Protein AF-A0A0S4KH47-F1 (afdb_monomer_lite)

Foldseek 3Di:
DPDQPWPWDWDFDDDPDAARATEIATEPAQVQDAEDALQVVLVVQVVVLVVVVVVVVVVDPDDDDPDPSRRRHAHQHYHPEQYAYQDYHDQVSRQNHAYYHHDNYAHQELASHRLNYQEYEHDHYAHQEDPHQCSNQNHAYYHHEHYAHQYHAAHHLNYAEYEHAHYAHQAPPNVLSNQNHAYYEHHQYADQALVSDLSVLSNANHAHYEHHNYNHLLPLVNLVSCVVSHVNHQDYNNHGSLLSSLVSVLVNLVVVLVVLVVVLVVLVVVLVVLVVVCVVVVVVVVVVVVVVVVVVVVVVVVCVVPDDPPPVVVVVVVVVVVVVVVVVVVVVVVSVVVSVVSVVVSVVSVVVSVVSVVVSVVSVVVSVVSVVVVVVVVVVD

Radius of gyration: 39.4 Å; chains: 1; bounding box: 76×60×140 Å

pLDDT: mean 77.21, std 18.29, range [26.77, 98.75]

Secondary structure (DSSP, 8-state):
--------EEE----SSS----EEEEE-TTS--S-EEHHHHHHHHHHHHHHHHHHHHTTS-S-----------EEEEEE--SS----EE-GGG-TT--EEE--SS---B-----TT-SEEE--SS---B-TTGGG-TT--EEE--SS--SB--PPPTT-SEEE--SS--S--TT-TT-TT--EEE--SS---SGGGGGGGGG-TT--EEE-TTSGGGG-HHHHHHHHHH-TT--EETTEEHHHHHHHHHHHHHHHHHHHHHHHHHHHHHHHHHHHHHHHHHHHHHHHHHHHHHHHHHHHHHHHHTS-SSHHHHHHHHHHHHHHHHHHHHHHHHHHHHHHHHHHHHHHHHHHHHHHHHHHHHHHHHHHHHHHHHHHHHHH--

InterPro domains:
  IPR001611 Leucine-rich repeat [PF00560] (158-173)
  IPR001611 Leucine-rich repeat [PS51450] (116-137)
  IPR001611 Leucine-rich repeat [PS51450] (158-179)
  IPR032675 Leucine-rich repeat domain superfamily [G3DSA:3.80.10.10] (3-155)
  IPR032675 Leucine-rich repeat domain superfamily [G3DSA:3.80.10.10] (156-246)

Structure (mmCIF, N/CA/C/O backbone):
data_AF-A0A0S4KH47-F1
#
_entry.id   AF-A0A0S4KH47-F1
#
loop_
_atom_site.group_PDB
_atom_site.id
_atom_site.type_symbol
_atom_site.label_atom_id
_atom_site.label_alt_id
_atom_site.label_comp_id
_atom_site.label_asym_id
_atom_site.label_entity_id
_atom_site.label_seq_id
_atom_site.pdbx_PDB_ins_code
_atom_site.Cartn_x
_atom_site.Cartn_y
_atom_site.Cartn_z
_atom_site.occupancy
_atom_site.B_iso_or_equiv
_atom_site.auth_seq_id
_atom_site.auth_comp_id
_atom_site.auth_asym_id
_atom_site.auth_atom_id
_atom_site.pdbx_PDB_model_num
ATOM 1 N N . MET A 1 1 ? 9.349 -31.227 -24.490 1.00 28.84 1 MET A N 1
ATOM 2 C CA . MET A 1 1 ? 9.025 -29.890 -25.026 1.00 28.84 1 MET A CA 1
ATOM 3 C C . MET A 1 1 ? 7.521 -29.841 -25.240 1.00 28.84 1 MET A C 1
ATOM 5 O O . MET A 1 1 ? 7.051 -30.624 -26.057 1.00 28.84 1 MET A O 1
ATOM 9 N N . PRO A 1 2 ? 6.738 -29.045 -24.493 1.00 26.77 2 PRO A N 1
ATOM 10 C CA . PRO A 1 2 ? 5.360 -28.799 -24.893 1.00 26.77 2 PRO A CA 1
ATOM 11 C C . PRO A 1 2 ? 5.402 -28.005 -26.202 1.00 26.77 2 PRO A C 1
ATOM 13 O O . PRO A 1 2 ? 6.155 -27.040 -26.318 1.00 26.77 2 PRO A O 1
ATOM 16 N N . SER A 1 3 ? 4.649 -28.464 -27.197 1.00 28.11 3 SER A N 1
ATOM 17 C CA . SER A 1 3 ? 4.551 -27.866 -28.529 1.00 28.11 3 SER A CA 1
ATOM 18 C C . SER A 1 3 ? 4.310 -26.358 -28.450 1.00 28.11 3 SER A C 1
ATOM 20 O O . SER A 1 3 ? 3.402 -25.917 -27.739 1.00 28.11 3 SER A O 1
ATOM 22 N N . CYS A 1 4 ? 5.103 -25.589 -29.198 1.00 30.45 4 CYS A N 1
ATOM 23 C CA . CYS A 1 4 ? 4.997 -24.142 -29.359 1.00 30.45 4 CYS A CA 1
ATOM 24 C C . CYS A 1 4 ? 3.683 -23.778 -30.081 1.00 30.45 4 CYS A C 1
ATOM 26 O O . CYS A 1 4 ? 3.665 -23.425 -31.251 1.00 30.45 4 CYS A O 1
ATOM 28 N N . SER A 1 5 ? 2.547 -23.907 -29.395 1.00 28.52 5 SER A N 1
ATOM 29 C CA . SER A 1 5 ? 1.275 -23.313 -29.805 1.00 28.52 5 SER A CA 1
ATOM 30 C C . SER A 1 5 ? 1.236 -21.885 -29.237 1.00 28.52 5 SER A C 1
ATOM 32 O O . SER A 1 5 ? 0.482 -21.599 -28.300 1.00 28.52 5 SER A O 1
ATOM 34 N N . SER A 1 6 ? 2.170 -21.039 -29.673 1.00 38.53 6 SER A N 1
ATOM 35 C CA . SER A 1 6 ? 2.230 -19.638 -29.261 1.00 38.53 6 SER A CA 1
ATOM 36 C C . SER A 1 6 ? 1.316 -18.819 -30.170 1.00 38.53 6 SER A C 1
ATOM 38 O O . SER A 1 6 ? 1.405 -18.893 -31.393 1.00 38.53 6 SER A O 1
ATOM 40 N N . GLU A 1 7 ? 0.416 -18.031 -29.584 1.00 33.44 7 GLU A N 1
ATOM 41 C CA . GLU A 1 7 ? -0.203 -16.910 -30.291 1.00 33.44 7 GLU A CA 1
ATOM 42 C C . GLU A 1 7 ? 0.887 -15.845 -30.488 1.00 33.44 7 GLU A C 1
ATOM 44 O O . GLU A 1 7 ? 1.059 -14.929 -29.685 1.00 33.44 7 GLU A O 1
ATOM 49 N N . SER A 1 8 ? 1.715 -16.016 -31.519 1.00 40.41 8 SER A N 1
ATOM 50 C CA . SER A 1 8 ? 2.733 -15.044 -31.904 1.00 40.41 8 SER A CA 1
ATOM 51 C C . SER A 1 8 ? 2.047 -13.833 -32.538 1.00 40.41 8 SER A C 1
ATOM 53 O O . SER A 1 8 ? 1.589 -13.893 -33.682 1.00 40.41 8 SER A O 1
ATOM 55 N N . VAL A 1 9 ? 1.964 -12.721 -31.810 1.00 37.69 9 VAL A N 1
ATOM 56 C CA . VAL A 1 9 ? 1.445 -11.463 -32.361 1.00 37.69 9 VAL A CA 1
ATOM 57 C C . VAL A 1 9 ? 2.595 -10.710 -33.035 1.00 37.69 9 VAL A C 1
ATOM 59 O O . VAL A 1 9 ? 3.515 -10.225 -32.372 1.00 37.69 9 VAL A O 1
ATOM 62 N N . PHE A 1 10 ? 2.545 -10.613 -34.367 1.00 37.91 10 PHE A N 1
ATOM 63 C CA . PHE A 1 10 ? 3.495 -9.845 -35.173 1.00 37.91 10 PHE A CA 1
ATOM 64 C C . PHE A 1 10 ? 3.059 -8.377 -35.258 1.00 37.91 10 PHE A C 1
ATOM 66 O O . PHE A 1 10 ? 2.079 -8.047 -35.922 1.00 37.91 10 PHE A O 1
ATOM 73 N N . GLU A 1 11 ? 3.810 -7.471 -34.630 1.00 33.50 11 GLU A N 1
ATOM 74 C CA . GLU A 1 11 ? 3.612 -6.023 -34.776 1.00 33.50 11 GLU A CA 1
ATOM 75 C C . GLU A 1 11 ? 4.641 -5.463 -35.778 1.00 33.50 11 GLU A C 1
ATOM 77 O O . GLU A 1 11 ? 5.816 -5.266 -35.459 1.00 33.50 11 GLU A O 1
ATOM 82 N N . GLN A 1 12 ? 4.215 -5.203 -37.022 1.00 34.97 12 GLN A N 1
ATOM 83 C CA . GLN A 1 12 ? 5.034 -4.506 -38.022 1.00 34.97 12 GLN A CA 1
ATOM 84 C C . GLN A 1 12 ? 4.964 -2.988 -37.805 1.00 34.97 12 GLN A C 1
ATOM 86 O O . GLN A 1 12 ? 3.933 -2.366 -38.052 1.00 34.97 12 GLN A O 1
ATOM 91 N N . GLN A 1 13 ? 6.085 -2.352 -37.449 1.00 33.50 13 GLN A N 1
ATOM 92 C CA . GLN A 1 13 ? 6.238 -0.903 -37.619 1.00 33.50 13 GLN A CA 1
ATOM 93 C C . GLN A 1 13 ? 7.052 -0.592 -38.881 1.00 33.50 13 GLN A C 1
ATOM 95 O O . GLN A 1 13 ? 8.260 -0.823 -38.943 1.00 33.50 13 GLN A O 1
ATOM 100 N N . LYS A 1 14 ? 6.402 -0.006 -39.895 1.00 30.44 14 LYS A N 1
ATOM 101 C CA . LYS A 1 14 ? 7.083 0.637 -41.030 1.00 30.44 14 LYS A CA 1
ATOM 102 C C . LYS A 1 14 ? 7.696 1.964 -40.559 1.00 30.44 14 LYS A C 1
ATOM 104 O O . LYS A 1 14 ? 7.033 2.996 -40.594 1.00 30.44 14 LYS A O 1
ATOM 109 N N . LYS A 1 15 ? 8.974 1.970 -40.167 1.00 33.66 15 LYS A N 1
ATOM 110 C CA . LYS A 1 15 ? 9.775 3.207 -40.179 1.00 33.66 15 LYS A CA 1
ATOM 111 C C . LYS A 1 15 ? 10.403 3.382 -41.563 1.00 33.66 15 LYS A C 1
ATOM 113 O O . LYS A 1 15 ? 11.042 2.472 -42.084 1.00 33.66 15 LYS A O 1
ATOM 118 N N . LYS A 1 16 ? 10.161 4.543 -42.181 1.00 35.38 16 LYS A N 1
ATOM 119 C CA . LYS A 1 16 ? 10.793 4.960 -43.441 1.00 35.38 16 LYS A CA 1
ATOM 120 C C . LYS A 1 16 ? 12.310 5.048 -43.228 1.00 35.38 16 LYS A C 1
ATOM 122 O O . LYS A 1 16 ? 12.749 5.861 -42.426 1.00 35.38 16 LYS A O 1
ATOM 127 N N . GLY A 1 17 ? 13.065 4.252 -43.985 1.00 38.84 17 GLY A N 1
ATOM 128 C CA . GLY A 1 17 ? 14.521 4.361 -44.116 1.00 38.84 17 GLY A CA 1
ATOM 129 C C . GLY A 1 17 ? 15.324 3.614 -43.045 1.00 38.84 17 GLY A C 1
ATOM 130 O O . GLY A 1 17 ? 15.341 4.013 -41.891 1.00 38.84 17 GLY A O 1
ATOM 131 N N . LEU A 1 18 ? 16.043 2.577 -43.495 1.00 41.22 18 LEU A N 1
ATOM 132 C CA . LEU A 1 18 ? 17.077 1.786 -42.804 1.00 41.22 18 LEU A CA 1
ATOM 133 C C . LEU A 1 18 ? 16.623 0.851 -41.657 1.00 41.22 18 LEU A C 1
ATOM 135 O O . LEU A 1 18 ? 16.373 1.253 -40.529 1.00 41.22 18 LEU A O 1
ATOM 139 N N . THR A 1 19 ? 16.663 -0.454 -41.964 1.00 40.22 19 THR A N 1
ATOM 140 C CA . THR A 1 19 ? 16.451 -1.628 -41.088 1.00 40.22 19 THR A CA 1
ATOM 141 C C . THR A 1 19 ? 15.008 -1.837 -40.602 1.00 40.22 19 THR A C 1
ATOM 143 O O . THR A 1 19 ? 14.578 -1.287 -39.592 1.00 40.22 19 THR A O 1
ATOM 146 N N . GLN A 1 20 ? 14.249 -2.701 -41.289 1.00 46.78 20 GLN A N 1
ATOM 147 C CA . GLN A 1 20 ? 13.005 -3.259 -40.739 1.00 46.78 20 GLN A CA 1
ATOM 148 C C . GLN A 1 20 ? 13.349 -4.149 -39.536 1.00 46.78 20 GLN A C 1
ATOM 150 O O . GLN A 1 20 ? 13.811 -5.276 -39.697 1.00 46.78 20 GLN A O 1
ATOM 155 N N . LEU A 1 21 ? 13.154 -3.622 -38.327 1.00 55.09 21 LEU A N 1
ATOM 156 C CA . LEU A 1 21 ? 13.268 -4.376 -37.082 1.00 55.09 21 LEU A CA 1
ATOM 157 C C . LEU A 1 21 ? 11.922 -5.036 -36.784 1.00 55.09 21 LEU A C 1
ATOM 159 O O . LEU A 1 21 ? 10.955 -4.351 -36.450 1.00 55.09 21 LEU A O 1
ATOM 163 N N . PHE A 1 22 ? 11.861 -6.360 -36.903 1.00 67.94 22 PHE A N 1
ATOM 164 C CA . PHE A 1 22 ? 10.680 -7.128 -36.522 1.00 67.94 22 PHE A CA 1
ATOM 165 C C . PHE A 1 22 ? 10.680 -7.317 -35.008 1.00 67.94 22 PHE A C 1
ATOM 167 O O . PHE A 1 22 ? 11.557 -7.976 -34.449 1.00 67.94 22 PHE A O 1
ATOM 174 N N . ARG A 1 23 ? 9.714 -6.682 -34.344 1.00 81.75 23 ARG A N 1
ATOM 175 C CA . ARG A 1 23 ? 9.502 -6.784 -32.902 1.00 81.75 23 ARG A CA 1
ATOM 176 C C . ARG A 1 23 ? 8.485 -7.888 -32.650 1.00 81.75 23 ARG A C 1
ATOM 178 O O . ARG A 1 23 ? 7.384 -7.846 -33.188 1.00 81.75 23 ARG A O 1
ATOM 185 N N . MET A 1 24 ? 8.868 -8.866 -31.844 1.00 83.56 24 MET A N 1
ATOM 186 C CA . MET A 1 24 ? 8.059 -10.038 -31.540 1.00 83.56 24 MET A CA 1
ATOM 187 C C . MET A 1 24 ? 7.684 -10.048 -30.062 1.00 83.56 24 MET A C 1
ATOM 189 O O . MET A 1 24 ? 8.511 -9.739 -29.197 1.00 83.56 24 MET A O 1
ATOM 193 N N . LYS A 1 25 ? 6.432 -10.408 -29.783 1.00 85.88 25 LYS A N 1
ATOM 194 C CA . LYS A 1 25 ? 5.949 -10.712 -28.438 1.00 85.88 25 LYS A CA 1
ATOM 195 C C . LYS A 1 25 ? 5.610 -12.197 -28.380 1.00 85.88 25 LYS A C 1
ATOM 197 O O . LYS A 1 25 ? 4.932 -12.700 -29.272 1.00 85.88 25 LYS A O 1
ATOM 202 N N . LEU A 1 26 ? 6.110 -12.879 -27.359 1.00 88.38 26 LEU A N 1
ATOM 203 C CA . LEU A 1 26 ? 5.860 -14.298 -27.123 1.00 88.38 26 LEU A CA 1
ATOM 204 C C . LEU A 1 26 ? 5.048 -14.464 -25.841 1.00 88.38 26 LEU A C 1
ATOM 206 O O . LEU A 1 26 ? 5.317 -13.771 -24.862 1.00 88.38 26 LEU A O 1
ATOM 210 N N . SER A 1 27 ? 4.098 -15.398 -25.834 1.00 89.06 27 SER A N 1
ATOM 211 C CA . SER A 1 27 ? 3.387 -15.807 -24.621 1.00 89.06 27 SER A CA 1
ATOM 212 C C . SER A 1 27 ? 3.436 -17.324 -24.449 1.00 89.06 27 SER A C 1
ATOM 214 O O . SER A 1 27 ? 3.121 -18.095 -25.358 1.00 89.06 27 SER A O 1
ATOM 216 N N . PHE A 1 28 ? 3.832 -17.732 -23.249 1.00 89.62 28 PHE A N 1
ATOM 217 C CA . PHE A 1 28 ? 3.841 -19.088 -22.715 1.00 89.62 28 PHE A CA 1
ATOM 218 C C . PHE A 1 28 ? 2.942 -19.177 -21.477 1.00 89.62 28 PHE A C 1
ATOM 220 O O . PHE A 1 28 ? 3.177 -19.993 -20.580 1.00 89.62 28 PHE A O 1
ATOM 227 N N . ARG A 1 29 ? 1.914 -18.327 -21.411 1.00 90.50 29 ARG A N 1
ATOM 228 C CA . ARG A 1 29 ? 0.995 -18.268 -20.281 1.00 90.50 29 ARG A CA 1
ATOM 229 C C . ARG A 1 29 ? 0.290 -19.602 -20.049 1.00 90.50 29 ARG A C 1
ATOM 231 O O . ARG A 1 29 ? -0.197 -20.222 -20.997 1.00 90.50 29 ARG A O 1
ATOM 238 N N . GLY A 1 30 ? 0.209 -20.046 -18.795 1.00 90.31 30 GLY A N 1
ATOM 239 C CA . GLY A 1 30 ? -0.627 -21.200 -18.437 1.00 90.31 30 GLY A CA 1
ATOM 240 C C . GLY A 1 30 ? -0.127 -22.555 -18.947 1.00 90.31 30 GLY A C 1
ATOM 241 O O . GLY A 1 30 ? -0.891 -23.518 -18.955 1.00 90.31 30 GLY A O 1
ATOM 242 N N . LYS A 1 31 ? 1.125 -22.661 -19.409 1.00 88.31 31 LYS A N 1
ATOM 243 C CA . LYS A 1 31 ? 1.658 -23.887 -20.034 1.00 88.31 31 LYS A CA 1
ATOM 244 C C . LYS A 1 31 ? 2.176 -24.920 -19.026 1.00 88.31 31 LYS A C 1
ATOM 246 O O . LYS A 1 31 ? 2.597 -26.002 -19.429 1.00 88.31 31 LYS A O 1
ATOM 251 N N . GLY A 1 32 ? 2.140 -24.612 -17.729 1.00 85.88 32 GLY A N 1
ATOM 252 C CA . GLY A 1 32 ? 2.618 -25.494 -16.663 1.00 85.88 32 GLY A CA 1
ATOM 253 C C . GLY A 1 32 ? 4.143 -25.630 -16.611 1.00 85.88 32 GLY A C 1
ATOM 254 O O . GLY A 1 32 ? 4.646 -26.654 -16.152 1.00 85.88 32 GLY A O 1
ATOM 255 N N . LEU A 1 33 ? 4.879 -24.624 -17.091 1.00 85.06 33 LEU A N 1
ATOM 256 C CA . LEU A 1 33 ? 6.342 -24.626 -17.121 1.00 85.06 33 LEU A CA 1
ATOM 257 C C . LEU A 1 33 ? 6.929 -24.600 -15.703 1.00 85.06 33 LEU A C 1
ATOM 259 O O . LEU A 1 33 ? 6.471 -23.842 -14.852 1.00 85.06 33 LEU A O 1
ATOM 263 N N . LEU A 1 34 ? 7.970 -25.404 -15.470 1.00 85.0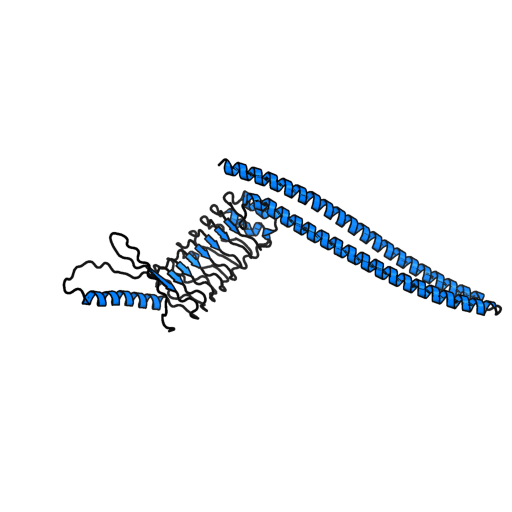6 34 LEU A N 1
ATOM 264 C CA . LEU A 1 34 ? 8.755 -25.411 -14.222 1.00 85.06 34 LEU A CA 1
ATOM 265 C C . LEU A 1 34 ? 10.029 -24.556 -14.326 1.00 85.06 34 LEU A C 1
ATOM 267 O O . LEU A 1 34 ? 10.568 -24.083 -13.325 1.00 85.06 34 LEU A O 1
ATOM 271 N N . SER A 1 35 ? 10.510 -24.345 -15.548 1.00 81.25 35 SER A N 1
ATOM 272 C CA . SER A 1 35 ? 11.638 -23.482 -15.873 1.00 81.25 35 SER A CA 1
ATOM 273 C C . SER A 1 35 ? 11.449 -22.888 -17.267 1.00 81.25 35 SER A C 1
ATOM 275 O O . SER A 1 35 ? 10.724 -23.437 -18.099 1.00 81.25 35 SER A O 1
ATOM 277 N N . PHE A 1 36 ? 12.114 -21.763 -17.514 1.00 81.50 36 PHE A N 1
ATOM 278 C CA . PHE A 1 36 ? 12.195 -21.134 -18.826 1.00 81.50 36 PHE A CA 1
ATOM 279 C C . PHE A 1 36 ? 13.661 -20.961 -19.182 1.00 81.50 36 PHE A C 1
ATOM 281 O O . PHE A 1 36 ? 14.412 -20.340 -18.426 1.00 81.50 36 PHE A O 1
ATOM 288 N N . ASP A 1 37 ? 14.049 -21.522 -20.323 1.00 81.75 37 ASP A N 1
ATOM 289 C CA . ASP A 1 37 ? 15.378 -21.355 -20.888 1.00 81.75 37 ASP A CA 1
ATOM 290 C C . ASP A 1 37 ? 15.310 -20.412 -22.086 1.00 81.75 37 ASP A C 1
ATOM 292 O O . ASP A 1 37 ? 14.947 -20.787 -23.204 1.00 81.75 37 ASP A O 1
ATOM 296 N N . ALA A 1 38 ? 15.682 -19.161 -21.841 1.00 82.62 38 ALA A N 1
ATOM 297 C CA . ALA A 1 38 ? 15.724 -18.138 -22.866 1.00 82.62 38 ALA A CA 1
ATOM 298 C C . ALA A 1 38 ? 16.767 -18.426 -23.963 1.00 82.62 38 ALA A C 1
ATOM 300 O O . ALA A 1 38 ? 16.652 -17.869 -25.054 1.00 82.62 38 ALA A O 1
ATOM 301 N N . ASN A 1 39 ? 17.762 -19.294 -23.721 1.00 81.50 39 ASN A N 1
ATOM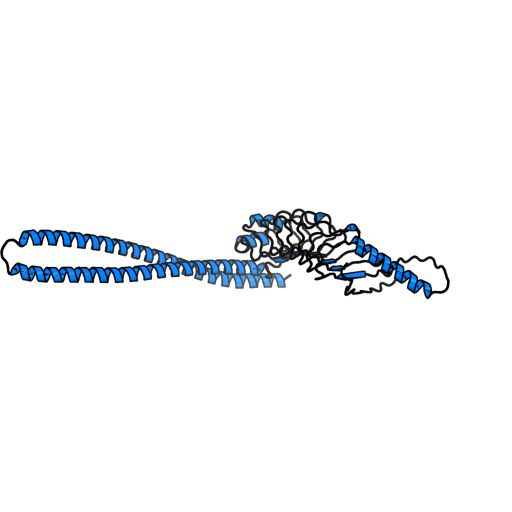 302 C CA . ASN A 1 39 ? 18.725 -19.689 -24.754 1.00 81.50 39 ASN A CA 1
ATOM 303 C C . ASN A 1 39 ? 18.045 -20.475 -25.876 1.00 81.50 39 ASN A C 1
ATOM 305 O O . ASN A 1 39 ? 18.283 -20.191 -27.047 1.00 81.50 39 ASN A O 1
ATOM 309 N N . ALA A 1 40 ? 17.169 -21.417 -25.517 1.00 76.94 40 ALA A N 1
ATOM 310 C CA . ALA A 1 40 ? 16.433 -22.228 -26.481 1.00 76.94 40 ALA A CA 1
ATOM 311 C C . ALA A 1 40 ? 15.533 -21.350 -27.365 1.00 76.94 40 ALA A C 1
ATOM 313 O O . ALA A 1 40 ? 15.555 -21.461 -28.588 1.00 76.94 40 ALA A O 1
ATOM 314 N N . VAL A 1 41 ? 14.824 -20.398 -26.750 1.00 77.88 41 VAL A N 1
ATOM 315 C CA . VAL A 1 41 ? 13.958 -19.450 -27.470 1.00 77.88 41 VAL A CA 1
ATOM 316 C C . VAL A 1 41 ? 14.770 -18.522 -28.380 1.00 77.88 41 VAL A C 1
ATOM 318 O O . VAL A 1 41 ? 14.364 -18.240 -29.506 1.00 77.88 41 VAL A O 1
ATOM 321 N N . ALA A 1 42 ? 15.937 -18.057 -27.926 1.00 74.69 42 ALA A N 1
ATOM 322 C CA . ALA A 1 42 ? 16.823 -17.227 -28.739 1.00 74.69 42 ALA A CA 1
ATOM 323 C C . ALA A 1 42 ? 17.412 -17.990 -29.942 1.00 74.69 42 ALA A C 1
ATOM 325 O O . ALA A 1 42 ? 17.556 -17.409 -31.023 1.00 74.69 42 ALA A O 1
ATOM 326 N N . MET A 1 43 ? 17.728 -19.280 -29.776 1.00 73.00 43 MET A N 1
ATOM 327 C CA . MET A 1 43 ? 18.179 -20.154 -30.864 1.00 73.00 43 MET A CA 1
ATOM 328 C C . MET A 1 43 ? 17.080 -20.358 -31.907 1.00 73.00 43 MET A C 1
ATOM 330 O O . MET A 1 43 ? 17.313 -20.092 -33.084 1.00 73.00 43 MET A O 1
ATOM 334 N N . GLU A 1 44 ? 15.868 -20.717 -31.483 1.00 68.94 44 GLU A N 1
ATOM 335 C CA . GLU A 1 44 ? 14.728 -20.935 -32.385 1.00 68.94 44 GLU A CA 1
ATOM 336 C C . GLU A 1 44 ? 14.355 -19.652 -33.154 1.00 68.94 44 GLU A C 1
ATOM 338 O O . GLU A 1 44 ? 14.162 -19.669 -34.371 1.00 68.94 44 GLU A O 1
ATOM 343 N N . ALA A 1 45 ? 14.367 -18.493 -32.485 1.00 68.38 45 ALA A N 1
ATOM 344 C CA . ALA A 1 45 ? 14.164 -17.200 -33.143 1.00 68.38 45 ALA A CA 1
ATOM 345 C C . ALA A 1 45 ? 15.270 -16.870 -34.166 1.00 68.38 45 ALA A C 1
ATOM 347 O O . ALA A 1 45 ? 15.005 -16.246 -35.200 1.00 68.38 45 ALA A O 1
ATOM 348 N N . SER A 1 46 ? 16.509 -17.294 -33.899 1.00 69.50 46 SER A N 1
ATOM 349 C CA . SER A 1 46 ? 17.628 -17.136 -34.832 1.00 69.50 46 SER A CA 1
ATOM 350 C C . SER A 1 46 ? 17.468 -18.045 -36.054 1.00 69.50 46 SER A C 1
ATOM 352 O O . SER A 1 46 ? 17.689 -17.587 -37.175 1.00 69.50 46 SER A O 1
ATOM 354 N N . GLU A 1 47 ? 17.015 -19.287 -35.880 1.00 63.44 47 GLU A N 1
ATOM 355 C CA . GLU A 1 47 ? 16.735 -20.220 -36.980 1.00 63.44 47 GLU A CA 1
ATOM 356 C C . GLU A 1 47 ? 15.584 -19.750 -37.876 1.00 63.44 47 GLU A C 1
ATOM 358 O O . GLU A 1 47 ? 15.725 -19.749 -39.100 1.00 63.44 47 GLU A O 1
ATOM 363 N N . LEU A 1 48 ? 14.488 -19.251 -37.297 1.00 61.09 48 LEU A N 1
ATOM 364 C CA . LEU A 1 48 ? 13.382 -18.653 -38.058 1.00 61.09 48 LEU A CA 1
ATOM 365 C C . LEU A 1 48 ? 13.860 -17.476 -38.919 1.00 61.09 48 LEU A C 1
ATOM 367 O O . LEU A 1 48 ? 13.506 -17.372 -40.094 1.00 61.09 48 LEU A O 1
ATOM 371 N N . SER A 1 49 ? 14.753 -16.640 -38.374 1.00 59.53 49 SER A N 1
ATOM 372 C CA . SER A 1 49 ? 15.359 -15.539 -39.131 1.00 59.53 49 SER A CA 1
ATOM 373 C C . SER A 1 49 ? 16.248 -16.012 -40.294 1.00 59.53 49 SER A C 1
ATOM 375 O O . SER A 1 49 ? 16.413 -15.289 -41.278 1.00 59.53 49 SER A O 1
ATOM 377 N N . LEU A 1 50 ? 16.823 -17.221 -40.209 1.00 58.16 50 LEU A N 1
ATOM 378 C CA . LEU A 1 50 ? 17.599 -17.852 -41.283 1.00 58.16 50 LEU A CA 1
ATOM 379 C C . LEU A 1 50 ? 16.693 -18.527 -42.324 1.00 58.16 50 LEU A C 1
ATOM 381 O O . LEU A 1 50 ? 16.996 -18.466 -43.514 1.00 58.16 50 LEU A O 1
ATOM 385 N N . HIS A 1 51 ? 15.578 -19.132 -41.914 1.00 54.75 51 HIS A N 1
ATOM 386 C CA . HIS A 1 51 ? 14.656 -19.814 -42.827 1.00 54.75 51 HIS A CA 1
ATOM 387 C C . HIS A 1 51 ? 13.873 -18.830 -43.713 1.00 54.75 51 HIS A C 1
ATOM 389 O O . HIS A 1 51 ? 13.683 -19.072 -44.907 1.00 54.75 51 HIS A O 1
ATOM 395 N N . GLU A 1 52 ? 13.515 -17.656 -43.180 1.00 49.69 52 GLU A N 1
ATOM 396 C CA . GLU A 1 52 ? 13.004 -16.546 -43.998 1.00 49.69 52 GLU A CA 1
ATOM 397 C C . GLU A 1 52 ? 14.034 -16.067 -45.038 1.00 49.69 52 GLU A C 1
ATOM 399 O O . GLU A 1 52 ? 13.655 -15.611 -46.118 1.00 49.69 52 GLU A O 1
ATOM 404 N N . ARG A 1 53 ? 15.346 -16.194 -44.771 1.00 51.19 53 ARG A N 1
ATOM 405 C CA . ARG A 1 53 ? 16.379 -15.884 -45.778 1.00 51.19 53 ARG A CA 1
ATOM 406 C C . ARG A 1 53 ? 16.406 -16.906 -46.913 1.00 51.19 53 ARG A C 1
ATOM 408 O O . ARG A 1 53 ? 16.612 -16.496 -48.053 1.00 51.19 53 ARG A O 1
ATOM 415 N N . SER A 1 54 ? 16.224 -18.203 -46.638 1.00 46.69 54 SER A N 1
ATOM 416 C CA . SER A 1 54 ? 16.313 -19.241 -47.682 1.00 46.69 54 SER A CA 1
ATOM 417 C C . SER A 1 54 ? 15.076 -19.267 -48.584 1.00 46.69 54 SER A C 1
ATOM 419 O O . SER A 1 54 ? 15.208 -19.319 -49.806 1.00 46.69 54 SER A O 1
ATOM 421 N N . THR A 1 55 ? 13.881 -19.140 -48.001 1.00 44.41 55 THR A N 1
ATOM 422 C CA . THR A 1 55 ? 12.601 -19.132 -48.731 1.00 44.41 55 THR A CA 1
ATOM 423 C C . THR A 1 55 ? 12.463 -17.924 -49.661 1.00 44.41 55 THR A C 1
ATOM 425 O O . THR A 1 55 ? 11.989 -18.069 -50.785 1.00 44.41 55 THR A O 1
ATOM 428 N N . PHE A 1 56 ? 12.956 -16.747 -49.259 1.00 38.28 56 PHE A N 1
ATOM 429 C CA . PHE A 1 56 ? 12.999 -15.567 -50.133 1.00 38.28 56 PHE A CA 1
ATOM 430 C C . PHE A 1 56 ? 14.205 -15.542 -51.084 1.00 38.28 56 PHE A C 1
ATOM 432 O O . PHE A 1 56 ? 14.108 -14.960 -52.164 1.00 38.28 56 PHE A O 1
ATOM 439 N N . GLY A 1 57 ? 15.318 -16.192 -50.729 1.00 39.25 57 GLY A N 1
ATOM 440 C CA . GLY A 1 57 ? 16.482 -16.345 -51.608 1.00 39.25 57 GLY A CA 1
ATOM 441 C C . GLY A 1 57 ? 16.212 -17.221 -52.837 1.00 39.25 57 GLY A C 1
ATOM 442 O O . GLY A 1 57 ? 16.817 -17.000 -53.880 1.00 39.25 57 GLY A O 1
ATOM 443 N N . ALA A 1 58 ? 15.268 -18.165 -52.751 1.00 40.56 58 ALA A N 1
ATOM 444 C CA . ALA A 1 58 ? 14.906 -19.049 -53.863 1.00 40.56 58 ALA A CA 1
ATOM 445 C C . ALA A 1 58 ? 13.986 -18.399 -54.921 1.00 40.56 58 ALA A C 1
ATOM 447 O O . ALA A 1 58 ? 13.914 -18.889 -56.045 1.00 40.56 58 ALA A O 1
ATOM 448 N N . LEU A 1 59 ? 13.304 -17.293 -54.595 1.00 41.12 59 LEU A N 1
ATOM 449 C CA . LEU A 1 59 ? 12.408 -16.576 -55.519 1.00 41.12 59 LEU A CA 1
ATOM 450 C C . LEU A 1 59 ? 13.078 -15.388 -56.232 1.00 41.12 59 LEU A C 1
ATOM 452 O O . LEU A 1 59 ? 12.511 -14.842 -57.176 1.00 41.12 59 LEU A O 1
ATOM 456 N N . ALA A 1 60 ? 14.283 -14.995 -55.815 1.00 37.19 60 ALA A N 1
ATOM 457 C CA . ALA A 1 60 ? 15.055 -13.925 -56.437 1.00 37.19 60 ALA A CA 1
ATOM 458 C C . ALA A 1 60 ? 16.237 -14.521 -57.215 1.00 37.19 60 ALA A C 1
ATOM 460 O O . ALA A 1 60 ? 17.357 -14.621 -56.715 1.00 37.19 60 ALA A O 1
ATOM 461 N N . GLY A 1 61 ? 15.978 -14.944 -58.453 1.00 37.38 61 GLY A N 1
ATOM 462 C CA . GLY A 1 61 ? 17.035 -15.312 -59.389 1.00 37.38 61 GLY A CA 1
ATOM 463 C C . GLY A 1 61 ? 17.957 -14.120 -59.649 1.00 37.38 61 GLY A C 1
ATOM 464 O O . GLY A 1 61 ? 17.507 -13.122 -60.194 1.00 37.38 61 GLY A O 1
ATOM 465 N N . GLY A 1 62 ? 19.230 -14.262 -59.264 1.00 42.16 62 GLY A N 1
ATOM 466 C CA . GLY A 1 62 ? 20.353 -13.406 -59.657 1.00 42.16 62 GLY A CA 1
ATOM 467 C C . GLY A 1 62 ? 20.264 -11.949 -59.199 1.00 42.16 62 GLY A C 1
ATOM 468 O O . GLY A 1 62 ? 19.491 -11.181 -59.738 1.00 42.16 62 GLY A O 1
ATOM 469 N N . VAL A 1 63 ? 21.067 -11.554 -58.211 1.00 36.81 63 VAL A N 1
ATOM 470 C CA . VAL A 1 63 ? 22.254 -10.676 -58.312 1.00 36.81 63 VAL A CA 1
ATOM 471 C C . VAL A 1 63 ? 22.750 -10.513 -56.872 1.00 36.81 63 VAL A C 1
ATOM 473 O O . VAL A 1 63 ? 21.994 -10.127 -55.980 1.00 36.81 63 VAL A O 1
ATOM 476 N N . ALA A 1 64 ? 24.022 -10.815 -56.624 1.00 45.19 64 ALA A N 1
ATOM 477 C CA . ALA A 1 64 ? 24.679 -10.477 -55.370 1.00 45.19 64 ALA A CA 1
ATOM 478 C C . ALA A 1 64 ? 24.686 -8.947 -55.196 1.00 45.19 64 ALA A C 1
ATOM 480 O O . ALA A 1 64 ? 25.500 -8.252 -55.797 1.00 45.19 64 ALA A O 1
ATOM 481 N N . ALA A 1 65 ? 23.768 -8.422 -54.384 1.00 35.69 65 ALA A N 1
ATOM 482 C CA . ALA A 1 65 ? 23.782 -7.039 -53.929 1.00 35.69 65 ALA A CA 1
ATOM 483 C C . ALA A 1 65 ? 24.108 -7.011 -52.433 1.00 35.69 65 ALA A C 1
ATOM 485 O O . ALA A 1 65 ? 23.301 -7.361 -51.570 1.00 35.69 65 ALA A O 1
ATOM 486 N N . SER A 1 66 ? 25.333 -6.586 -52.148 1.00 38.41 66 SER A N 1
ATOM 487 C CA . SER A 1 66 ? 25.896 -6.243 -50.849 1.00 38.41 66 SER A CA 1
ATOM 488 C C . SER A 1 66 ? 25.088 -5.149 -50.139 1.00 38.41 66 SER A C 1
ATOM 490 O O . SER A 1 66 ? 25.455 -3.978 -50.131 1.00 38.41 66 SER A O 1
ATOM 492 N N . SER A 1 67 ? 23.976 -5.530 -49.518 1.00 38.00 67 SER A N 1
ATOM 493 C CA . SER A 1 67 ? 23.339 -4.751 -48.458 1.00 38.00 67 SER A CA 1
ATOM 494 C C . SER A 1 67 ? 22.749 -5.716 -47.436 1.00 38.00 67 SER A C 1
ATOM 496 O O . SER A 1 67 ? 21.572 -6.066 -47.434 1.00 38.00 67 SER A O 1
ATOM 498 N N . SER A 1 68 ? 23.624 -6.188 -46.557 1.00 40.00 68 SER A N 1
ATOM 499 C CA . SER A 1 68 ? 23.320 -6.966 -45.360 1.00 40.00 68 SER A CA 1
ATOM 500 C C . SER A 1 68 ? 22.512 -6.130 -44.356 1.00 40.00 68 SER A C 1
ATOM 502 O O . SER A 1 68 ? 22.964 -5.818 -43.261 1.00 40.00 68 SER A O 1
ATOM 504 N N . SER A 1 69 ? 21.275 -5.771 -44.710 1.00 43.62 69 SER A N 1
ATOM 505 C CA . SER A 1 69 ? 20.259 -5.382 -43.733 1.00 43.62 69 SER A CA 1
ATOM 506 C C . SER A 1 69 ? 19.776 -6.659 -43.056 1.00 43.62 69 SER A C 1
ATOM 508 O O . SER A 1 69 ? 18.808 -7.286 -43.487 1.00 43.62 69 SER A O 1
ATOM 510 N N . SER A 1 70 ? 20.506 -7.095 -42.030 1.00 47.59 70 SER A N 1
ATOM 511 C CA . SER A 1 70 ? 20.116 -8.198 -41.159 1.00 47.59 70 SER A CA 1
ATOM 512 C C . SER A 1 70 ? 18.731 -7.912 -40.567 1.00 47.59 70 SER A C 1
ATOM 514 O O . SER A 1 70 ? 18.574 -7.136 -39.628 1.00 47.59 70 SER A O 1
ATOM 516 N N . ARG A 1 71 ? 17.699 -8.548 -41.134 1.00 55.56 71 ARG A N 1
ATOM 517 C CA . ARG A 1 71 ? 16.357 -8.635 -40.546 1.00 55.56 71 ARG A CA 1
ATOM 518 C C . ARG A 1 71 ? 16.453 -9.496 -39.286 1.00 55.56 71 ARG A C 1
ATOM 520 O O . ARG A 1 71 ? 16.271 -10.704 -39.339 1.00 55.56 71 ARG A O 1
ATOM 527 N N . GLN A 1 72 ? 16.876 -8.897 -38.178 1.00 60.88 72 GLN A N 1
ATOM 528 C CA . GLN A 1 72 ? 17.008 -9.594 -36.904 1.00 60.88 72 GLN A CA 1
ATOM 529 C C . GLN A 1 72 ? 15.674 -9.506 -36.161 1.00 60.88 72 GLN A C 1
ATOM 531 O O . GLN A 1 72 ? 15.227 -8.408 -35.818 1.00 60.88 72 GLN A O 1
ATOM 536 N N . LEU A 1 73 ? 15.041 -10.659 -35.935 1.00 68.25 73 LEU A N 1
ATOM 537 C CA . LEU A 1 73 ? 13.890 -10.787 -35.044 1.00 68.25 73 LEU A CA 1
ATOM 538 C C . LEU A 1 73 ? 14.317 -10.376 -33.632 1.00 68.25 73 LEU A C 1
ATOM 540 O O . LEU A 1 73 ? 15.298 -10.886 -33.090 1.00 68.25 73 LEU A O 1
ATOM 544 N N . ARG A 1 74 ? 13.602 -9.416 -33.045 1.00 83.69 74 ARG A N 1
ATOM 545 C CA . ARG A 1 74 ? 13.839 -8.935 -31.683 1.00 83.69 74 ARG A CA 1
ATOM 546 C C . ARG A 1 74 ? 12.649 -9.301 -30.823 1.00 83.69 74 ARG A C 1
ATOM 548 O O . ARG A 1 74 ? 11.560 -8.765 -31.017 1.00 83.69 74 ARG A O 1
ATOM 555 N N . ILE A 1 75 ? 12.860 -10.189 -29.861 1.00 86.94 75 ILE A N 1
ATOM 556 C CA . ILE A 1 75 ? 11.865 -10.467 -28.829 1.00 86.94 75 ILE A CA 1
ATOM 557 C C . ILE A 1 75 ? 11.871 -9.280 -27.870 1.00 86.94 75 ILE A C 1
ATOM 559 O O . ILE A 1 75 ? 12.880 -9.012 -27.223 1.00 86.94 75 ILE A O 1
ATOM 563 N N . VAL A 1 76 ? 10.760 -8.550 -27.829 1.00 91.12 76 VAL A N 1
ATOM 564 C CA . VAL A 1 76 ? 10.608 -7.324 -27.027 1.00 91.12 76 VAL A CA 1
ATOM 565 C C . VAL A 1 76 ? 9.596 -7.485 -25.903 1.00 91.12 76 VAL A C 1
ATOM 567 O O . VAL A 1 76 ? 9.650 -6.737 -24.932 1.00 91.12 76 VAL A O 1
ATOM 570 N N . GLY A 1 77 ? 8.694 -8.460 -26.024 1.00 92.56 77 GLY A N 1
ATOM 571 C CA . GLY A 1 77 ? 7.743 -8.827 -24.984 1.00 92.56 77 GLY A CA 1
ATOM 572 C C . GLY A 1 77 ? 7.755 -10.329 -24.755 1.00 92.56 77 GLY A C 1
ATOM 573 O O . GLY A 1 77 ? 7.785 -11.102 -25.714 1.00 92.56 77 GLY A O 1
ATOM 574 N N . LEU A 1 78 ? 7.729 -10.727 -23.493 1.00 93.50 78 LEU A N 1
ATOM 575 C CA . LEU A 1 78 ? 7.661 -12.117 -23.084 1.00 93.50 78 LEU A CA 1
ATOM 576 C C . LEU A 1 78 ? 6.674 -12.239 -21.927 1.00 93.50 78 LEU A C 1
ATOM 578 O O . LEU A 1 78 ? 6.843 -11.596 -20.897 1.00 93.50 78 LEU A O 1
ATOM 582 N N . ASP A 1 79 ? 5.663 -13.070 -22.114 1.00 94.06 79 ASP A N 1
ATOM 583 C CA . ASP A 1 79 ? 4.708 -13.455 -21.085 1.00 94.06 79 ASP A CA 1
ATOM 584 C C . ASP A 1 79 ? 4.954 -14.923 -20.725 1.00 94.06 79 ASP A C 1
ATOM 586 O O . ASP A 1 79 ? 4.798 -15.818 -21.551 1.00 94.06 79 ASP A O 1
ATOM 590 N N . ILE A 1 80 ? 5.398 -15.165 -19.498 1.00 93.69 80 ILE A N 1
ATOM 591 C CA . ILE A 1 80 ? 5.597 -16.490 -18.899 1.00 93.69 80 ILE A CA 1
ATOM 592 C C . ILE A 1 80 ? 4.705 -16.652 -17.660 1.00 93.69 80 ILE A C 1
ATOM 594 O O . ILE A 1 80 ? 4.988 -17.476 -16.784 1.00 93.69 80 ILE A O 1
ATOM 598 N N . SER A 1 81 ? 3.624 -15.876 -17.575 1.00 95.50 81 SER A N 1
ATOM 599 C CA . SER A 1 81 ? 2.736 -15.838 -16.416 1.00 95.50 81 SER A CA 1
ATOM 600 C C . SER A 1 81 ? 1.924 -17.125 -16.230 1.00 95.50 81 SER A C 1
ATOM 602 O O . SER A 1 81 ? 1.784 -17.942 -17.145 1.00 95.50 81 SER A O 1
ATOM 604 N N . TYR A 1 82 ? 1.354 -17.327 -15.040 1.00 96.00 82 TYR A N 1
ATOM 605 C CA . TYR A 1 82 ? 0.499 -18.487 -14.728 1.00 96.00 82 TYR A CA 1
ATOM 606 C C . TYR A 1 82 ? 1.196 -19.832 -14.993 1.00 96.00 82 TYR A C 1
ATOM 608 O O . TYR A 1 82 ? 0.624 -20.757 -15.572 1.00 96.00 82 TYR A O 1
ATOM 616 N N . ASN A 1 83 ? 2.456 -19.945 -14.590 1.00 93.19 83 ASN A N 1
ATOM 617 C CA . ASN A 1 83 ? 3.222 -21.184 -14.668 1.00 93.19 83 ASN A CA 1
ATOM 618 C C . ASN A 1 83 ? 3.620 -21.635 -13.251 1.00 93.19 83 ASN A C 1
ATOM 620 O O . ASN A 1 83 ? 3.024 -21.233 -12.256 1.00 93.19 83 ASN A O 1
ATOM 624 N N . LYS A 1 84 ? 4.572 -22.559 -13.140 1.00 93.38 84 LYS A N 1
ATOM 625 C CA . LYS A 1 84 ? 5.084 -23.087 -11.866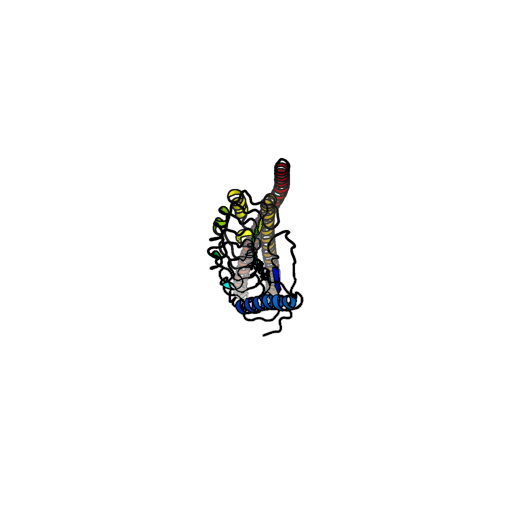 1.00 93.38 84 LYS A CA 1
ATOM 626 C C . LYS A 1 84 ? 6.590 -22.867 -11.774 1.00 93.38 84 LYS A C 1
ATOM 628 O O . LYS A 1 84 ? 7.324 -23.713 -11.267 1.00 93.38 84 LYS A O 1
ATOM 633 N N . MET A 1 85 ? 7.065 -21.766 -12.351 1.00 90.12 85 MET A N 1
ATOM 634 C CA . MET A 1 85 ? 8.489 -21.544 -12.510 1.00 90.12 85 MET A CA 1
ATOM 635 C C . MET A 1 85 ? 9.134 -21.050 -11.228 1.00 90.12 85 MET A C 1
ATOM 637 O O . MET A 1 85 ? 8.603 -20.174 -10.553 1.00 90.12 85 MET A O 1
ATOM 641 N N . HIS A 1 86 ? 10.324 -21.573 -10.946 1.00 89.69 86 HIS A N 1
ATOM 642 C CA . HIS A 1 86 ? 11.144 -21.135 -9.815 1.00 89.69 86 HIS A CA 1
ATOM 643 C C . HIS A 1 86 ? 12.320 -20.243 -10.226 1.00 89.69 86 HIS A C 1
ATOM 645 O O . HIS A 1 86 ? 12.867 -19.526 -9.391 1.00 89.69 86 HIS A O 1
ATOM 651 N N . THR A 1 87 ? 12.744 -20.319 -11.491 1.00 83.75 87 THR A N 1
ATOM 652 C CA . THR A 1 87 ? 13.942 -19.641 -11.994 1.00 83.75 87 THR A CA 1
ATOM 653 C C . THR A 1 87 ? 13.791 -19.228 -13.455 1.00 83.75 87 THR A C 1
ATOM 655 O O . THR A 1 87 ? 13.096 -19.884 -14.236 1.00 83.75 87 THR A O 1
ATOM 658 N N . PHE A 1 88 ? 14.470 -18.139 -13.810 1.00 86.62 88 PHE A N 1
ATOM 659 C CA . PHE A 1 88 ? 14.593 -17.624 -15.164 1.00 86.62 88 PHE A CA 1
ATOM 660 C C . PHE A 1 88 ? 16.030 -17.873 -15.627 1.00 86.62 88 PHE A C 1
ATOM 662 O O . PHE A 1 88 ? 16.978 -17.370 -15.020 1.00 86.62 88 PHE A O 1
ATOM 669 N N . LEU A 1 89 ? 16.208 -18.665 -16.686 1.00 85.38 89 LEU A N 1
ATOM 670 C CA . LEU A 1 89 ? 17.523 -19.003 -17.229 1.00 85.38 89 LEU A CA 1
ATOM 671 C C . LEU A 1 89 ? 17.755 -18.280 -18.557 1.00 85.38 89 LEU A C 1
ATOM 673 O O . LEU A 1 89 ? 16.831 -18.071 -19.337 1.00 85.38 89 LEU A O 1
ATOM 677 N N . GLY A 1 90 ? 19.011 -17.913 -18.825 1.00 80.25 90 GLY A N 1
ATOM 678 C CA . GLY A 1 90 ? 19.402 -17.305 -20.103 1.00 80.25 90 GLY A CA 1
ATOM 679 C C . GLY A 1 90 ? 19.081 -15.811 -20.227 1.00 80.25 90 GLY A C 1
ATOM 680 O O . GLY A 1 90 ? 18.808 -15.325 -21.319 1.00 80.25 90 GLY A O 1
ATOM 681 N N . SER A 1 91 ? 19.153 -15.045 -19.135 1.00 83.00 91 SER A N 1
ATOM 682 C CA . SER A 1 91 ? 18.887 -13.592 -19.129 1.00 83.00 91 SER A CA 1
ATOM 683 C C . SER A 1 91 ? 19.660 -12.783 -20.175 1.00 83.00 91 SER A C 1
ATOM 685 O O . SER A 1 91 ? 19.156 -11.795 -20.703 1.00 83.00 91 SER A O 1
ATOM 687 N N . ARG A 1 92 ? 20.873 -13.224 -20.521 1.00 85.19 92 ARG A N 1
ATOM 688 C CA . ARG A 1 92 ? 21.731 -12.591 -21.535 1.00 85.19 92 ARG A CA 1
ATOM 689 C C . ARG A 1 92 ? 21.284 -12.866 -22.972 1.00 85.19 92 ARG A C 1
ATOM 691 O O . ARG A 1 92 ? 21.705 -12.154 -23.877 1.00 85.19 92 ARG A O 1
ATOM 698 N N . SER A 1 93 ? 20.435 -13.867 -23.177 1.00 85.94 93 SER A N 1
ATOM 699 C CA . SER A 1 93 ? 20.043 -14.365 -24.501 1.00 85.94 93 SER A CA 1
ATOM 700 C C . SER A 1 93 ? 18.841 -13.629 -25.084 1.00 85.94 93 SER A C 1
ATOM 702 O O . SER A 1 93 ? 18.545 -13.772 -26.266 1.00 85.94 93 SER A O 1
ATOM 704 N N . LEU A 1 94 ? 18.203 -12.759 -24.293 1.00 87.62 94 LEU A N 1
ATOM 705 C CA . LEU A 1 94 ? 17.145 -11.851 -24.739 1.00 87.62 94 LEU A CA 1
ATOM 706 C C . LEU A 1 94 ? 17.557 -10.382 -24.522 1.00 87.62 94 LEU A C 1
ATOM 708 O O . LEU A 1 94 ? 16.947 -9.682 -23.715 1.00 87.62 94 LEU A O 1
ATOM 712 N N . PRO A 1 95 ? 18.581 -9.879 -25.240 1.00 87.31 95 PRO A N 1
ATOM 713 C CA . PRO A 1 95 ? 19.170 -8.557 -24.993 1.00 87.31 95 PRO A CA 1
ATOM 714 C C . PRO A 1 95 ? 18.273 -7.372 -25.387 1.00 87.31 95 PRO A C 1
ATOM 716 O O . PRO A 1 95 ? 18.613 -6.226 -25.109 1.00 87.31 95 PRO A O 1
ATOM 719 N N . PHE A 1 96 ? 17.158 -7.630 -26.075 1.00 90.12 96 PHE A N 1
ATOM 720 C CA . PHE A 1 96 ? 16.204 -6.613 -26.527 1.00 90.12 96 PHE A CA 1
ATOM 721 C C . PHE A 1 96 ? 14.849 -6.714 -25.818 1.00 90.12 96 PHE A C 1
ATOM 723 O O . PHE A 1 96 ? 13.896 -6.065 -26.249 1.00 90.12 96 PHE A O 1
ATOM 730 N N . LEU A 1 97 ? 14.742 -7.533 -24.765 1.00 92.25 97 LEU A N 1
ATOM 731 C CA . LEU A 1 97 ? 13.485 -7.718 -24.052 1.00 92.25 97 LEU A CA 1
ATOM 732 C C . LEU A 1 97 ? 13.161 -6.455 -23.253 1.00 92.25 97 LEU A C 1
ATOM 734 O O . LEU A 1 97 ? 13.950 -6.051 -22.403 1.00 92.25 97 LEU A O 1
ATOM 738 N N . GLU A 1 98 ? 12.012 -5.843 -23.523 1.00 95.25 98 GLU A N 1
ATOM 739 C CA . GLU A 1 98 ? 11.578 -4.595 -22.886 1.00 95.25 98 GLU A CA 1
ATOM 740 C C . GLU A 1 98 ? 10.463 -4.820 -21.860 1.00 95.25 98 GLU A C 1
ATOM 742 O O . GLU A 1 98 ? 10.393 -4.082 -20.875 1.00 95.25 98 GLU A O 1
ATOM 747 N N . VAL A 1 99 ? 9.598 -5.812 -22.090 1.00 96.56 99 VAL A N 1
ATOM 748 C CA . VAL A 1 99 ? 8.450 -6.147 -21.237 1.00 96.56 99 VAL A CA 1
ATOM 749 C C . VAL A 1 99 ? 8.507 -7.626 -20.875 1.00 96.56 99 VAL A C 1
ATOM 751 O O . VAL A 1 99 ? 8.525 -8.475 -21.766 1.00 96.56 99 VAL A O 1
ATOM 754 N N . LEU A 1 100 ? 8.519 -7.925 -19.579 1.00 96.62 100 LEU A N 1
ATOM 755 C CA . LEU A 1 100 ? 8.461 -9.285 -19.055 1.00 96.62 100 LEU A CA 1
ATOM 756 C C . LEU A 1 100 ? 7.314 -9.399 -18.051 1.00 96.62 100 LEU A C 1
ATOM 758 O O . LEU A 1 100 ? 7.324 -8.711 -17.032 1.00 96.62 100 LEU A O 1
ATOM 762 N N . ASP A 1 101 ? 6.365 -10.283 -18.3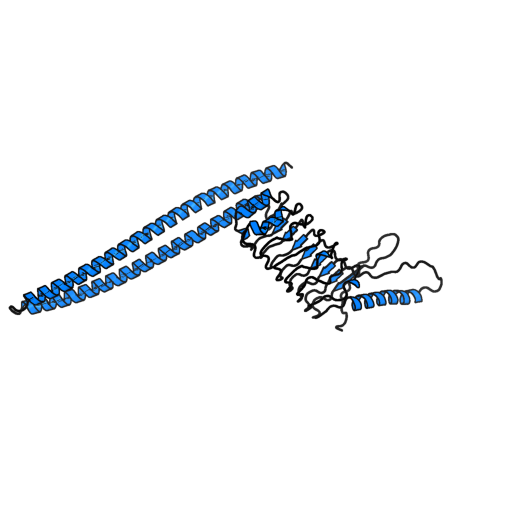40 1.00 97.38 101 ASP A N 1
ATOM 763 C CA . ASP A 1 101 ? 5.360 -10.733 -17.380 1.00 97.38 101 ASP A CA 1
ATOM 764 C C . ASP A 1 101 ? 5.746 -12.125 -16.872 1.00 97.38 101 ASP A C 1
ATOM 766 O O . ASP A 1 101 ? 5.745 -13.105 -17.618 1.00 97.38 101 ASP A O 1
ATOM 770 N N . ALA A 1 102 ? 6.134 -12.188 -15.604 1.00 96.62 102 ALA A N 1
ATOM 771 C CA . ALA A 1 102 ? 6.480 -13.391 -14.862 1.00 96.62 102 ALA A CA 1
ATOM 772 C C . ALA A 1 102 ? 5.564 -13.591 -13.642 1.00 96.62 102 ALA A C 1
ATOM 774 O O . ALA A 1 102 ? 5.920 -14.310 -12.700 1.00 96.62 102 ALA A O 1
ATOM 775 N N . SER A 1 103 ? 4.376 -12.980 -13.667 1.00 97.94 103 SER A N 1
ATOM 776 C CA . SER A 1 103 ? 3.384 -13.076 -12.599 1.00 97.94 103 SER A CA 1
ATOM 777 C C . SER A 1 103 ? 2.827 -14.494 -12.430 1.00 97.94 103 SER A C 1
ATOM 779 O O . SER A 1 103 ? 2.924 -15.330 -13.333 1.00 97.94 103 SER A O 1
ATOM 781 N N . HIS A 1 104 ? 2.231 -14.794 -11.274 1.00 97.88 104 HIS A N 1
ATOM 782 C CA . HIS A 1 104 ? 1.599 -16.094 -10.996 1.00 97.88 104 HIS A CA 1
ATOM 783 C C . HIS A 1 104 ? 2.539 -17.283 -11.266 1.00 97.88 104 HIS A C 1
ATOM 785 O O . HIS A 1 104 ? 2.257 -18.161 -12.085 1.00 97.88 104 HIS A O 1
ATOM 791 N N . ASN A 1 105 ? 3.686 -17.281 -10.594 1.00 96.06 105 ASN A N 1
ATOM 792 C CA . ASN A 1 105 ? 4.704 -18.329 -10.661 1.00 96.06 105 ASN A CA 1
ATOM 793 C C . ASN A 1 105 ? 5.140 -18.717 -9.232 1.00 96.06 105 ASN A C 1
ATOM 795 O O . ASN A 1 105 ? 4.416 -18.492 -8.265 1.00 96.06 105 ASN A O 1
ATOM 799 N N . ALA A 1 106 ? 6.304 -19.351 -9.082 1.00 96.00 106 ALA A N 1
ATOM 800 C CA . ALA A 1 106 ? 6.867 -19.752 -7.795 1.00 96.00 106 ALA A CA 1
ATOM 801 C C . ALA A 1 106 ? 8.315 -19.253 -7.615 1.00 96.00 106 ALA A C 1
ATOM 803 O O . ALA A 1 106 ? 9.155 -19.946 -7.022 1.00 96.00 106 ALA A O 1
ATOM 804 N N . PHE A 1 107 ? 8.621 -18.062 -8.146 1.00 94.00 107 PHE A N 1
ATOM 805 C CA . PHE A 1 107 ? 9.918 -17.413 -7.966 1.00 94.00 107 PHE A CA 1
ATOM 806 C C . PHE A 1 107 ? 10.130 -17.061 -6.492 1.00 94.00 107 PHE A C 1
ATOM 808 O O . PHE A 1 107 ? 9.266 -16.452 -5.867 1.00 94.00 107 PHE A O 1
ATOM 815 N N . ARG A 1 108 ? 11.293 -17.438 -5.948 1.00 93.00 108 ARG A N 1
ATOM 816 C CA . ARG A 1 108 ? 11.712 -17.108 -4.570 1.00 93.00 108 ARG A CA 1
ATOM 817 C C . ARG A 1 108 ? 12.650 -15.904 -4.497 1.00 93.00 108 ARG A C 1
ATOM 819 O O . ARG A 1 108 ? 12.804 -15.307 -3.438 1.00 93.00 108 ARG A O 1
ATOM 826 N N . SER A 1 109 ? 13.289 -15.548 -5.610 1.00 90.94 109 SER A N 1
ATOM 827 C CA . SER A 1 109 ? 14.234 -14.435 -5.694 1.00 90.94 109 SER A CA 1
ATOM 828 C C . SER A 1 109 ? 13.999 -13.602 -6.948 1.00 90.94 109 SER A C 1
ATOM 830 O O . SER A 1 109 ? 13.637 -14.125 -8.003 1.00 90.94 109 SER A O 1
ATOM 832 N N . ALA A 1 110 ? 14.232 -12.296 -6.835 1.00 90.50 110 ALA A N 1
ATOM 833 C CA . ALA A 1 110 ? 14.094 -11.345 -7.932 1.00 90.50 110 ALA A CA 1
ATOM 834 C C . ALA A 1 110 ? 15.411 -11.193 -8.723 1.00 90.50 110 ALA A C 1
ATOM 836 O O . ALA A 1 110 ? 15.944 -10.096 -8.873 1.00 90.50 110 ALA A O 1
ATOM 837 N N . MET A 1 111 ? 15.972 -12.308 -9.198 1.00 88.19 111 MET A N 1
ATOM 838 C CA . MET A 1 111 ? 17.287 -12.344 -9.851 1.00 88.19 111 MET A CA 1
ATOM 839 C C . MET A 1 111 ? 17.224 -12.907 -11.272 1.00 88.19 111 MET A C 1
ATOM 841 O O . MET A 1 111 ? 16.267 -13.568 -11.662 1.00 88.19 111 MET A O 1
ATOM 845 N N . ASN A 1 112 ? 18.308 -12.696 -12.025 1.00 86.56 112 ASN A N 1
ATOM 846 C CA . ASN A 1 112 ? 18.518 -13.253 -13.365 1.00 86.56 112 ASN A CA 1
ATOM 847 C C . ASN A 1 112 ? 17.518 -12.765 -14.422 1.00 86.56 112 ASN A C 1
ATOM 849 O O . ASN A 1 112 ? 17.236 -13.479 -15.378 1.00 86.56 112 ASN A O 1
ATOM 853 N N . PHE A 1 113 ? 17.023 -11.535 -14.307 1.00 91.88 113 PHE A N 1
ATOM 854 C CA . PHE A 1 113 ? 16.233 -10.918 -15.370 1.00 91.88 113 PHE A CA 1
ATOM 855 C C . PHE A 1 113 ? 17.124 -10.165 -16.380 1.00 91.88 113 PHE A C 1
ATOM 857 O O . PHE A 1 113 ? 18.186 -9.658 -16.007 1.00 91.88 113 PHE A O 1
ATOM 864 N N . PRO A 1 114 ? 16.741 -10.101 -17.669 1.00 91.69 114 PRO A N 1
ATOM 865 C CA . PRO A 1 114 ? 17.455 -9.318 -18.678 1.00 91.69 114 PRO A CA 1
ATOM 866 C C . PRO A 1 114 ? 17.556 -7.823 -18.327 1.00 91.69 114 PRO A C 1
ATOM 868 O O . PRO A 1 114 ? 16.554 -7.163 -18.061 1.00 91.69 114 PRO A O 1
ATOM 871 N N . VAL A 1 115 ? 18.765 -7.256 -18.410 1.00 93.56 115 VAL A N 1
ATOM 872 C CA . VAL A 1 115 ? 19.050 -5.841 -18.071 1.00 93.56 115 VAL A CA 1
ATOM 873 C C . VAL A 1 115 ? 18.363 -4.824 -18.992 1.00 93.56 115 VAL A C 1
ATOM 875 O O . VAL A 1 115 ? 18.311 -3.638 -18.670 1.00 93.56 115 VAL A O 1
ATOM 878 N N . SER A 1 116 ? 17.849 -5.276 -20.138 1.00 94.00 116 SER A N 1
ATOM 879 C CA . SER A 1 116 ? 17.150 -4.450 -21.125 1.00 94.00 116 SER A CA 1
ATOM 880 C C . SER A 1 116 ? 15.704 -4.122 -20.736 1.00 94.00 116 SER A C 1
ATOM 882 O O . SER A 1 116 ? 15.093 -3.261 -21.370 1.00 94.00 116 SER A O 1
ATOM 884 N N . ILE A 1 117 ? 15.146 -4.796 -19.721 1.00 96.38 117 ILE A N 1
ATOM 885 C CA . ILE A 1 117 ? 13.732 -4.670 -19.360 1.00 96.38 117 ILE A CA 1
ATOM 886 C C . ILE A 1 117 ? 13.419 -3.271 -18.822 1.00 96.38 117 ILE A C 1
ATOM 888 O O . ILE A 1 117 ? 14.128 -2.712 -17.987 1.00 96.38 117 ILE A O 1
ATOM 892 N N . THR A 1 118 ? 12.288 -2.737 -19.282 1.00 97.88 118 THR A N 1
ATOM 893 C CA . THR A 1 118 ? 11.706 -1.461 -18.845 1.00 97.88 118 THR A CA 1
ATOM 894 C C . THR A 1 118 ? 10.430 -1.653 -18.025 1.00 97.88 118 THR A C 1
ATOM 896 O O . THR A 1 118 ? 10.099 -0.797 -17.202 1.00 97.88 118 THR A O 1
ATOM 899 N N . ARG A 1 119 ? 9.724 -2.777 -18.213 1.00 98.50 119 ARG A N 1
ATOM 900 C CA . ARG A 1 119 ? 8.527 -3.158 -17.454 1.00 98.50 119 ARG A CA 1
ATOM 901 C C . ARG A 1 119 ? 8.615 -4.613 -17.014 1.00 98.50 119 ARG A C 1
ATOM 903 O O . ARG A 1 119 ? 8.727 -5.494 -17.864 1.00 98.50 119 ARG A O 1
ATOM 910 N N . LEU A 1 120 ? 8.545 -4.836 -15.708 1.00 98.31 120 LEU A N 1
ATOM 911 C CA . LEU A 1 120 ? 8.602 -6.157 -15.096 1.00 98.31 120 LEU A CA 1
ATOM 912 C C . LEU A 1 120 ? 7.378 -6.365 -14.205 1.00 98.31 120 LEU A C 1
ATOM 914 O O . LEU A 1 120 ? 7.124 -5.551 -13.316 1.00 98.31 120 LEU A O 1
ATOM 918 N N . ASP A 1 121 ? 6.659 -7.456 -14.433 1.00 98.56 121 ASP A N 1
ATOM 919 C CA . ASP A 1 121 ? 5.637 -7.961 -13.520 1.00 98.56 121 ASP A CA 1
ATOM 920 C C . ASP A 1 121 ? 6.120 -9.286 -12.920 1.00 98.56 121 ASP A C 1
ATOM 922 O O . ASP A 1 121 ? 6.385 -10.249 -13.637 1.00 98.56 121 ASP A O 1
ATOM 926 N N . ILE A 1 122 ? 6.296 -9.309 -11.604 1.00 97.81 122 ILE A N 1
ATOM 927 C CA . ILE A 1 122 ? 6.650 -10.480 -10.792 1.00 97.81 122 ILE A CA 1
ATOM 928 C C . ILE A 1 122 ? 5.625 -10.677 -9.666 1.00 97.81 122 ILE A C 1
ATOM 930 O O . ILE A 1 122 ? 5.924 -11.302 -8.645 1.00 97.81 122 ILE A O 1
ATOM 934 N N . SER A 1 123 ? 4.412 -10.145 -9.835 1.00 98.62 123 SER A N 1
ATOM 935 C CA . SER A 1 123 ? 3.331 -10.272 -8.861 1.00 98.62 123 SER A CA 1
ATOM 936 C C . SER A 1 123 ? 2.878 -11.725 -8.674 1.00 98.62 123 SER A C 1
ATOM 938 O O . SER A 1 123 ? 3.123 -12.582 -9.526 1.00 98.62 123 SER A O 1
ATOM 940 N N . PHE A 1 124 ? 2.234 -12.038 -7.548 1.00 98.31 124 PHE A N 1
ATOM 941 C CA . PHE A 1 124 ? 1.744 -13.395 -7.248 1.00 98.31 124 PHE A CA 1
ATOM 942 C C . PHE A 1 124 ? 2.843 -14.468 -7.359 1.00 98.31 124 PHE A C 1
ATOM 944 O O . PHE A 1 124 ? 2.704 -15.473 -8.060 1.00 98.31 124 PHE A O 1
ATOM 951 N N . ASN A 1 125 ? 3.957 -14.231 -6.674 1.00 97.50 125 ASN A N 1
ATOM 952 C CA . ASN A 1 125 ? 5.063 -15.173 -6.521 1.00 97.50 125 ASN A CA 1
ATOM 953 C C . ASN A 1 125 ? 5.331 -15.407 -5.020 1.00 97.50 125 ASN A C 1
ATOM 955 O O . ASN A 1 125 ? 4.498 -15.092 -4.172 1.00 97.50 125 ASN A O 1
ATOM 959 N N . VAL A 1 126 ? 6.477 -15.999 -4.673 1.00 97.12 126 VAL A N 1
ATOM 960 C CA . VAL A 1 126 ? 6.900 -16.240 -3.280 1.00 97.12 126 VAL A CA 1
ATOM 961 C C . VAL A 1 126 ? 8.242 -15.563 -2.992 1.00 97.12 126 VAL A C 1
ATOM 963 O O . VAL A 1 126 ? 9.114 -16.130 -2.336 1.00 97.12 126 VAL A O 1
ATOM 966 N N . ILE A 1 127 ? 8.437 -14.360 -3.539 1.00 96.31 127 ILE A N 1
ATOM 967 C CA . ILE A 1 127 ? 9.682 -13.600 -3.412 1.00 96.31 127 ILE A CA 1
ATOM 968 C C . ILE A 1 127 ? 9.751 -12.965 -2.024 1.00 96.31 127 ILE A C 1
ATOM 970 O O . ILE A 1 127 ? 8.849 -12.230 -1.631 1.00 96.31 127 ILE A O 1
ATOM 974 N N . GLU A 1 128 ? 10.841 -13.225 -1.306 1.00 94.38 128 GLU A N 1
ATOM 975 C CA . GLU A 1 128 ? 11.077 -12.708 0.053 1.00 94.38 128 GLU A CA 1
ATOM 976 C C . GLU A 1 128 ? 11.931 -11.427 0.054 1.00 94.38 128 GLU A C 1
ATOM 978 O O . GLU A 1 128 ? 11.820 -10.589 0.943 1.00 94.38 128 GLU A O 1
ATOM 983 N N . SER A 1 129 ? 12.759 -11.222 -0.977 1.00 93.19 129 SER A N 1
ATOM 984 C CA . SER A 1 129 ? 13.586 -10.021 -1.116 1.00 93.19 129 SER A CA 1
ATOM 985 C C . SER A 1 129 ? 13.761 -9.605 -2.573 1.00 93.19 129 SER A C 1
ATOM 987 O O . SER A 1 129 ? 13.911 -10.442 -3.467 1.00 93.19 129 SER A O 1
ATOM 989 N N . LEU A 1 130 ? 13.793 -8.290 -2.801 1.00 94.50 130 LEU A N 1
ATOM 990 C CA . LEU A 1 130 ? 14.013 -7.683 -4.119 1.00 94.50 130 LEU A CA 1
ATOM 991 C C . LEU A 1 130 ? 15.492 -7.391 -4.428 1.00 94.50 130 LEU A C 1
ATOM 993 O O . LEU A 1 130 ? 15.802 -6.692 -5.398 1.00 94.50 130 LEU A O 1
ATOM 997 N N . MET A 1 131 ? 16.420 -7.926 -3.629 1.00 89.81 131 MET A N 1
ATOM 998 C CA . MET A 1 131 ? 17.851 -7.837 -3.924 1.00 89.81 131 MET A CA 1
ATOM 999 C C . MET A 1 131 ? 18.185 -8.432 -5.303 1.00 89.81 131 MET A C 1
ATOM 1001 O O . MET A 1 131 ? 17.703 -9.503 -5.670 1.00 89.81 131 MET A O 1
ATOM 1005 N N . GLY A 1 132 ? 19.049 -7.735 -6.052 1.00 85.38 132 GLY A N 1
ATOM 1006 C CA . GLY A 1 132 ? 19.499 -8.118 -7.398 1.00 85.38 132 GLY A CA 1
ATOM 1007 C C . GLY A 1 132 ? 18.833 -7.350 -8.547 1.00 85.38 132 GLY A C 1
ATOM 1008 O O . GLY A 1 132 ? 19.317 -7.405 -9.682 1.00 85.38 132 GLY A O 1
ATOM 1009 N N . LEU A 1 133 ? 17.767 -6.586 -8.271 1.00 93.69 133 LEU A N 1
ATOM 1010 C CA . LEU A 1 133 ? 17.112 -5.734 -9.272 1.00 93.69 133 LEU A CA 1
ATOM 1011 C C . LEU A 1 133 ? 17.864 -4.422 -9.561 1.00 93.69 133 LEU A C 1
ATOM 1013 O O . LEU A 1 133 ? 17.553 -3.746 -10.541 1.00 93.69 133 LEU A O 1
ATOM 1017 N N . ASP A 1 134 ? 18.865 -4.055 -8.760 1.00 90.94 134 ASP A N 1
ATOM 1018 C CA . ASP A 1 134 ? 19.694 -2.852 -8.934 1.00 90.94 134 ASP A CA 1
ATOM 1019 C C . ASP A 1 134 ? 20.426 -2.810 -10.286 1.00 90.94 134 ASP A C 1
ATOM 1021 O O . ASP A 1 134 ? 20.667 -1.734 -10.837 1.00 90.94 134 ASP A O 1
ATOM 1025 N N . THR A 1 135 ? 20.715 -3.982 -10.855 1.00 91.38 135 THR A N 1
ATOM 1026 C CA . THR A 1 135 ? 21.334 -4.132 -12.180 1.00 91.38 135 THR A CA 1
ATOM 1027 C C . THR A 1 135 ? 20.411 -3.741 -13.342 1.00 91.38 135 THR A C 1
ATOM 1029 O O . THR A 1 135 ? 20.894 -3.422 -14.434 1.00 91.38 135 THR A O 1
ATOM 1032 N N . LEU A 1 136 ? 19.090 -3.705 -13.130 1.00 95.00 136 LEU A N 1
ATOM 1033 C CA . LEU A 1 136 ? 18.087 -3.397 -14.155 1.00 95.00 136 LEU A CA 1
ATOM 1034 C C . LEU A 1 136 ? 17.943 -1.881 -14.351 1.00 95.00 136 LEU A C 1
ATOM 1036 O O . LEU A 1 136 ? 16.898 -1.280 -14.112 1.00 95.00 136 LEU A O 1
ATOM 1040 N N . THR A 1 137 ? 19.020 -1.234 -14.795 1.00 94.62 137 THR A N 1
ATOM 1041 C CA . THR A 1 137 ? 19.132 0.235 -14.872 1.00 94.62 137 THR A CA 1
ATOM 1042 C C . THR A 1 137 ? 18.106 0.915 -15.785 1.00 94.62 137 THR A C 1
ATOM 1044 O O . THR A 1 137 ? 17.905 2.124 -15.667 1.00 94.62 137 THR A O 1
ATOM 1047 N N . GLN A 1 138 ? 17.427 0.175 -16.665 1.00 96.31 138 GLN A N 1
ATOM 1048 C CA . GLN A 1 138 ? 16.381 0.693 -17.557 1.00 96.31 138 GLN A CA 1
ATOM 1049 C C . GLN A 1 138 ? 14.953 0.479 -17.028 1.00 96.31 138 GLN A C 1
ATOM 1051 O O . GLN A 1 138 ? 14.002 0.933 -17.666 1.00 96.31 138 GLN A O 1
ATOM 1056 N N . LEU A 1 139 ? 14.786 -0.171 -15.871 1.00 97.94 139 LEU A N 1
ATOM 1057 C CA . LEU A 1 139 ? 13.480 -0.531 -15.330 1.00 97.94 139 LEU A CA 1
ATOM 1058 C C . LEU A 1 139 ? 12.691 0.707 -14.876 1.00 97.94 139 LEU A C 1
ATOM 1060 O O . LEU A 1 139 ? 13.127 1.463 -14.014 1.00 97.94 139 LEU A O 1
ATOM 1064 N N . GLN A 1 140 ? 11.502 0.905 -15.443 1.00 98.38 140 GLN A N 1
ATOM 1065 C CA . GLN A 1 140 ? 10.627 2.051 -15.166 1.00 98.38 140 GLN A CA 1
ATOM 1066 C C . GLN A 1 140 ? 9.347 1.648 -14.432 1.00 98.38 140 GLN A C 1
ATOM 1068 O O . GLN A 1 140 ? 8.817 2.439 -13.650 1.00 98.38 140 GLN A O 1
ATOM 1073 N N . PHE A 1 141 ? 8.853 0.437 -14.679 1.00 98.69 141 PHE A N 1
ATOM 1074 C CA . PHE A 1 141 ? 7.663 -0.117 -14.045 1.00 98.69 141 PHE A CA 1
ATOM 1075 C C . PHE A 1 141 ? 8.008 -1.459 -13.406 1.00 98.69 141 PHE A C 1
ATOM 1077 O O . PHE A 1 141 ? 8.519 -2.346 -14.093 1.00 98.69 141 PHE A O 1
ATOM 1084 N N . LEU A 1 142 ? 7.703 -1.595 -12.119 1.00 98.56 142 LEU A N 1
ATOM 1085 C CA . LEU A 1 142 ? 7.815 -2.848 -11.387 1.00 98.56 142 LEU A CA 1
ATOM 1086 C C . LEU A 1 142 ? 6.515 -3.121 -10.637 1.00 98.56 142 LEU A C 1
ATOM 1088 O O . LEU A 1 142 ? 6.127 -2.326 -9.776 1.00 98.56 142 LEU A O 1
ATOM 1092 N N . ASP A 1 143 ? 5.893 -4.258 -10.933 1.00 98.75 143 ASP A N 1
ATOM 1093 C CA . ASP A 1 143 ? 4.885 -4.853 -10.062 1.00 98.75 143 ASP A CA 1
ATOM 1094 C C . ASP A 1 143 ? 5.476 -6.066 -9.341 1.00 98.75 143 ASP A C 1
ATOM 1096 O O . ASP A 1 143 ? 5.874 -7.042 -9.971 1.00 98.75 143 ASP A O 1
ATOM 1100 N N . ALA A 1 144 ? 5.579 -5.977 -8.018 1.00 98.19 144 ALA A N 1
ATOM 1101 C CA . ALA A 1 144 ? 5.996 -7.059 -7.133 1.00 98.19 144 ALA A CA 1
ATOM 1102 C C . ALA A 1 144 ? 4.959 -7.284 -6.019 1.00 98.19 144 ALA A C 1
ATOM 1104 O O . ALA A 1 144 ? 5.296 -7.698 -4.906 1.00 98.19 144 ALA A O 1
ATOM 1105 N N . SER A 1 145 ? 3.689 -6.988 -6.305 1.00 98.69 145 SER A N 1
ATOM 1106 C CA . SER A 1 145 ? 2.586 -7.207 -5.372 1.00 98.69 145 SER A CA 1
ATOM 1107 C C . SER A 1 145 ? 2.315 -8.692 -5.114 1.00 98.69 145 SER A C 1
ATOM 1109 O O . SER A 1 145 ? 2.749 -9.554 -5.878 1.00 98.69 145 SER A O 1
ATOM 1111 N N . HIS A 1 146 ? 1.609 -9.013 -4.028 1.00 98.50 146 HIS A N 1
ATOM 1112 C CA . HIS A 1 146 ? 1.262 -10.396 -3.668 1.00 98.50 146 HIS A CA 1
ATOM 1113 C C . HIS A 1 146 ? 2.488 -11.323 -3.612 1.00 98.50 146 HIS A C 1
ATOM 1115 O O . HIS A 1 146 ? 2.542 -12.364 -4.268 1.00 98.50 146 HIS A O 1
ATOM 1121 N N . ASN A 1 147 ? 3.489 -10.911 -2.840 1.00 98.31 147 ASN A N 1
ATOM 1122 C CA . ASN A 1 147 ? 4.705 -11.670 -2.561 1.00 98.31 147 ASN A CA 1
ATOM 1123 C C . ASN A 1 147 ? 4.923 -11.738 -1.033 1.00 98.31 147 ASN A C 1
ATOM 1125 O O . ASN A 1 147 ? 4.013 -11.482 -0.238 1.00 98.31 147 ASN A O 1
ATOM 1129 N N . HIS A 1 148 ? 6.119 -12.123 -0.594 1.00 97.31 148 HIS A N 1
ATOM 1130 C CA . HIS A 1 148 ? 6.501 -12.172 0.818 1.00 97.31 148 HIS A CA 1
ATOM 1131 C C . HIS A 1 148 ? 7.643 -11.204 1.130 1.00 97.31 148 HIS A C 1
ATOM 1133 O O . HIS A 1 148 ? 8.430 -11.456 2.037 1.00 97.31 148 HIS A O 1
ATOM 1139 N N . VAL A 1 149 ? 7.729 -10.091 0.395 1.00 97.19 149 VAL A N 1
ATOM 1140 C CA . VAL A 1 149 ? 8.833 -9.142 0.531 1.00 97.19 149 VAL A CA 1
ATOM 1141 C C . VAL A 1 149 ? 8.775 -8.470 1.899 1.00 97.19 149 VAL A C 1
ATOM 1143 O O . VAL A 1 149 ? 7.800 -7.787 2.218 1.00 97.19 149 VAL A O 1
ATOM 1146 N N . ASP A 1 150 ? 9.826 -8.639 2.694 1.00 93.19 150 ASP A N 1
ATOM 1147 C CA . ASP A 1 150 ? 10.017 -7.948 3.976 1.00 93.19 150 ASP A CA 1
ATOM 1148 C C . ASP A 1 150 ? 11.126 -6.879 3.913 1.00 93.19 150 ASP A C 1
ATOM 1150 O O . ASP A 1 150 ? 11.117 -5.927 4.698 1.00 93.19 150 ASP A O 1
ATOM 1154 N N . SER A 1 151 ? 12.016 -6.983 2.919 1.00 86.75 151 SER A N 1
ATOM 1155 C CA . SER A 1 151 ? 13.126 -6.070 2.661 1.00 86.75 151 SER A CA 1
ATOM 1156 C C . SER A 1 151 ? 13.329 -5.825 1.164 1.00 86.75 151 SER A C 1
ATOM 1158 O O . SER A 1 151 ? 13.520 -6.745 0.360 1.00 86.75 151 SER A O 1
ATOM 1160 N N . VAL A 1 152 ? 13.323 -4.545 0.786 1.00 89.56 152 VAL A N 1
ATOM 1161 C CA . VAL A 1 152 ? 13.424 -4.102 -0.612 1.00 89.56 152 VAL A CA 1
ATOM 1162 C C . VAL A 1 152 ? 14.878 -4.039 -1.108 1.00 89.56 152 VAL A C 1
ATOM 1164 O O . VAL A 1 152 ? 15.142 -4.267 -2.287 1.00 89.56 152 VAL A O 1
ATOM 1167 N N . GLY A 1 153 ? 15.841 -3.750 -0.227 1.00 87.56 153 GLY A N 1
ATOM 1168 C CA . GLY A 1 153 ? 17.235 -3.524 -0.620 1.00 87.56 153 GLY A CA 1
ATOM 1169 C C . GLY A 1 153 ? 17.409 -2.313 -1.552 1.00 87.56 153 GLY A C 1
ATOM 1170 O O . GLY A 1 153 ? 16.696 -1.315 -1.445 1.00 87.56 153 GLY A O 1
ATOM 1171 N N . ARG A 1 154 ? 18.385 -2.376 -2.469 1.00 91.44 154 ARG A N 1
ATOM 1172 C CA . ARG A 1 154 ? 18.594 -1.340 -3.495 1.00 91.44 154 ARG A CA 1
ATOM 1173 C C . ARG A 1 154 ? 17.823 -1.678 -4.769 1.00 91.44 154 ARG A C 1
ATOM 1175 O O . ARG A 1 154 ? 18.106 -2.671 -5.423 1.00 91.44 154 ARG A O 1
ATOM 1182 N N . LEU A 1 155 ? 16.907 -0.790 -5.146 1.00 95.38 155 LEU A N 1
ATOM 1183 C CA . LEU A 1 155 ? 16.178 -0.832 -6.416 1.00 95.38 155 LEU A CA 1
ATOM 1184 C C . LEU A 1 155 ? 16.769 0.136 -7.460 1.00 95.38 155 LEU A C 1
ATOM 1186 O O . LEU A 1 155 ? 17.449 1.099 -7.084 1.00 95.38 155 LEU A O 1
ATOM 1190 N N . PRO A 1 156 ? 16.497 -0.067 -8.763 1.00 94.75 156 PRO A N 1
ATOM 1191 C CA . PRO A 1 156 ? 17.024 0.790 -9.818 1.00 94.75 156 PRO A CA 1
ATOM 1192 C C . PRO A 1 156 ? 16.419 2.201 -9.762 1.00 94.75 156 PRO A C 1
ATOM 1194 O O . PRO A 1 156 ? 15.204 2.392 -9.723 1.00 94.75 156 PRO A O 1
ATOM 1197 N N . GLY A 1 157 ? 17.279 3.224 -9.804 1.00 94.38 157 GLY A N 1
ATOM 1198 C CA . GLY A 1 157 ? 16.872 4.635 -9.703 1.00 94.38 157 GLY A CA 1
ATOM 1199 C C . GLY A 1 157 ? 16.092 5.181 -10.910 1.00 94.38 157 GLY A C 1
ATOM 1200 O O . GLY A 1 157 ? 15.691 6.344 -10.907 1.00 94.38 157 GLY A O 1
ATOM 1201 N N . SER A 1 158 ? 15.904 4.377 -11.958 1.00 96.56 158 SER A N 1
ATOM 1202 C CA . SER A 1 158 ? 15.088 4.681 -13.140 1.00 96.56 158 SER A CA 1
ATOM 1203 C C . SER A 1 158 ? 13.590 4.435 -12.938 1.00 96.56 158 SER A C 1
ATOM 1205 O O . SER A 1 158 ? 12.807 4.924 -13.758 1.00 96.56 158 SER A O 1
ATOM 1207 N N . LEU A 1 159 ? 13.195 3.758 -11.851 1.00 97.94 159 LEU A N 1
ATOM 1208 C CA . LEU A 1 159 ? 11.800 3.440 -11.550 1.00 97.94 159 LEU A CA 1
ATOM 1209 C C . LEU A 1 159 ? 10.922 4.691 -11.472 1.00 97.94 159 LEU A C 1
ATOM 1211 O O . LEU A 1 159 ? 11.275 5.700 -10.861 1.00 97.94 159 LEU A O 1
ATOM 1215 N N . GLN A 1 160 ? 9.741 4.587 -12.074 1.00 98.06 160 GLN A N 1
ATOM 1216 C CA . GLN A 1 160 ? 8.704 5.619 -12.101 1.00 98.06 160 GLN A CA 1
ATOM 1217 C C . GLN A 1 160 ? 7.411 5.141 -11.440 1.00 98.06 160 GLN A C 1
ATOM 1219 O O . GLN A 1 160 ? 6.680 5.952 -10.864 1.00 98.06 160 GLN A O 1
ATOM 1224 N N . VAL A 1 161 ? 7.128 3.840 -11.526 1.00 98.50 161 VAL A N 1
ATOM 1225 C CA . VAL A 1 161 ? 5.956 3.191 -10.938 1.00 98.50 161 VAL A CA 1
ATOM 1226 C C . VAL A 1 161 ? 6.408 1.930 -10.216 1.00 98.50 161 VAL A C 1
ATOM 1228 O O . VAL A 1 161 ? 7.102 1.099 -10.804 1.00 98.50 161 VAL A O 1
ATOM 1231 N N . LEU A 1 162 ? 6.019 1.812 -8.950 1.00 98.56 162 LEU A N 1
ATOM 1232 C CA . LEU A 1 162 ? 6.380 0.699 -8.084 1.00 98.56 162 LEU A CA 1
ATOM 1233 C C . LEU A 1 162 ? 5.147 0.216 -7.319 1.00 98.56 162 LEU A C 1
ATOM 1235 O O . LEU A 1 162 ? 4.540 0.983 -6.570 1.00 98.56 162 LEU A O 1
ATOM 1239 N N . ASN A 1 163 ? 4.789 -1.051 -7.503 1.00 98.69 163 ASN A N 1
ATOM 1240 C CA . ASN A 1 163 ? 3.744 -1.715 -6.736 1.00 98.69 163 ASN A CA 1
ATOM 1241 C C . ASN A 1 163 ? 4.362 -2.779 -5.820 1.00 98.69 163 ASN A C 1
ATOM 1243 O O . ASN A 1 163 ? 4.962 -3.741 -6.291 1.00 98.69 163 ASN A O 1
ATOM 1247 N N . LEU A 1 164 ? 4.219 -2.576 -4.512 1.00 98.38 164 LEU A N 1
ATOM 1248 C CA . LEU A 1 164 ? 4.655 -3.464 -3.433 1.00 98.38 164 LEU A CA 1
ATOM 1249 C C . LEU A 1 164 ? 3.476 -3.839 -2.522 1.00 98.38 164 LEU A C 1
ATOM 1251 O O . LEU A 1 164 ? 3.681 -4.228 -1.372 1.00 98.38 164 LEU A O 1
ATOM 1255 N N . SER A 1 165 ? 2.238 -3.707 -3.005 1.00 98.44 165 SER A N 1
ATOM 1256 C CA . SER A 1 165 ? 1.049 -4.063 -2.224 1.00 98.44 165 SER A CA 1
ATOM 1257 C C . SER A 1 165 ? 1.001 -5.551 -1.871 1.00 98.44 165 SER A C 1
ATOM 1259 O O . SER A 1 165 ? 1.591 -6.377 -2.566 1.00 98.44 165 SER A O 1
ATOM 1261 N N . HIS A 1 166 ? 0.304 -5.908 -0.792 1.00 98.31 166 HIS A N 1
ATOM 1262 C CA . HIS A 1 166 ? 0.166 -7.296 -0.337 1.00 98.31 166 HIS A CA 1
ATOM 1263 C C . HIS A 1 166 ? 1.526 -7.993 -0.140 1.00 98.31 166 HIS A C 1
ATOM 1265 O O . HIS A 1 166 ? 1.804 -9.036 -0.732 1.00 98.31 166 HIS A O 1
ATOM 1271 N N . ASN A 1 167 ? 2.381 -7.385 0.682 1.00 98.44 167 ASN A N 1
ATOM 1272 C CA . ASN A 1 167 ? 3.693 -7.902 1.078 1.00 98.44 167 ASN A CA 1
ATOM 1273 C C . ASN A 1 167 ? 3.836 -7.861 2.615 1.00 98.44 167 ASN A C 1
ATOM 1275 O O . ASN A 1 167 ? 2.861 -7.672 3.343 1.00 98.44 167 ASN A O 1
ATOM 1279 N N . SER A 1 168 ? 5.046 -8.080 3.137 1.00 97.31 168 SER A N 1
ATOM 1280 C CA . SER A 1 168 ? 5.333 -8.104 4.579 1.00 97.31 168 SER A CA 1
ATOM 1281 C C . SER A 1 168 ? 6.253 -6.964 5.028 1.00 97.31 168 SER A C 1
ATOM 1283 O O . SER A 1 168 ? 6.928 -7.092 6.049 1.00 97.31 168 SER A O 1
ATOM 1285 N N . LEU A 1 169 ? 6.275 -5.834 4.311 1.00 97.00 169 LEU A N 1
ATOM 1286 C CA . LEU A 1 169 ? 7.160 -4.713 4.633 1.00 97.00 169 LEU A CA 1
ATOM 1287 C C . LEU A 1 169 ? 6.817 -4.108 5.995 1.00 97.00 169 LEU A C 1
ATOM 1289 O O . LEU A 1 169 ? 5.688 -3.683 6.237 1.00 97.00 169 LEU A O 1
ATOM 1293 N N . ILE A 1 170 ? 7.822 -4.017 6.863 1.00 95.88 170 ILE A N 1
ATOM 1294 C CA . ILE A 1 170 ? 7.732 -3.350 8.173 1.00 95.88 170 ILE A CA 1
ATOM 1295 C C . ILE A 1 170 ? 8.318 -1.933 8.154 1.00 95.88 170 ILE A C 1
ATOM 1297 O O . ILE A 1 170 ? 8.119 -1.164 9.091 1.00 95.88 170 ILE A O 1
ATOM 1301 N N . THR A 1 171 ? 9.048 -1.578 7.095 1.00 95.69 171 THR A N 1
ATOM 1302 C CA . THR A 1 171 ? 9.678 -0.268 6.907 1.00 95.69 171 THR A CA 1
ATOM 1303 C C . THR A 1 171 ? 9.769 0.083 5.424 1.00 95.69 171 THR A C 1
ATOM 1305 O O . THR A 1 171 ? 9.776 -0.791 4.562 1.00 95.69 171 THR A O 1
ATOM 1308 N N . THR A 1 172 ? 9.839 1.381 5.133 1.00 95.12 172 THR A N 1
ATOM 1309 C CA . THR A 1 172 ? 10.086 1.935 3.788 1.00 95.12 172 THR A CA 1
ATOM 1310 C C . THR A 1 172 ? 11.572 2.203 3.530 1.00 95.12 172 THR A C 1
ATOM 1312 O O . THR A 1 172 ? 11.939 2.809 2.518 1.00 95.12 172 THR A O 1
ATOM 1315 N N . GLU A 1 173 ? 12.438 1.764 4.445 1.00 92.75 173 GLU A N 1
ATOM 1316 C CA . GLU A 1 173 ? 13.885 1.857 4.296 1.00 92.75 173 GLU A CA 1
ATOM 1317 C C . GLU A 1 173 ? 14.348 1.222 2.976 1.00 92.75 173 GLU A C 1
ATOM 1319 O O . GLU A 1 173 ? 13.853 0.182 2.545 1.00 92.75 173 GLU A O 1
ATOM 1324 N N . GLY A 1 174 ? 15.279 1.891 2.294 1.00 89.94 174 GLY A N 1
ATOM 1325 C CA . GLY A 1 174 ? 15.720 1.494 0.956 1.00 89.94 174 GLY A CA 1
ATOM 1326 C C . GLY A 1 174 ? 14.848 2.017 -0.191 1.00 89.94 174 GLY A C 1
ATOM 1327 O O . GLY A 1 174 ? 15.225 1.838 -1.339 1.00 89.94 174 GLY A O 1
ATOM 1328 N N . LEU A 1 175 ? 13.734 2.718 0.060 1.00 95.50 175 LEU A N 1
ATOM 1329 C CA . LEU A 1 175 ? 12.965 3.387 -1.009 1.00 95.50 175 LEU A CA 1
ATOM 1330 C C . LEU A 1 175 ? 13.376 4.849 -1.238 1.00 95.50 175 LEU A C 1
ATOM 1332 O O . LEU A 1 175 ? 13.129 5.406 -2.307 1.00 95.50 175 LEU A O 1
ATOM 1336 N N . GLY A 1 176 ? 14.029 5.483 -0.259 1.00 93.06 176 GLY A N 1
ATOM 1337 C CA . GLY A 1 176 ? 14.292 6.927 -0.273 1.00 93.06 176 GLY A CA 1
ATOM 1338 C C . GLY A 1 176 ? 15.169 7.426 -1.429 1.00 93.06 176 GLY A C 1
ATOM 1339 O O . GLY A 1 176 ? 15.059 8.586 -1.823 1.00 93.06 176 GLY A O 1
ATOM 1340 N N . HIS A 1 177 ? 16.009 6.570 -2.027 1.00 93.88 177 HIS A N 1
ATOM 1341 C CA . HIS A 1 177 ? 16.845 6.943 -3.178 1.00 93.88 177 HIS A CA 1
ATOM 1342 C C . HIS A 1 177 ? 16.083 6.968 -4.513 1.00 93.88 177 HIS A C 1
ATOM 1344 O O . HIS A 1 177 ? 16.620 7.445 -5.517 1.00 93.88 177 HIS A O 1
ATOM 1350 N N . LEU A 1 178 ? 14.838 6.482 -4.552 1.00 95.81 178 LEU A N 1
ATOM 1351 C CA . LEU A 1 178 ? 14.014 6.381 -5.759 1.00 95.81 178 LEU A CA 1
ATOM 1352 C C . LEU A 1 178 ? 13.372 7.725 -6.134 1.00 95.81 178 LEU A C 1
ATOM 1354 O O . LEU A 1 178 ? 12.157 7.913 -6.124 1.00 95.81 178 LEU A O 1
ATOM 1358 N N . THR A 1 179 ? 14.215 8.681 -6.512 1.00 92.75 179 THR A N 1
ATOM 1359 C CA . THR A 1 179 ? 13.826 10.078 -6.772 1.00 92.75 179 THR A CA 1
ATOM 1360 C C . THR A 1 179 ? 12.950 10.295 -8.009 1.00 92.75 179 THR A C 1
ATOM 1362 O O . THR A 1 179 ? 12.424 11.394 -8.171 1.00 92.75 179 THR A O 1
ATOM 1365 N N . LYS A 1 180 ? 12.781 9.284 -8.874 1.00 96.31 180 LYS A N 1
ATOM 1366 C CA . LYS A 1 180 ? 11.945 9.338 -10.088 1.00 96.31 180 LYS A CA 1
ATOM 1367 C C . LYS A 1 180 ? 10.573 8.678 -9.931 1.00 96.31 180 LYS A C 1
ATOM 1369 O O . LYS A 1 180 ? 9.732 8.845 -10.815 1.00 96.31 180 LYS A O 1
ATOM 1374 N N . VAL A 1 181 ? 10.326 7.968 -8.828 1.00 97.94 181 VAL A N 1
ATOM 1375 C CA . VAL A 1 181 ? 9.048 7.285 -8.601 1.00 97.94 181 VAL A CA 1
ATOM 1376 C C . VAL A 1 181 ? 7.944 8.317 -8.403 1.00 97.94 181 VAL A C 1
ATOM 1378 O O . VAL A 1 181 ? 8.033 9.193 -7.548 1.00 97.94 181 VAL A O 1
ATOM 1381 N N . THR A 1 182 ? 6.895 8.199 -9.212 1.00 97.56 182 THR A N 1
ATOM 1382 C CA . THR A 1 182 ? 5.709 9.066 -9.192 1.00 97.56 182 THR A CA 1
ATOM 1383 C C . THR A 1 182 ? 4.493 8.367 -8.596 1.00 97.56 182 THR A C 1
ATOM 1385 O O . THR A 1 182 ? 3.643 9.037 -8.005 1.00 97.56 182 THR A O 1
ATOM 1388 N N . LYS A 1 183 ? 4.419 7.037 -8.730 1.00 98.00 183 LYS A N 1
ATOM 1389 C CA . LYS A 1 183 ? 3.350 6.185 -8.201 1.00 98.00 183 LYS A CA 1
ATOM 1390 C C . LYS A 1 183 ? 3.954 5.069 -7.358 1.00 98.00 183 LYS A C 1
ATOM 1392 O O . LYS A 1 183 ? 4.752 4.289 -7.877 1.00 98.00 183 LYS A O 1
ATOM 1397 N N . LEU A 1 184 ? 3.556 5.004 -6.094 1.00 98.31 184 LEU A N 1
ATOM 1398 C CA . LEU A 1 184 ? 3.973 3.979 -5.148 1.00 98.31 184 LEU A CA 1
ATOM 1399 C C . LEU A 1 184 ? 2.740 3.360 -4.490 1.00 98.31 184 LEU A C 1
ATOM 1401 O O . LEU A 1 184 ? 1.935 4.080 -3.900 1.00 98.31 184 LEU A O 1
ATOM 1405 N N . ASN A 1 185 ? 2.619 2.039 -4.568 1.00 98.38 185 ASN A N 1
ATOM 1406 C CA . ASN A 1 185 ? 1.609 1.291 -3.830 1.00 98.38 185 ASN A CA 1
ATOM 1407 C C . ASN A 1 185 ? 2.278 0.422 -2.749 1.00 98.38 185 ASN A C 1
ATOM 1409 O O . ASN A 1 185 ? 3.107 -0.427 -3.066 1.00 98.38 185 ASN A O 1
ATOM 1413 N N . LEU A 1 186 ? 1.923 0.667 -1.490 1.00 97.88 186 LEU A N 1
ATOM 1414 C CA . LEU A 1 186 ? 2.342 -0.039 -0.275 1.00 97.88 186 LEU A CA 1
ATOM 1415 C C . LEU A 1 186 ? 1.140 -0.641 0.472 1.00 97.88 186 LEU A C 1
ATOM 1417 O O . LEU A 1 186 ? 1.274 -1.020 1.634 1.00 97.88 186 LEU A O 1
ATOM 1421 N N . GLU A 1 187 ? -0.030 -0.706 -0.161 1.00 96.75 187 GLU A N 1
ATOM 1422 C CA . GLU A 1 187 ? -1.260 -1.235 0.429 1.00 96.75 187 GLU A CA 1
ATOM 1423 C C . GLU A 1 187 ? -1.056 -2.623 1.043 1.00 96.75 187 GLU A C 1
ATOM 1425 O O . GLU A 1 187 ? -0.320 -3.444 0.496 1.00 96.75 187 GLU A O 1
ATOM 1430 N N . ASN A 1 188 ? -1.704 -2.893 2.174 1.00 96.81 188 ASN A N 1
ATOM 1431 C CA . ASN A 1 188 ? -1.687 -4.203 2.823 1.00 96.81 188 ASN A CA 1
ATOM 1432 C C . ASN A 1 188 ? -0.256 -4.723 3.088 1.00 96.81 188 ASN A C 1
ATOM 1434 O O . ASN A 1 188 ? 0.174 -5.763 2.584 1.00 96.81 188 ASN A O 1
ATOM 1438 N N . ASN A 1 189 ? 0.499 -3.933 3.853 1.00 98.00 189 ASN A N 1
ATOM 1439 C CA . ASN A 1 189 ? 1.811 -4.273 4.403 1.00 98.00 189 ASN A CA 1
ATOM 1440 C C . ASN A 1 189 ? 1.763 -4.180 5.944 1.00 98.00 189 ASN A C 1
ATOM 1442 O O . ASN A 1 189 ? 0.701 -4.059 6.556 1.00 98.00 189 ASN A O 1
ATOM 1446 N N . ARG A 1 190 ? 2.919 -4.261 6.611 1.00 96.38 190 ARG A N 1
ATOM 1447 C CA . ARG A 1 190 ? 3.042 -4.290 8.078 1.00 96.38 190 ARG A CA 1
ATOM 1448 C C . ARG A 1 190 ? 3.656 -3.005 8.647 1.00 96.38 190 ARG A C 1
ATOM 1450 O O . ARG A 1 190 ? 4.322 -3.045 9.681 1.00 96.38 190 ARG A O 1
ATOM 1457 N N . LEU A 1 191 ? 3.430 -1.859 8.003 1.00 96.19 191 LEU A N 1
ATOM 1458 C CA . LEU A 1 191 ? 3.910 -0.556 8.480 1.00 96.19 191 LEU A CA 1
ATOM 1459 C C . LEU A 1 191 ? 3.068 -0.105 9.680 1.00 96.19 191 LEU A C 1
ATOM 1461 O O . LEU A 1 191 ? 1.864 0.103 9.544 1.00 96.19 191 LEU A O 1
ATOM 1465 N N . THR A 1 192 ? 3.674 0.067 10.855 1.00 93.44 192 THR A N 1
ATOM 1466 C CA . THR A 1 192 ? 2.940 0.365 12.099 1.00 93.44 192 THR A CA 1
ATOM 1467 C C . THR A 1 192 ? 3.085 1.801 12.582 1.00 93.44 192 THR A C 1
ATOM 1469 O O . THR A 1 192 ? 2.169 2.344 13.200 1.00 93.44 192 THR A O 1
ATOM 1472 N N . THR A 1 193 ? 4.208 2.449 12.288 1.00 93.44 193 THR A N 1
ATOM 1473 C CA . THR A 1 193 ? 4.555 3.775 12.807 1.00 93.44 193 THR A CA 1
ATOM 1474 C C . THR A 1 193 ? 4.960 4.733 11.693 1.00 93.44 193 THR A C 1
ATOM 1476 O O . THR A 1 193 ? 5.485 4.332 10.659 1.00 93.44 193 THR A O 1
ATOM 1479 N N . VAL A 1 194 ? 4.775 6.036 11.926 1.00 91.75 194 VAL A N 1
ATOM 1480 C CA . VAL A 1 194 ? 5.184 7.087 10.973 1.00 91.75 194 VAL A CA 1
ATOM 1481 C C . VAL A 1 194 ? 6.709 7.112 10.778 1.00 91.75 194 VAL A C 1
ATOM 1483 O O . VAL A 1 194 ? 7.196 7.426 9.696 1.00 91.75 194 VAL A O 1
ATOM 1486 N N . ALA A 1 195 ? 7.485 6.715 11.792 1.00 93.50 195 ALA A N 1
ATOM 1487 C CA . ALA A 1 195 ? 8.942 6.627 11.686 1.00 93.50 195 ALA A CA 1
ATOM 1488 C C . ALA A 1 195 ? 9.390 5.591 10.636 1.00 93.50 195 ALA A C 1
ATOM 1490 O O . ALA A 1 195 ? 10.332 5.836 9.890 1.00 93.50 195 ALA A O 1
ATOM 1491 N N . GLN A 1 196 ? 8.669 4.474 10.506 1.00 94.25 196 GLN A N 1
ATOM 1492 C CA . GLN A 1 196 ? 8.929 3.460 9.473 1.00 94.25 196 GLN A CA 1
ATOM 1493 C C . GLN A 1 196 ? 8.616 3.956 8.052 1.00 94.25 196 GLN A C 1
ATOM 1495 O O . GLN A 1 196 ? 9.071 3.363 7.074 1.00 94.25 196 GLN A O 1
ATOM 1500 N N . THR A 1 197 ? 7.867 5.054 7.914 1.00 94.19 197 THR A N 1
ATOM 1501 C CA . THR A 1 197 ? 7.592 5.717 6.629 1.00 94.19 197 THR A CA 1
ATOM 1502 C C . THR A 1 197 ? 8.544 6.882 6.327 1.00 94.19 197 THR A C 1
ATOM 1504 O O . THR A 1 197 ? 8.375 7.560 5.316 1.00 94.19 197 THR A O 1
ATOM 1507 N N . ALA A 1 198 ? 9.557 7.125 7.172 1.00 92.69 198 ALA A N 1
ATOM 1508 C CA . ALA A 1 198 ? 10.434 8.295 7.072 1.00 92.69 198 ALA A CA 1
ATOM 1509 C C . ALA A 1 198 ? 11.156 8.410 5.718 1.00 92.69 198 ALA A C 1
ATOM 1511 O O . ALA A 1 198 ? 11.309 9.507 5.180 1.00 92.69 198 ALA A O 1
ATOM 1512 N N . SER A 1 199 ? 11.560 7.283 5.123 1.00 92.88 199 SER A N 1
ATOM 1513 C CA . SER A 1 199 ? 12.280 7.268 3.844 1.00 92.88 199 SER A CA 1
ATOM 1514 C C . SER A 1 199 ? 11.463 7.831 2.677 1.00 92.88 199 SER A C 1
ATOM 1516 O O . SER A 1 199 ? 12.052 8.314 1.707 1.00 92.88 199 SER A O 1
ATOM 1518 N N . LEU A 1 200 ? 10.128 7.842 2.779 1.00 93.62 200 LEU A N 1
ATOM 1519 C CA . LEU A 1 200 ? 9.252 8.429 1.762 1.00 93.62 200 LEU A CA 1
ATOM 1520 C C . LEU A 1 200 ? 9.486 9.940 1.589 1.00 93.62 200 LEU A C 1
ATOM 1522 O O . LEU A 1 200 ? 9.353 10.441 0.474 1.00 93.62 200 LEU A O 1
ATOM 1526 N N . GLY A 1 201 ? 9.920 10.652 2.638 1.00 91.25 201 GLY A N 1
ATOM 1527 C CA . GLY A 1 201 ? 10.247 12.085 2.573 1.00 91.25 201 GLY A CA 1
ATOM 1528 C C . GLY A 1 201 ? 11.357 12.425 1.569 1.00 91.25 201 GLY A C 1
ATOM 1529 O O . GLY A 1 201 ? 11.412 13.514 1.006 1.00 91.25 201 GLY A O 1
ATOM 1530 N N . SER A 1 202 ? 12.224 11.460 1.250 1.00 92.81 202 SER A N 1
ATOM 1531 C CA . SER A 1 202 ? 13.288 11.648 0.253 1.00 92.81 202 SER A CA 1
ATOM 1532 C C . SER A 1 202 ? 12.805 11.498 -1.201 1.00 92.81 202 SER A C 1
ATOM 1534 O O . SER A 1 202 ? 13.509 11.891 -2.138 1.00 92.81 202 SER A O 1
ATOM 1536 N N . MET A 1 203 ? 11.593 10.976 -1.429 1.00 94.12 203 MET A N 1
ATOM 1537 C CA . MET A 1 203 ? 11.051 10.661 -2.757 1.00 94.12 203 MET A CA 1
ATOM 1538 C C . MET A 1 203 ? 10.410 11.889 -3.425 1.00 94.12 203 MET A C 1
ATOM 1540 O O . MET A 1 203 ? 9.196 12.004 -3.579 1.00 94.12 203 MET A O 1
ATOM 1544 N N . LYS A 1 204 ? 11.247 12.825 -3.885 1.00 87.88 204 LYS A N 1
ATOM 1545 C CA . LYS A 1 204 ? 10.837 14.163 -4.373 1.00 87.88 204 LYS A CA 1
ATOM 1546 C C . LYS A 1 204 ? 9.911 14.199 -5.599 1.00 87.88 204 LYS A C 1
ATOM 1548 O O . LYS A 1 204 ? 9.398 15.273 -5.925 1.00 87.88 204 LYS A O 1
ATOM 1553 N N . ALA A 1 205 ? 9.751 13.097 -6.331 1.00 94.38 205 ALA A N 1
ATOM 1554 C CA . ALA A 1 205 ? 8.854 13.010 -7.488 1.00 94.38 205 ALA A CA 1
ATOM 1555 C C . ALA A 1 205 ? 7.521 12.316 -7.179 1.00 94.38 205 ALA A C 1
ATOM 1557 O O . ALA A 1 205 ? 6.674 12.250 -8.073 1.00 94.38 205 ALA A O 1
ATOM 1558 N N . LEU A 1 206 ? 7.322 11.832 -5.948 1.00 96.25 206 LEU A N 1
ATOM 1559 C CA . LEU A 1 206 ? 6.139 11.068 -5.582 1.00 96.25 206 LEU A CA 1
ATOM 1560 C C . LEU A 1 206 ? 4.881 11.942 -5.662 1.00 96.25 206 LEU A C 1
ATOM 1562 O O . LEU A 1 206 ? 4.837 13.053 -5.133 1.00 96.25 206 LEU A O 1
ATOM 1566 N N . ARG A 1 207 ? 3.863 11.435 -6.363 1.00 93.75 207 ARG A N 1
ATOM 1567 C CA . ARG A 1 207 ? 2.572 12.108 -6.578 1.00 93.75 207 ARG A CA 1
ATOM 1568 C C . ARG A 1 207 ? 1.408 11.271 -6.077 1.00 93.75 207 ARG A C 1
ATOM 1570 O O . ARG A 1 207 ? 0.476 11.817 -5.501 1.00 93.75 207 ARG A O 1
ATOM 1577 N N . HIS A 1 208 ? 1.479 9.961 -6.266 1.00 95.38 208 HIS A N 1
ATOM 1578 C CA . HIS A 1 208 ? 0.421 9.042 -5.881 1.00 95.38 208 HIS A CA 1
ATOM 1579 C C . HIS A 1 208 ? 0.982 8.006 -4.916 1.00 95.38 208 HIS A C 1
ATOM 1581 O O . HIS A 1 208 ? 1.881 7.249 -5.287 1.00 95.38 208 HIS A O 1
ATOM 1587 N N . LEU A 1 209 ? 0.451 7.996 -3.698 1.00 96.12 209 LEU A N 1
ATOM 1588 C CA . LEU A 1 209 ? 0.773 7.017 -2.671 1.00 96.12 209 LEU A CA 1
ATOM 1589 C C . LEU A 1 209 ? -0.492 6.245 -2.310 1.00 96.12 209 LEU A C 1
ATOM 1591 O O . LEU A 1 209 ? -1.512 6.852 -1.996 1.00 96.12 209 LEU A O 1
ATOM 1595 N N . THR A 1 210 ? -0.406 4.924 -2.311 1.00 95.81 210 THR A N 1
ATOM 1596 C CA . THR A 1 210 ? -1.386 4.065 -1.646 1.00 95.81 210 THR A CA 1
ATOM 1597 C C . THR A 1 210 ? -0.683 3.395 -0.472 1.00 95.81 210 THR A C 1
ATOM 1599 O O . THR A 1 210 ? 0.371 2.794 -0.655 1.00 95.81 210 THR A O 1
ATOM 1602 N N . ILE A 1 211 ? -1.213 3.552 0.735 1.00 94.50 211 ILE A N 1
ATOM 1603 C CA . ILE A 1 211 ? -0.698 2.985 1.989 1.00 94.50 211 ILE A CA 1
ATOM 1604 C C . ILE A 1 211 ? -1.822 2.382 2.849 1.00 94.50 211 ILE A C 1
ATOM 1606 O O . ILE A 1 211 ? -1.583 1.989 3.992 1.00 94.50 211 ILE A O 1
ATOM 1610 N N . GLY A 1 212 ? -3.038 2.291 2.301 1.00 90.31 212 GLY A N 1
ATOM 1611 C CA . GLY A 1 212 ? -4.188 1.631 2.909 1.00 90.31 212 GLY A CA 1
ATOM 1612 C C . GLY A 1 212 ? -3.863 0.239 3.454 1.00 90.31 212 GLY A C 1
ATOM 1613 O O . GLY A 1 212 ? -2.847 -0.371 3.119 1.00 90.31 212 GLY A O 1
ATOM 1614 N N . ASP A 1 213 ? -4.698 -0.247 4.366 1.00 90.69 213 ASP A N 1
ATOM 1615 C CA . ASP A 1 213 ? -4.532 -1.557 5.009 1.00 90.69 213 ASP A CA 1
ATOM 1616 C C . ASP A 1 213 ? -3.164 -1.789 5.677 1.00 90.69 213 ASP A C 1
ATOM 1618 O O . ASP A 1 213 ? -2.750 -2.919 5.917 1.00 90.69 213 ASP A O 1
ATOM 1622 N N . ASN A 1 214 ? -2.475 -0.708 6.048 1.00 94.19 214 ASN A N 1
ATOM 1623 C CA . ASN A 1 214 ? -1.361 -0.741 6.987 1.00 94.19 214 ASN A CA 1
ATOM 1624 C C . ASN A 1 214 ? -1.811 -0.199 8.348 1.00 94.19 214 ASN A C 1
ATOM 1626 O O . ASN A 1 214 ? -2.562 0.782 8.393 1.00 94.19 214 ASN A O 1
ATOM 1630 N N . PRO A 1 215 ? -1.299 -0.724 9.475 1.00 91.19 215 PRO A N 1
ATOM 1631 C CA . PRO A 1 215 ? -1.621 -0.165 10.789 1.00 91.19 215 PRO A CA 1
ATOM 1632 C C . PRO A 1 215 ? -1.276 1.334 10.928 1.00 91.19 215 PRO A C 1
ATOM 1634 O O . PRO A 1 215 ? -1.999 2.072 11.596 1.00 91.19 215 PRO A O 1
ATOM 1637 N N . VAL A 1 216 ? -0.235 1.822 10.238 1.00 92.00 216 VAL A N 1
ATOM 1638 C CA . VAL A 1 216 ? 0.137 3.249 10.206 1.00 92.00 216 VAL A CA 1
ATOM 1639 C C . VAL A 1 216 ? -0.920 4.131 9.534 1.00 92.00 216 VAL A C 1
ATOM 1641 O O . VAL A 1 216 ? -1.006 5.311 9.864 1.00 92.00 216 VAL A O 1
ATOM 1644 N N . ALA A 1 217 ? -1.757 3.590 8.643 1.00 86.75 217 ALA A N 1
ATOM 1645 C CA . ALA A 1 217 ? -2.779 4.361 7.931 1.00 86.75 217 ALA A CA 1
ATOM 1646 C C . ALA A 1 217 ? -3.845 4.948 8.876 1.00 86.75 217 ALA A C 1
ATOM 1648 O O . ALA A 1 217 ? -4.475 5.952 8.558 1.00 86.75 217 ALA A O 1
ATOM 1649 N N . GLN A 1 218 ? -4.017 4.365 10.068 1.00 80.38 218 GLN A N 1
ATOM 1650 C CA . GLN A 1 218 ? -4.916 4.888 11.106 1.00 80.38 218 GLN A CA 1
ATOM 1651 C C . GLN A 1 218 ? -4.272 5.991 11.963 1.00 80.38 218 GLN A C 1
ATOM 1653 O O . GLN A 1 218 ? -4.931 6.602 12.807 1.00 80.38 218 GLN A O 1
ATOM 1658 N N . ASN A 1 219 ? -2.977 6.256 11.782 1.00 83.12 219 ASN A N 1
ATOM 1659 C CA . ASN A 1 219 ? -2.263 7.266 12.544 1.00 83.12 219 ASN A CA 1
ATOM 1660 C C . ASN A 1 219 ? -2.474 8.653 11.927 1.00 83.12 219 ASN A C 1
ATOM 1662 O O . ASN A 1 219 ? -1.951 8.962 10.859 1.00 83.12 219 ASN A O 1
ATOM 1666 N N . THR A 1 220 ? -3.167 9.535 12.645 1.00 75.31 220 THR A N 1
ATOM 1667 C CA . THR A 1 220 ? -3.446 10.909 12.194 1.00 75.31 220 THR A CA 1
ATOM 1668 C C . THR A 1 220 ? -2.184 11.736 11.924 1.00 75.31 220 THR A C 1
ATOM 1670 O O . THR A 1 220 ? -2.216 12.657 11.109 1.00 75.31 220 THR A O 1
ATOM 1673 N N . LYS A 1 221 ? -1.045 11.394 12.546 1.00 85.62 221 LYS A N 1
ATOM 1674 C CA . LYS A 1 221 ? 0.241 12.070 12.310 1.00 85.62 221 LYS A CA 1
ATOM 1675 C C . LYS A 1 221 ? 0.871 11.717 10.962 1.00 85.62 221 LYS A C 1
ATOM 1677 O O . LYS A 1 221 ? 1.728 12.467 10.505 1.00 85.62 221 LYS A O 1
ATOM 1682 N N . LEU A 1 222 ? 0.463 10.614 10.326 1.00 87.94 222 LEU A N 1
ATOM 1683 C CA . LEU A 1 222 ? 0.995 10.206 9.023 1.00 87.94 222 LEU A CA 1
ATOM 1684 C C . LEU A 1 222 ? 0.757 11.295 7.979 1.00 87.94 222 LEU A C 1
ATOM 1686 O O . LEU A 1 222 ? 1.665 11.652 7.244 1.00 87.94 222 LEU A O 1
ATOM 1690 N N . ILE A 1 223 ? -0.445 11.864 7.944 1.00 83.00 223 ILE A N 1
ATOM 1691 C CA . ILE A 1 223 ? -0.812 12.849 6.924 1.00 83.00 223 ILE A CA 1
ATOM 1692 C C . ILE A 1 223 ? -0.046 14.153 7.129 1.00 83.00 223 ILE A C 1
ATOM 1694 O O . ILE A 1 223 ? 0.468 14.697 6.162 1.00 83.00 223 ILE A O 1
ATOM 1698 N N . LEU A 1 224 ? 0.115 14.594 8.382 1.00 83.56 224 LEU A N 1
ATOM 1699 C CA . LEU A 1 224 ? 0.944 15.761 8.712 1.00 83.56 224 LEU A CA 1
ATOM 1700 C C . LEU A 1 224 ? 2.397 15.563 8.262 1.00 83.56 224 LEU A C 1
ATOM 1702 O O . LEU A 1 224 ? 3.003 16.470 7.700 1.00 83.56 224 LEU A O 1
ATOM 1706 N N . PHE A 1 225 ? 2.943 14.363 8.475 1.00 89.38 225 PHE A N 1
ATOM 1707 C CA . PHE A 1 225 ? 4.269 13.993 7.986 1.00 89.38 225 PHE A CA 1
ATOM 1708 C C . PHE A 1 225 ? 4.335 14.014 6.450 1.00 89.38 225 PHE A C 1
ATOM 1710 O O . PHE A 1 225 ? 5.241 14.620 5.889 1.00 89.38 225 PHE A O 1
ATOM 1717 N N . LEU A 1 226 ? 3.365 13.406 5.760 1.00 88.94 226 LEU A N 1
ATOM 1718 C CA . LEU A 1 226 ? 3.331 13.354 4.294 1.00 88.94 226 LEU A CA 1
ATOM 1719 C C . LEU A 1 226 ? 3.192 14.750 3.666 1.00 88.94 226 LEU A C 1
ATOM 1721 O O . LEU A 1 226 ? 3.843 15.028 2.662 1.00 88.94 226 LEU A O 1
ATOM 1725 N N . GLU A 1 227 ? 2.377 15.629 4.251 1.00 83.44 227 GLU A N 1
ATOM 1726 C CA . GLU A 1 227 ? 2.215 17.016 3.800 1.00 83.44 227 GLU A CA 1
ATOM 1727 C C . GLU A 1 227 ? 3.496 17.841 3.977 1.00 83.44 227 GLU A C 1
ATOM 1729 O O . GLU A 1 227 ? 3.833 18.637 3.099 1.00 83.44 227 GLU A O 1
ATOM 1734 N N . ALA A 1 228 ? 4.214 17.642 5.086 1.00 86.75 228 ALA A N 1
ATOM 1735 C CA . ALA A 1 228 ? 5.452 18.358 5.378 1.00 86.75 228 ALA A CA 1
ATOM 1736 C C . ALA A 1 228 ? 6.633 17.861 4.528 1.00 86.75 228 ALA A C 1
ATOM 1738 O O . ALA A 1 228 ? 7.363 18.661 3.943 1.00 86.75 228 ALA A O 1
ATOM 1739 N N . GLU A 1 229 ? 6.805 16.543 4.434 1.00 89.25 229 GLU A N 1
ATOM 1740 C CA . GLU A 1 229 ? 7.994 15.926 3.842 1.00 89.25 229 GLU A CA 1
ATOM 1741 C C . GLU A 1 229 ? 7.839 15.633 2.340 1.00 89.25 229 GLU A C 1
ATOM 1743 O O . GLU A 1 229 ? 8.834 15.537 1.621 1.00 89.25 229 GLU A O 1
ATOM 1748 N N . ILE A 1 230 ? 6.607 15.515 1.821 1.00 88.69 230 ILE A N 1
ATOM 1749 C CA . ILE A 1 230 ? 6.331 15.165 0.414 1.00 88.69 230 ILE A CA 1
ATOM 1750 C C . ILE A 1 230 ? 5.392 16.199 -0.233 1.00 88.69 230 ILE A C 1
ATOM 1752 O O . ILE A 1 230 ? 4.260 15.892 -0.614 1.00 88.69 230 ILE A O 1
ATOM 1756 N N . PRO A 1 231 ? 5.857 17.438 -0.474 1.00 79.38 231 PRO A N 1
ATOM 1757 C CA . PRO A 1 231 ? 4.997 18.545 -0.908 1.00 79.38 231 PRO A CA 1
ATOM 1758 C C . PRO A 1 231 ? 4.373 18.369 -2.305 1.00 79.38 231 PRO A C 1
ATOM 1760 O O . PRO A 1 231 ? 3.455 19.100 -2.675 1.00 79.38 231 PRO A O 1
ATOM 1763 N N . LYS A 1 232 ? 4.873 17.430 -3.122 1.00 87.44 232 LYS A N 1
ATOM 1764 C CA . LYS A 1 232 ? 4.318 17.123 -4.455 1.00 87.44 232 LYS A CA 1
ATOM 1765 C C . LYS A 1 232 ? 3.265 16.013 -4.443 1.00 87.44 232 LYS A C 1
ATOM 1767 O O . LYS A 1 232 ? 2.714 15.720 -5.510 1.00 87.44 232 LYS A O 1
ATOM 1772 N N . LEU A 1 233 ? 2.986 15.417 -3.283 1.00 89.44 233 LEU A N 1
ATOM 1773 C CA . LEU A 1 233 ? 1.997 14.359 -3.146 1.00 89.44 233 LEU A CA 1
ATOM 1774 C C . LEU A 1 233 ? 0.599 14.918 -3.449 1.00 89.44 233 LEU A C 1
ATOM 1776 O O . LEU A 1 233 ? 0.132 15.869 -2.825 1.00 89.44 233 LEU A O 1
ATOM 1780 N N . THR A 1 234 ? -0.064 14.348 -4.452 1.00 87.25 234 THR A N 1
ATOM 1781 C CA . THR A 1 234 ? -1.383 14.794 -4.909 1.00 87.25 234 THR A CA 1
ATOM 1782 C C . THR A 1 234 ? -2.494 13.914 -4.362 1.00 87.25 234 THR A C 1
ATOM 1784 O O . THR A 1 234 ? -3.534 14.447 -3.968 1.00 87.25 234 THR A O 1
ATOM 1787 N N . THR A 1 235 ? -2.283 12.597 -4.317 1.00 89.00 235 THR A N 1
ATOM 1788 C CA . THR A 1 235 ? -3.289 11.627 -3.871 1.00 89.00 235 THR A CA 1
ATOM 1789 C C . THR A 1 235 ? -2.726 10.638 -2.858 1.00 89.00 235 THR A C 1
ATOM 1791 O O . THR A 1 235 ? -1.634 10.103 -3.065 1.00 89.00 235 THR A O 1
ATOM 1794 N N . LEU A 1 236 ? -3.523 10.349 -1.832 1.00 91.12 236 LEU A N 1
ATOM 1795 C CA . LEU A 1 236 ? -3.324 9.300 -0.841 1.00 91.12 236 LEU A CA 1
ATOM 1796 C C . LEU A 1 236 ? -4.515 8.333 -0.911 1.00 91.12 236 LEU A C 1
ATOM 1798 O O . LEU A 1 236 ? -5.656 8.773 -0.788 1.00 91.12 236 LEU A O 1
ATOM 1802 N N . ASP A 1 237 ? -4.263 7.048 -1.153 1.00 89.88 237 ASP A N 1
ATOM 1803 C CA . ASP A 1 237 ? -5.291 5.994 -1.243 1.00 89.88 237 ASP A CA 1
ATOM 1804 C C . ASP A 1 237 ? -6.419 6.320 -2.239 1.00 89.88 237 ASP A C 1
ATOM 1806 O O . ASP A 1 237 ? -7.607 6.141 -1.978 1.00 89.88 237 ASP A O 1
ATOM 1810 N N . GLY A 1 238 ? -6.039 6.876 -3.395 1.00 81.75 238 GLY A N 1
ATOM 1811 C CA . GLY A 1 238 ? -6.970 7.273 -4.459 1.00 81.75 238 GLY A CA 1
ATOM 1812 C C . GLY A 1 238 ? -7.741 8.572 -4.196 1.00 81.75 238 GLY A C 1
ATOM 1813 O O . GLY A 1 238 ? -8.421 9.067 -5.093 1.00 81.75 238 GLY A O 1
ATOM 1814 N N . VAL A 1 239 ? -7.594 9.173 -3.014 1.00 83.06 239 VAL A N 1
ATOM 1815 C CA . VAL A 1 239 ? -8.254 10.424 -2.624 1.00 83.06 239 VAL A CA 1
ATOM 1816 C C . VAL A 1 239 ? -7.247 11.580 -2.688 1.00 83.06 239 VAL A C 1
ATOM 1818 O O . VAL A 1 239 ? -6.077 11.394 -2.352 1.00 83.06 239 VAL A O 1
ATOM 1821 N N . PRO A 1 240 ? -7.636 12.797 -3.111 1.00 80.00 240 PRO A N 1
ATOM 1822 C CA . PRO A 1 240 ? -6.781 13.974 -2.984 1.00 80.00 240 PRO A CA 1
ATOM 1823 C C . PRO A 1 240 ? -6.260 14.139 -1.551 1.00 80.00 240 PRO A C 1
ATOM 1825 O O . PRO A 1 240 ? -7.047 14.104 -0.607 1.00 80.00 240 PRO A O 1
ATOM 1828 N N . LEU A 1 241 ? -4.958 14.388 -1.371 1.00 79.50 241 LEU A N 1
ATOM 1829 C CA . LEU A 1 241 ? -4.341 14.506 -0.037 1.00 79.50 241 LEU A CA 1
ATOM 1830 C C . LEU A 1 241 ? -5.062 15.537 0.857 1.00 79.50 241 LEU A C 1
ATOM 1832 O O . LEU A 1 241 ? -5.299 15.295 2.036 1.00 79.50 241 LEU A O 1
ATOM 1836 N N . SER A 1 242 ? -5.530 16.629 0.248 1.00 68.94 242 SER A N 1
ATOM 1837 C CA . SER A 1 242 ? -6.340 17.673 0.886 1.00 68.94 242 SER A CA 1
ATOM 1838 C C . SER A 1 242 ? -7.649 17.183 1.506 1.00 68.94 242 SER A C 1
ATOM 1840 O O . SER A 1 242 ? -8.153 17.779 2.448 1.00 68.94 242 SER A O 1
ATOM 1842 N N . GLN A 1 243 ? -8.240 16.134 0.937 1.00 66.62 243 GLN A N 1
ATOM 1843 C CA . GLN A 1 243 ? -9.439 15.490 1.469 1.00 66.62 243 GLN A CA 1
ATOM 1844 C C . GLN A 1 243 ? -9.083 14.323 2.396 1.00 66.62 243 GLN A C 1
ATOM 1846 O O . GLN A 1 243 ? -9.870 13.975 3.276 1.00 66.62 243 GLN A O 1
ATOM 1851 N N . ALA A 1 244 ? -7.898 13.731 2.224 1.00 66.56 244 ALA A N 1
ATOM 1852 C CA . ALA A 1 244 ? -7.443 12.609 3.023 1.00 66.56 244 ALA A CA 1
ATOM 1853 C C . ALA A 1 244 ? -7.354 12.986 4.509 1.00 66.56 244 ALA A C 1
ATOM 1855 O O . ALA A 1 244 ? -7.932 12.271 5.321 1.00 66.56 244 ALA A O 1
ATOM 1856 N N . HIS A 1 245 ? -6.737 14.124 4.869 1.00 64.06 245 HIS A N 1
ATOM 1857 C CA . HIS A 1 245 ? -6.578 14.532 6.277 1.00 64.06 245 HIS A CA 1
ATOM 1858 C C . HIS A 1 245 ? -7.882 14.436 7.072 1.00 64.06 245 HIS A C 1
ATOM 1860 O O . HIS A 1 245 ? -7.956 13.760 8.095 1.00 64.06 245 HIS A O 1
ATOM 1866 N N . ALA A 1 246 ? -8.931 15.049 6.540 1.00 60.84 246 ALA A N 1
ATOM 1867 C CA . ALA A 1 246 ? -10.236 15.078 7.169 1.00 60.84 246 ALA A CA 1
ATOM 1868 C C . ALA A 1 246 ? -11.001 13.749 7.076 1.00 60.84 246 ALA A C 1
ATOM 1870 O O . ALA A 1 246 ? -11.668 13.363 8.029 1.00 60.84 246 ALA A O 1
ATOM 1871 N N . SER A 1 247 ? -10.887 13.017 5.963 1.00 64.56 247 SER A N 1
ATOM 1872 C CA . SER A 1 247 ? -11.491 11.685 5.834 1.00 64.56 247 SER A CA 1
ATOM 1873 C C . SER A 1 247 ? -10.896 10.697 6.847 1.00 64.56 247 SER A C 1
ATOM 1875 O O . SER A 1 247 ? -11.621 9.902 7.445 1.00 64.56 247 SER A O 1
ATOM 1877 N N . PHE A 1 248 ? -9.582 10.746 7.072 1.00 66.94 248 PHE A N 1
ATOM 1878 C CA . PHE A 1 248 ? -8.895 9.874 8.022 1.00 66.94 248 PHE A CA 1
ATOM 1879 C C . PHE A 1 248 ? -9.174 10.254 9.475 1.00 66.94 248 PHE A C 1
ATOM 1881 O O . PHE A 1 248 ? -9.499 9.368 10.264 1.00 66.94 248 PHE A O 1
ATOM 1888 N N . THR A 1 249 ? -9.107 11.541 9.840 1.00 64.56 249 THR A N 1
ATOM 1889 C CA . THR A 1 249 ? -9.463 11.983 11.200 1.00 64.56 249 THR A CA 1
ATOM 1890 C C . THR A 1 249 ? -10.914 11.647 11.522 1.00 64.56 249 THR A C 1
ATOM 1892 O O . THR A 1 249 ? -11.181 11.079 12.578 1.00 64.56 249 THR A O 1
ATOM 1895 N N . TYR A 1 250 ? -11.832 11.881 10.582 1.00 64.50 250 TYR A N 1
ATOM 1896 C CA . TYR A 1 250 ? -13.233 11.500 10.713 1.00 64.50 250 TYR A CA 1
ATOM 1897 C C . TYR A 1 250 ? -13.415 9.992 10.931 1.00 64.50 250 TYR A C 1
ATOM 1899 O O . TYR A 1 250 ? -14.052 9.581 11.901 1.00 64.50 250 TYR A O 1
ATOM 1907 N N . ARG A 1 251 ? -12.822 9.147 10.074 1.00 69.19 251 ARG A N 1
ATOM 1908 C CA . ARG A 1 251 ? -12.896 7.679 10.210 1.00 69.19 251 ARG A CA 1
ATOM 1909 C C . ARG A 1 251 ? -12.327 7.197 11.544 1.00 69.19 251 ARG A C 1
ATOM 1911 O O . ARG A 1 251 ? -12.961 6.378 12.204 1.00 69.19 251 ARG A O 1
ATOM 1918 N N . ALA A 1 252 ? -11.178 7.726 11.963 1.00 68.50 252 ALA A N 1
ATOM 1919 C CA . ALA A 1 252 ? -10.559 7.380 13.240 1.00 68.50 252 ALA A CA 1
ATOM 1920 C C . ALA A 1 252 ? -11.446 7.775 14.432 1.00 68.50 252 ALA A C 1
ATOM 1922 O O . ALA A 1 252 ? -11.581 7.012 15.391 1.00 68.50 252 ALA A O 1
ATOM 1923 N N . GLN A 1 253 ? -12.088 8.944 14.372 1.00 68.44 253 GLN A N 1
ATOM 1924 C CA . GLN A 1 253 ? -12.982 9.412 15.430 1.00 68.44 253 GLN A CA 1
ATOM 1925 C C . GLN A 1 253 ? -14.278 8.604 15.491 1.00 68.44 253 GLN A C 1
ATOM 1927 O O . GLN A 1 253 ? -14.716 8.228 16.575 1.00 68.44 253 GLN A O 1
ATOM 1932 N N . LYS A 1 254 ? -14.835 8.249 14.330 1.00 70.62 254 LYS A N 1
ATOM 1933 C CA . LYS A 1 254 ? -16.004 7.372 14.212 1.00 70.62 254 LYS A CA 1
ATOM 1934 C C . LYS A 1 254 ? -15.730 5.968 14.753 1.00 70.62 254 LYS A C 1
ATOM 1936 O O . LYS A 1 254 ? -16.574 5.396 15.436 1.00 70.62 254 LYS A O 1
ATOM 1941 N N . LEU A 1 255 ? -14.530 5.431 14.520 1.00 76.38 255 LEU A N 1
ATOM 1942 C CA . LEU A 1 255 ? -14.115 4.152 15.098 1.00 76.38 255 LEU A CA 1
ATOM 1943 C C . LEU A 1 255 ? -14.016 4.229 16.629 1.00 76.38 255 LEU A C 1
ATOM 1945 O O . LEU A 1 255 ? -14.508 3.335 17.315 1.00 76.38 255 LEU A O 1
ATOM 1949 N N . LYS A 1 256 ? -13.436 5.310 17.174 1.00 76.38 256 LYS A N 1
ATOM 1950 C CA . LYS A 1 256 ? -13.407 5.551 18.628 1.00 76.38 256 LYS A CA 1
ATOM 1951 C C . LYS A 1 256 ? -14.812 5.641 19.219 1.00 76.38 256 LYS A C 1
ATOM 1953 O O . LYS A 1 256 ? -15.072 5.011 20.237 1.00 76.38 256 LYS A O 1
ATOM 1958 N N . GLN A 1 257 ? -15.722 6.363 18.566 1.00 76.62 257 GLN A N 1
ATOM 1959 C CA . GLN A 1 257 ? -17.125 6.452 18.980 1.00 76.62 257 GLN A CA 1
ATOM 1960 C C . GLN A 1 257 ? -17.788 5.066 19.007 1.00 76.62 257 GLN A C 1
ATOM 1962 O O . GLN A 1 257 ? -18.457 4.720 19.975 1.00 76.62 257 GLN A O 1
ATOM 1967 N N . GLN A 1 258 ? -17.556 4.235 17.986 1.00 77.25 258 GLN A N 1
ATOM 1968 C CA . GLN A 1 258 ? -18.104 2.879 17.932 1.00 77.25 258 GLN A CA 1
ATOM 1969 C C . GLN A 1 258 ? -17.541 1.971 19.037 1.00 77.25 258 GLN A C 1
ATOM 1971 O O . GLN A 1 258 ? -18.283 1.186 19.627 1.00 77.25 258 GLN A O 1
ATOM 1976 N N . GLN A 1 259 ? -16.244 2.075 19.339 1.00 79.25 259 GLN A N 1
ATOM 1977 C CA . GLN A 1 259 ? -15.624 1.349 20.453 1.00 79.25 259 GLN A CA 1
ATOM 1978 C C . GLN A 1 259 ? -16.219 1.774 21.799 1.00 79.25 259 GLN A C 1
ATOM 1980 O O . GLN A 1 259 ? -16.585 0.907 22.593 1.00 79.25 259 GLN A O 1
ATOM 1985 N N . GLN A 1 260 ? -16.391 3.081 22.013 1.00 77.06 260 GLN A N 1
ATOM 1986 C CA . GLN A 1 260 ? -17.004 3.625 23.224 1.00 77.06 260 GLN A CA 1
ATOM 1987 C C . GLN A 1 260 ? -18.461 3.156 23.374 1.00 77.06 260 GLN A C 1
ATOM 1989 O O . GLN A 1 260 ? -18.844 2.644 24.423 1.00 77.06 260 GLN A O 1
ATOM 1994 N N . ALA A 1 261 ? -19.254 3.209 22.300 1.00 73.62 261 ALA A N 1
ATOM 1995 C CA . ALA A 1 261 ? -20.636 2.728 22.296 1.00 73.62 261 ALA A CA 1
ATOM 1996 C C . ALA A 1 261 ? -20.739 1.221 22.602 1.00 73.62 261 ALA A C 1
ATOM 1998 O O . ALA A 1 261 ? -21.615 0.782 23.351 1.00 73.62 261 ALA A O 1
ATOM 1999 N N . ASN A 1 262 ? -19.820 0.411 22.063 1.00 79.38 262 ASN A N 1
ATOM 2000 C CA . ASN A 1 262 ? -19.746 -1.015 22.379 1.00 79.38 262 ASN A CA 1
ATOM 2001 C C . ASN A 1 262 ? -19.391 -1.260 23.854 1.00 79.38 262 ASN A C 1
ATOM 2003 O O . ASN A 1 262 ? -19.922 -2.193 24.459 1.00 79.38 262 ASN A O 1
ATOM 2007 N N . GLN A 1 263 ? -18.525 -0.426 24.438 1.00 78.00 263 GLN A N 1
ATOM 2008 C CA . GLN A 1 263 ? -18.142 -0.504 25.847 1.00 78.00 263 GLN A CA 1
ATOM 2009 C C . GLN A 1 263 ? -19.314 -0.165 26.778 1.00 78.00 263 GLN A C 1
ATOM 2011 O O . GLN A 1 263 ? -19.593 -0.949 27.689 1.00 78.00 263 GLN A O 1
ATOM 2016 N N . VAL A 1 264 ? -20.055 0.915 26.492 1.00 79.00 264 VAL A N 1
ATOM 2017 C CA . VAL A 1 264 ? -21.306 1.259 27.196 1.00 79.00 264 VAL A CA 1
ATOM 2018 C C . VAL A 1 264 ? -22.272 0.082 27.125 1.00 79.00 264 VAL A C 1
ATOM 2020 O O . VAL A 1 264 ? -22.690 -0.440 28.155 1.00 79.00 264 VAL A O 1
ATOM 2023 N N . ARG A 1 265 ? -22.546 -0.435 25.919 1.00 81.56 265 ARG A N 1
ATOM 2024 C CA . ARG A 1 265 ? -23.475 -1.557 25.722 1.00 81.56 265 ARG A CA 1
ATOM 2025 C C . ARG A 1 265 ? -23.075 -2.802 26.519 1.00 81.56 265 ARG A C 1
ATOM 2027 O O . ARG A 1 265 ? -23.943 -3.468 27.085 1.00 81.56 265 ARG A O 1
ATOM 2034 N N . ALA A 1 266 ? -21.783 -3.122 26.578 1.00 80.62 266 ALA A N 1
ATOM 2035 C CA . ALA A 1 266 ? -21.276 -4.244 27.363 1.00 80.62 266 ALA A CA 1
ATOM 2036 C C . ALA A 1 266 ? -21.471 -4.031 28.875 1.00 80.62 266 ALA A C 1
ATOM 2038 O O . ALA A 1 266 ? -21.899 -4.955 29.571 1.00 80.62 266 ALA A O 1
ATOM 2039 N N . ARG A 1 267 ? -21.210 -2.818 29.385 1.00 79.81 267 ARG A N 1
ATOM 2040 C CA . ARG A 1 267 ? -21.407 -2.462 30.800 1.00 79.81 267 ARG A CA 1
ATOM 2041 C C . ARG A 1 267 ? -22.883 -2.436 31.191 1.00 79.81 267 ARG A C 1
ATOM 2043 O O . ARG A 1 267 ? -23.238 -3.039 32.200 1.00 79.81 267 ARG A O 1
ATOM 2050 N N . THR A 1 268 ? -23.755 -1.856 30.368 1.00 77.69 268 THR A N 1
ATOM 2051 C CA . THR A 1 268 ? -25.211 -1.870 30.583 1.00 77.69 268 THR A CA 1
ATOM 2052 C C . THR A 1 268 ? -25.755 -3.298 30.594 1.00 77.69 268 THR A C 1
ATOM 2054 O O . THR A 1 268 ? -26.546 -3.649 31.465 1.00 77.69 268 THR A O 1
ATOM 2057 N N . ALA A 1 269 ? -25.286 -4.164 29.689 1.00 82.19 269 ALA A N 1
ATOM 2058 C CA . ALA A 1 269 ? -25.665 -5.576 29.690 1.00 82.19 269 ALA A CA 1
ATOM 2059 C C . ALA A 1 269 ? -25.177 -6.315 30.950 1.00 82.19 269 ALA A C 1
ATOM 2061 O O . ALA A 1 269 ? -25.900 -7.160 31.477 1.00 82.19 269 ALA A O 1
ATOM 2062 N N . LYS A 1 270 ? -23.974 -5.998 31.454 1.00 81.31 270 LYS A N 1
ATOM 2063 C CA . LYS A 1 270 ? -23.467 -6.545 32.723 1.00 81.31 270 LYS A CA 1
ATOM 2064 C C . LYS A 1 270 ? -24.329 -6.091 33.904 1.00 81.31 270 LYS A C 1
ATOM 2066 O O . LYS A 1 270 ? -24.704 -6.930 34.715 1.00 81.31 270 LYS A O 1
ATOM 2071 N N . MET A 1 271 ? -24.679 -4.805 33.965 1.00 78.31 271 MET A N 1
ATOM 2072 C CA . MET A 1 271 ? -25.551 -4.245 35.001 1.00 78.31 271 MET A CA 1
ATOM 2073 C C . MET A 1 271 ? -26.941 -4.896 34.980 1.00 78.31 271 MET A C 1
ATOM 2075 O O . MET A 1 271 ? -27.411 -5.336 36.020 1.00 78.31 271 MET A O 1
ATOM 2079 N N . ALA A 1 272 ? -27.557 -5.049 33.804 1.00 76.62 272 ALA A N 1
ATOM 2080 C CA . ALA A 1 272 ? -28.866 -5.692 33.668 1.00 76.62 272 ALA A CA 1
ATOM 2081 C C . ALA A 1 272 ? -28.850 -7.169 34.102 1.00 76.62 272 ALA A C 1
ATOM 2083 O O . ALA A 1 272 ? -29.781 -7.633 34.753 1.00 76.62 272 ALA A O 1
ATOM 2084 N N . ARG A 1 273 ? -27.777 -7.910 33.782 1.00 81.38 273 ARG A N 1
ATOM 2085 C CA . ARG A 1 273 ? -27.598 -9.292 34.262 1.00 81.38 273 ARG A CA 1
ATOM 2086 C C . ARG A 1 273 ? -27.429 -9.351 35.774 1.00 81.38 273 ARG A C 1
ATOM 2088 O O . ARG A 1 273 ? -28.024 -10.217 36.396 1.00 81.38 273 ARG A O 1
ATOM 2095 N N . PHE A 1 274 ? -26.633 -8.445 36.342 1.00 72.19 274 PHE A N 1
ATOM 2096 C CA . PHE A 1 274 ? -26.446 -8.370 37.788 1.00 72.19 274 PHE A CA 1
ATOM 2097 C C . PHE A 1 274 ? -27.765 -8.054 38.493 1.00 72.19 274 PHE A C 1
ATOM 2099 O O . PHE A 1 274 ? -28.101 -8.745 39.441 1.00 72.19 274 PHE A O 1
ATOM 2106 N N . GLN A 1 275 ? -28.549 -7.098 37.976 1.00 71.69 275 GLN A N 1
ATOM 2107 C CA . GLN A 1 275 ? -29.878 -6.772 38.502 1.00 71.69 275 GLN A CA 1
ATOM 2108 C C . GLN A 1 275 ? -30.829 -7.973 38.467 1.00 71.69 275 GLN A C 1
ATOM 2110 O O . GLN A 1 275 ? -31.433 -8.287 39.487 1.00 71.69 275 GLN A O 1
ATOM 2115 N N . ALA A 1 276 ? -30.904 -8.689 37.341 1.00 71.56 276 ALA A N 1
ATOM 2116 C CA . ALA A 1 276 ? -31.749 -9.877 37.223 1.00 71.56 276 ALA A CA 1
ATOM 2117 C C . ALA A 1 276 ? -31.323 -11.010 38.179 1.00 71.56 276 ALA A C 1
ATOM 2119 O O . ALA A 1 276 ? -32.172 -11.677 38.764 1.00 71.56 276 ALA A O 1
ATOM 2120 N N . ASP A 1 277 ? -30.015 -11.215 38.364 1.00 71.69 277 ASP A N 1
ATOM 2121 C CA . ASP A 1 277 ? -29.476 -12.234 39.276 1.00 71.69 277 ASP A CA 1
ATOM 2122 C C . ASP A 1 277 ? -29.674 -11.841 40.753 1.00 71.69 277 ASP A C 1
ATOM 2124 O O . ASP A 1 277 ? -29.945 -12.695 41.598 1.00 71.69 277 ASP A O 1
ATOM 2128 N N . THR A 1 278 ? -29.600 -10.541 41.074 1.00 64.25 278 THR A N 1
ATOM 2129 C CA . THR A 1 278 ? -29.934 -10.028 42.410 1.00 64.25 278 THR A CA 1
ATOM 2130 C C . THR A 1 278 ? -31.419 -10.119 42.713 1.00 64.25 278 THR A C 1
ATOM 2132 O O . THR A 1 278 ? -31.753 -10.552 43.806 1.00 64.25 278 THR A O 1
ATOM 2135 N N . GLU A 1 279 ? -32.302 -9.767 41.774 1.00 63.62 279 GLU A N 1
ATOM 2136 C CA . GLU A 1 279 ? -33.756 -9.891 41.951 1.00 63.62 279 GLU A CA 1
ATOM 2137 C C . GLU A 1 279 ? -34.142 -11.360 42.162 1.00 63.62 279 GLU A C 1
ATOM 2139 O O . GLU A 1 279 ? -34.801 -11.676 43.148 1.00 63.62 279 GLU A O 1
ATOM 2144 N N . GLY A 1 280 ? -33.610 -12.275 41.341 1.00 63.91 280 GLY A N 1
ATOM 2145 C CA . GLY A 1 280 ? -33.839 -13.713 41.505 1.00 63.91 280 GLY A CA 1
ATOM 2146 C C . GLY A 1 280 ? -33.326 -14.266 42.841 1.00 63.91 280 GLY A C 1
ATOM 2147 O O . GLY A 1 280 ? -34.058 -14.956 43.544 1.00 63.91 280 GLY A O 1
ATOM 2148 N N . ARG A 1 281 ? -32.090 -13.928 43.249 1.00 61.78 281 ARG A N 1
ATOM 2149 C CA . ARG A 1 281 ? -31.553 -14.366 44.553 1.00 61.78 281 ARG A CA 1
ATOM 2150 C C . ARG A 1 281 ? -32.291 -13.746 45.732 1.00 61.78 281 ARG A C 1
ATOM 2152 O O . ARG A 1 281 ? -32.393 -14.400 46.765 1.00 61.78 281 ARG A O 1
ATOM 2159 N N . PHE A 1 282 ? -32.743 -12.499 45.625 1.00 57.28 282 PHE A N 1
ATOM 2160 C CA . PHE A 1 282 ? -33.469 -11.842 46.705 1.00 57.28 282 PHE A CA 1
ATOM 2161 C C . PHE A 1 282 ? -34.857 -12.459 46.868 1.00 57.28 282 PHE A C 1
ATOM 2163 O O . PHE A 1 282 ? -35.228 -12.775 47.994 1.00 57.28 282 PHE A O 1
ATOM 2170 N N . ASP A 1 283 ? -35.565 -12.733 45.770 1.00 63.81 283 ASP A N 1
ATOM 2171 C CA . ASP A 1 283 ? -36.846 -13.443 45.796 1.00 63.81 283 ASP A CA 1
ATOM 2172 C C . ASP A 1 283 ? -36.694 -14.851 46.391 1.00 63.81 283 ASP A C 1
ATOM 2174 O O . ASP A 1 283 ? -37.440 -15.204 47.304 1.00 63.81 283 ASP A O 1
ATOM 2178 N N . ASP A 1 284 ? -35.675 -15.615 45.980 1.00 64.19 284 ASP A N 1
ATOM 2179 C CA . ASP A 1 284 ? -35.395 -16.950 46.530 1.00 64.19 284 ASP A CA 1
ATOM 2180 C C . ASP A 1 284 ? -35.071 -16.907 48.035 1.00 64.19 284 ASP A C 1
ATOM 2182 O O . ASP A 1 284 ? -35.568 -17.725 48.816 1.00 64.19 284 ASP A O 1
ATOM 2186 N N . VAL A 1 285 ? -34.242 -15.948 48.468 1.00 64.56 285 VAL A N 1
ATOM 2187 C CA . VAL A 1 285 ? -33.859 -15.783 49.881 1.00 64.56 285 VAL A CA 1
ATOM 2188 C C . VAL A 1 285 ? -35.049 -15.325 50.718 1.00 64.56 285 VAL A C 1
ATOM 2190 O O . VAL A 1 285 ? -35.283 -15.888 51.787 1.00 64.56 285 VAL A O 1
ATOM 2193 N N . VAL A 1 286 ? -35.830 -14.355 50.240 1.00 64.25 286 VAL A N 1
ATOM 2194 C CA . VAL A 1 286 ? -37.041 -13.871 50.915 1.00 64.25 286 VAL A CA 1
ATOM 2195 C C . VAL A 1 286 ? -38.075 -14.987 51.008 1.00 64.25 286 VAL A C 1
ATOM 2197 O O . VAL A 1 286 ? -38.656 -15.184 52.074 1.00 64.25 286 VAL A O 1
ATOM 2200 N N . GLU A 1 287 ? -38.279 -15.766 49.945 1.00 69.50 287 GLU A N 1
ATOM 2201 C CA . GLU A 1 287 ? -39.213 -16.889 49.945 1.00 69.50 287 GLU A CA 1
ATOM 2202 C C . GLU A 1 287 ? -38.754 -17.999 50.907 1.00 69.50 287 GLU A C 1
ATOM 2204 O O . GLU A 1 287 ? -39.558 -18.550 51.668 1.00 69.50 287 GLU A O 1
ATOM 2209 N N . GLN A 1 288 ? -37.453 -18.300 50.946 1.00 68.69 288 GLN A N 1
ATOM 2210 C CA . GLN A 1 288 ? -36.879 -19.272 51.873 1.00 68.69 288 GLN A CA 1
ATOM 2211 C C . GLN A 1 288 ? -36.953 -18.795 53.332 1.00 68.69 288 GLN A C 1
ATOM 2213 O O . GLN A 1 288 ? -37.305 -19.586 54.216 1.00 68.69 288 GLN A O 1
ATOM 2218 N N . GLU A 1 289 ? -36.692 -17.515 53.604 1.00 67.75 289 GLU A N 1
ATOM 2219 C CA . GLU A 1 289 ? -36.864 -16.924 54.932 1.00 67.75 289 GLU A CA 1
ATOM 2220 C C . GLU A 1 289 ? -38.335 -16.916 55.355 1.00 67.75 289 GLU A C 1
ATOM 2222 O O . GLU A 1 289 ? -38.631 -17.358 56.462 1.00 67.75 289 GLU A O 1
ATOM 2227 N N . LEU A 1 290 ? -39.273 -16.543 54.478 1.00 67.50 290 LEU A N 1
ATOM 2228 C CA . LEU A 1 290 ? -40.718 -16.600 54.739 1.00 67.50 290 LEU A CA 1
ATOM 2229 C C . LEU A 1 290 ? -41.190 -18.019 55.056 1.00 67.50 290 LEU A C 1
ATOM 2231 O O . LEU A 1 290 ? -41.948 -18.217 56.007 1.00 67.50 290 LEU A O 1
ATOM 2235 N N . ARG A 1 291 ? -40.730 -19.027 54.303 1.00 72.50 291 ARG A N 1
ATOM 2236 C CA . ARG A 1 291 ? -41.030 -20.443 54.585 1.00 72.50 291 ARG A CA 1
ATOM 2237 C C . ARG A 1 291 ? -40.492 -20.856 55.953 1.00 72.50 291 ARG A C 1
ATOM 2239 O O . ARG A 1 291 ? -41.210 -21.488 56.730 1.00 72.50 291 ARG A O 1
ATOM 2246 N N . THR A 1 292 ? -39.257 -20.473 56.269 1.00 72.88 292 THR A N 1
ATOM 2247 C CA . THR A 1 292 ? -38.604 -20.802 57.545 1.00 72.88 292 THR A CA 1
ATOM 2248 C C . THR A 1 292 ? -39.283 -20.098 58.721 1.00 72.88 292 THR A C 1
ATOM 2250 O O . THR A 1 292 ? -39.492 -20.702 59.775 1.00 72.88 292 THR A O 1
ATOM 2253 N N . LEU A 1 293 ? -39.671 -18.835 58.539 1.00 65.44 293 LEU A N 1
ATOM 2254 C CA . LEU A 1 293 ? -40.371 -18.030 59.530 1.00 65.44 293 LEU A CA 1
ATOM 2255 C C . LEU A 1 293 ? -41.781 -18.577 59.771 1.00 65.44 293 LEU A C 1
ATOM 2257 O O . LEU A 1 293 ? -42.138 -18.812 60.917 1.00 65.44 293 LEU A O 1
ATOM 2261 N N . ASN A 1 294 ? -42.541 -18.894 58.718 1.00 66.81 294 ASN A N 1
ATOM 2262 C CA . ASN A 1 294 ? -43.871 -19.501 58.837 1.00 66.81 294 ASN A CA 1
ATOM 2263 C C . ASN A 1 294 ? -43.833 -20.881 59.510 1.00 66.81 294 ASN A C 1
ATOM 2265 O O . ASN A 1 294 ? -44.688 -21.189 60.341 1.00 66.81 294 ASN A O 1
ATOM 2269 N N . ALA A 1 295 ? -42.831 -21.712 59.200 1.00 71.19 295 ALA A N 1
ATOM 2270 C CA . ALA A 1 295 ? -42.634 -22.992 59.881 1.00 71.19 295 ALA A CA 1
ATOM 2271 C C . ALA A 1 295 ? -42.342 -22.803 61.380 1.00 71.19 295 ALA A C 1
ATOM 2273 O O . ALA A 1 295 ? -42.860 -23.542 62.216 1.00 71.19 295 ALA A O 1
ATOM 2274 N N . ARG A 1 296 ? -41.554 -21.780 61.731 1.00 63.16 296 ARG A N 1
ATOM 2275 C CA . ARG A 1 296 ? -41.234 -21.430 63.121 1.00 63.16 296 ARG A CA 1
ATOM 2276 C C . ARG A 1 296 ? -42.401 -20.793 63.865 1.00 63.16 296 ARG A C 1
ATOM 2278 O O . ARG A 1 296 ? -42.571 -21.101 65.035 1.00 63.16 296 ARG A O 1
ATOM 2285 N N . VAL A 1 297 ? -43.217 -19.965 63.212 1.00 63.69 297 VAL A N 1
ATOM 2286 C CA . VAL A 1 297 ? -44.458 -19.422 63.789 1.00 63.69 297 VAL A CA 1
ATOM 2287 C C . VAL A 1 297 ? -45.403 -20.566 64.145 1.00 63.69 297 VAL A C 1
ATOM 2289 O O . VAL A 1 297 ? -45.847 -20.634 65.284 1.00 63.69 297 VAL A O 1
ATOM 2292 N N . LYS A 1 298 ? -45.601 -21.537 63.242 1.00 65.12 298 LYS A N 1
ATOM 2293 C CA . LYS A 1 298 ? -46.373 -22.757 63.538 1.00 65.12 298 LYS A CA 1
ATOM 2294 C C . LYS A 1 298 ? -45.815 -23.550 64.719 1.00 65.12 298 LYS A C 1
ATOM 2296 O O . LYS A 1 298 ? -46.577 -24.047 65.545 1.00 65.12 298 LYS A O 1
ATOM 2301 N N . GLU A 1 299 ? -44.493 -23.685 64.815 1.00 64.31 299 GLU A N 1
ATOM 2302 C CA . GLU A 1 299 ? -43.872 -24.388 65.942 1.00 64.31 299 GLU A CA 1
ATOM 2303 C C . GLU A 1 299 ? -43.987 -23.592 67.251 1.00 64.31 299 GLU A C 1
ATOM 2305 O O . GLU A 1 299 ? -44.184 -24.184 68.306 1.00 64.31 299 GLU A O 1
ATOM 2310 N N . LEU A 1 300 ? -43.939 -22.258 67.205 1.00 56.59 300 LEU A N 1
ATOM 2311 C CA . LEU A 1 300 ? -44.173 -21.393 68.362 1.00 56.59 300 LEU A CA 1
ATOM 2312 C C . LEU A 1 300 ? -45.634 -21.415 68.817 1.00 56.59 300 LEU A C 1
ATOM 2314 O O . LEU A 1 300 ? -45.871 -21.465 70.017 1.00 56.59 300 LEU A O 1
ATOM 2318 N N . GLU A 1 301 ? -46.604 -21.449 67.902 1.00 61.22 301 GLU A N 1
ATOM 2319 C CA . GLU A 1 301 ? -48.020 -21.674 68.225 1.00 61.22 301 GLU A CA 1
ATOM 2320 C C . GLU A 1 301 ? -48.215 -23.036 68.910 1.00 61.22 301 GLU A C 1
ATOM 2322 O O . GLU A 1 301 ? -48.917 -23.139 69.919 1.00 61.22 301 GLU A O 1
ATOM 2327 N N . ARG A 1 302 ? -47.520 -24.077 68.426 1.00 62.59 302 ARG A N 1
ATOM 2328 C CA . ARG A 1 302 ? -47.514 -25.410 69.043 1.00 62.59 302 ARG A CA 1
ATOM 2329 C C . ARG A 1 302 ? -46.854 -25.400 70.424 1.00 62.59 302 ARG A C 1
ATOM 2331 O O . ARG A 1 302 ? -47.368 -26.017 71.348 1.00 62.59 302 ARG A O 1
ATOM 2338 N N . LEU A 1 303 ? -45.737 -24.702 70.595 1.00 55.56 303 LEU A N 1
ATOM 2339 C CA . LEU A 1 303 ? -44.996 -24.628 71.858 1.00 55.56 303 LEU A CA 1
ATOM 2340 C C . LEU A 1 303 ? -45.643 -23.688 72.884 1.00 55.56 303 LEU A C 1
ATOM 2342 O O . LEU A 1 303 ? -45.520 -23.943 74.073 1.00 55.56 303 LEU A O 1
ATOM 2346 N N . ALA A 1 304 ? -46.380 -22.657 72.465 1.00 54.75 304 ALA A N 1
ATOM 2347 C CA . ALA A 1 304 ? -47.179 -21.806 73.353 1.00 54.75 304 ALA A CA 1
ATOM 2348 C C . ALA A 1 304 ? -48.312 -22.588 74.044 1.00 54.75 304 ALA A C 1
ATOM 2350 O O . ALA A 1 304 ? -48.799 -22.173 75.094 1.00 54.75 304 ALA A O 1
ATOM 2351 N N . SER A 1 305 ? -48.682 -23.755 73.502 1.00 58.16 305 SER A N 1
ATOM 2352 C CA . SER A 1 305 ? -49.583 -24.709 74.155 1.00 58.16 305 SER A CA 1
ATOM 2353 C C . SER A 1 305 ? -48.904 -25.594 75.225 1.00 58.16 305 SER A C 1
ATOM 2355 O O . SER A 1 305 ? -49.599 -26.342 75.910 1.00 58.16 305 SER A O 1
ATOM 2357 N N . GLY A 1 306 ? -47.576 -25.500 75.426 1.00 53.88 306 GLY A N 1
ATOM 2358 C CA . GLY A 1 306 ? -46.797 -26.299 76.388 1.00 53.88 306 GLY A CA 1
ATOM 2359 C C . GLY A 1 306 ? -45.865 -25.465 77.286 1.00 53.88 306 GLY A C 1
ATOM 2360 O O . GLY A 1 306 ? -45.084 -24.639 76.822 1.00 53.88 306 GLY A O 1
ATOM 2361 N N . GLN A 1 307 ? -45.939 -25.674 78.604 1.00 49.97 307 GLN A N 1
ATOM 2362 C CA . GLN A 1 307 ? -45.274 -24.838 79.612 1.00 49.97 307 GLN A CA 1
ATOM 2363 C C . GLN A 1 307 ? -43.743 -25.060 79.753 1.00 49.97 307 GLN A C 1
ATOM 2365 O O . GLN A 1 307 ? -43.252 -26.182 79.810 1.00 49.97 307 GLN A O 1
ATOM 2370 N N . TYR A 1 308 ? -43.040 -23.931 79.928 1.00 48.25 308 TYR A N 1
ATOM 2371 C CA . TYR A 1 308 ? -41.807 -23.664 80.704 1.00 48.25 308 TYR A CA 1
ATOM 2372 C C . TYR A 1 308 ? -40.388 -24.061 80.220 1.00 48.25 308 TYR A C 1
ATOM 2374 O O . TYR A 1 308 ? -39.432 -23.473 80.718 1.00 48.25 308 TYR A O 1
ATOM 2382 N N . GLU A 1 309 ? -40.182 -24.909 79.206 1.00 53.34 309 GLU A N 1
ATOM 2383 C CA . GLU A 1 309 ? -38.825 -25.155 78.629 1.00 53.34 309 GLU A CA 1
ATOM 2384 C C . GLU A 1 309 ? -38.493 -24.298 77.383 1.00 53.34 309 GLU A C 1
ATOM 2386 O O . GLU A 1 309 ? -37.444 -24.429 76.746 1.00 53.34 309 GLU A O 1
ATOM 2391 N N . THR A 1 310 ? -39.387 -23.381 77.024 1.00 56.31 310 THR A N 1
ATOM 2392 C CA . THR A 1 310 ? -39.475 -22.760 75.695 1.00 56.31 310 THR A CA 1
ATOM 2393 C C . THR A 1 310 ? -38.684 -21.456 75.527 1.00 56.31 310 THR A C 1
ATOM 2395 O O . THR A 1 310 ? -38.279 -21.136 74.409 1.00 56.31 310 THR A O 1
ATOM 2398 N N . GLU A 1 311 ? -38.375 -20.716 76.598 1.00 56.53 311 GLU A N 1
ATOM 2399 C CA . GLU A 1 311 ? -37.782 -19.370 76.480 1.00 56.53 311 GLU A CA 1
ATOM 2400 C C . GLU A 1 311 ? -36.305 -19.386 76.043 1.00 56.53 311 GLU A C 1
ATOM 2402 O O . GLU A 1 311 ? -35.901 -18.636 75.151 1.00 56.53 311 GLU A O 1
ATOM 2407 N N . VAL A 1 312 ? -35.481 -20.259 76.633 1.00 61.69 312 VAL A N 1
ATOM 2408 C CA . VAL A 1 312 ? -34.031 -20.305 76.357 1.00 61.69 312 VAL A CA 1
ATOM 2409 C C . VAL A 1 312 ? -33.754 -20.760 74.925 1.00 61.69 312 VAL A C 1
ATOM 2411 O O . VAL A 1 312 ? -32.878 -20.209 74.254 1.00 61.69 312 VAL A O 1
ATOM 2414 N N . LYS A 1 313 ? -34.527 -21.734 74.431 1.00 64.12 313 LYS A N 1
ATOM 2415 C CA . LYS A 1 313 ? -34.440 -22.211 73.047 1.00 64.12 313 LYS A CA 1
ATOM 2416 C C . LYS A 1 313 ? -34.857 -21.111 72.065 1.00 64.12 313 LYS A C 1
ATOM 2418 O O . LYS A 1 313 ? -34.116 -20.826 71.129 1.00 64.12 313 LYS A O 1
ATOM 2423 N N . CYS A 1 314 ? -35.949 -20.404 72.364 1.00 59.00 314 CYS A N 1
ATOM 2424 C CA . CYS A 1 314 ? -36.433 -19.281 71.562 1.00 59.00 314 CYS A CA 1
ATOM 2425 C C . CYS A 1 314 ? -35.418 -18.121 71.498 1.00 59.00 314 CYS A C 1
ATOM 2427 O O . CYS A 1 314 ? -35.154 -17.587 70.423 1.00 59.00 314 CYS A O 1
ATOM 2429 N N . ARG A 1 315 ? -34.743 -17.786 72.611 1.00 64.06 315 ARG A N 1
ATOM 2430 C CA . ARG A 1 315 ? -33.655 -16.784 72.620 1.00 64.06 315 ARG A CA 1
ATOM 2431 C C . ARG A 1 315 ? -32.454 -17.196 71.766 1.00 64.06 315 ARG A C 1
ATOM 2433 O O . ARG A 1 315 ? -31.854 -16.344 71.110 1.00 64.06 315 ARG A O 1
ATOM 2440 N N . ARG A 1 316 ? -32.090 -18.483 71.773 1.00 68.50 316 ARG A N 1
ATOM 2441 C CA . ARG A 1 316 ? -30.980 -19.017 70.967 1.00 68.50 316 ARG A CA 1
ATOM 2442 C C . ARG A 1 316 ? -31.301 -18.951 69.475 1.00 68.50 316 ARG A C 1
ATOM 2444 O O . ARG A 1 316 ? -30.480 -18.472 68.697 1.00 68.50 316 ARG A O 1
ATOM 2451 N N . ASP A 1 317 ? -32.512 -19.353 69.106 1.00 61.53 317 ASP A N 1
ATOM 2452 C CA . ASP A 1 317 ? -32.987 -19.310 67.723 1.00 61.53 317 ASP A CA 1
ATOM 2453 C C . ASP A 1 317 ? -33.138 -17.867 67.218 1.00 61.53 317 ASP A C 1
ATOM 2455 O O . ASP A 1 317 ? -32.748 -17.566 66.088 1.00 61.53 317 ASP A O 1
ATOM 2459 N N . PHE A 1 318 ? -33.600 -16.949 68.074 1.00 62.53 318 PHE A N 1
ATOM 2460 C CA . PHE A 1 318 ? -33.656 -15.517 67.776 1.00 62.53 318 PHE A CA 1
ATOM 2461 C C . PHE A 1 318 ? -32.262 -14.916 67.539 1.00 62.53 318 PHE A C 1
ATOM 2463 O O . PHE A 1 318 ? -32.076 -14.131 66.611 1.00 62.53 318 PHE A O 1
ATOM 2470 N N . ALA A 1 319 ? -31.258 -15.306 68.331 1.00 67.00 319 ALA A N 1
ATOM 2471 C CA . ALA A 1 319 ? -29.884 -14.840 68.147 1.00 67.00 319 ALA A CA 1
ATOM 2472 C C . ALA A 1 319 ? -29.281 -15.304 66.808 1.00 67.00 319 ALA A C 1
ATOM 2474 O O . ALA A 1 319 ? -28.613 -14.518 66.136 1.00 67.00 319 ALA A O 1
ATOM 2475 N N . ILE A 1 320 ? -29.553 -16.547 66.395 1.00 68.31 320 ILE A N 1
ATOM 2476 C CA . ILE A 1 320 ? -29.100 -17.089 65.104 1.00 68.31 320 ILE A CA 1
ATOM 2477 C C . ILE A 1 320 ? -29.798 -16.377 63.940 1.00 68.31 320 ILE A C 1
ATOM 2479 O O . ILE A 1 320 ? -29.125 -15.957 63.002 1.00 68.31 320 ILE A O 1
ATOM 2483 N N . ALA A 1 321 ? -31.120 -16.189 64.010 1.00 57.75 321 ALA A N 1
ATOM 2484 C CA . ALA A 1 321 ? -31.877 -15.473 62.980 1.00 57.75 321 ALA A CA 1
ATOM 2485 C C . ALA A 1 321 ? -31.397 -14.021 62.832 1.00 57.75 321 ALA A C 1
ATOM 2487 O O . ALA A 1 321 ? -31.165 -13.549 61.725 1.00 57.75 321 ALA A O 1
ATOM 2488 N N . LYS A 1 322 ? -31.135 -13.339 63.952 1.00 66.38 322 LYS A N 1
ATOM 2489 C CA . LYS A 1 322 ? -30.570 -11.984 63.956 1.00 66.38 322 LYS A CA 1
ATOM 2490 C C . LYS A 1 322 ? -29.175 -11.929 63.323 1.00 66.38 322 LYS A C 1
ATOM 2492 O O . LYS A 1 322 ? -28.840 -10.955 62.656 1.00 66.38 322 LYS A O 1
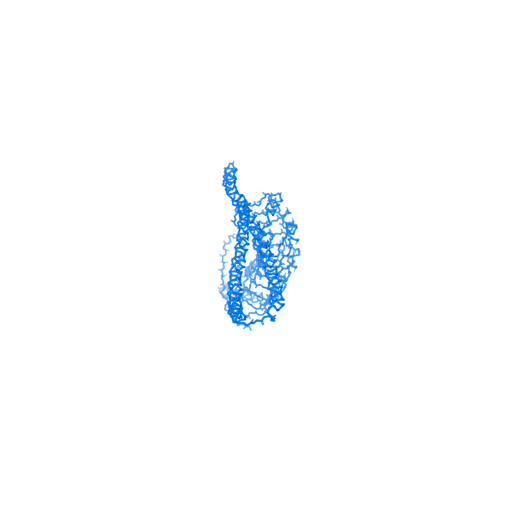ATOM 2497 N N . GLN A 1 323 ? -28.355 -12.961 63.525 1.00 70.81 323 GLN A N 1
ATOM 2498 C CA . GLN A 1 323 ? -27.036 -13.056 62.897 1.00 70.81 323 GLN A CA 1
ATOM 2499 C C . GLN A 1 323 ? -27.126 -13.350 61.393 1.00 70.81 323 GLN A C 1
ATOM 2501 O O . GLN A 1 323 ? -26.299 -12.848 60.635 1.00 70.81 323 GLN A O 1
ATOM 2506 N N . GLN A 1 324 ? -28.110 -14.144 60.962 1.00 68.25 324 GLN A N 1
ATOM 2507 C CA . GLN A 1 324 ? -28.375 -14.386 59.543 1.00 68.25 324 GLN A CA 1
ATOM 2508 C C . GLN A 1 324 ? -28.847 -13.110 58.847 1.00 68.25 324 GLN A C 1
ATOM 2510 O O . GLN A 1 324 ? -28.202 -12.726 57.879 1.00 68.25 324 GLN A O 1
ATOM 2515 N N . LEU A 1 325 ? -29.832 -12.405 59.417 1.00 68.94 325 LEU A N 1
ATOM 2516 C CA . LEU A 1 325 ? -30.334 -11.128 58.899 1.00 68.94 325 LEU A CA 1
ATOM 2517 C C . LEU A 1 325 ? -29.207 -10.104 58.706 1.00 68.94 325 LEU A C 1
ATOM 2519 O O . LEU A 1 325 ? -29.103 -9.463 57.667 1.00 68.94 325 LEU A O 1
ATOM 2523 N N . LYS A 1 326 ? -28.300 -10.004 59.684 1.00 70.00 326 LYS A N 1
ATOM 2524 C CA . LYS A 1 326 ? -27.155 -9.092 59.595 1.00 70.00 326 LYS A CA 1
ATOM 2525 C C . LYS A 1 326 ? -26.205 -9.441 58.439 1.00 70.00 326 LYS A C 1
ATOM 2527 O O . LYS A 1 326 ? -25.672 -8.548 57.793 1.00 70.00 326 LYS A O 1
ATOM 2532 N N . ARG A 1 327 ? -25.987 -10.732 58.161 1.00 69.81 327 ARG A N 1
ATOM 2533 C CA . ARG A 1 327 ? -25.157 -11.169 57.023 1.00 69.81 327 ARG A CA 1
ATOM 2534 C C . ARG A 1 327 ? -25.834 -10.881 55.684 1.00 69.81 327 ARG A C 1
ATOM 2536 O O . ARG A 1 327 ? -25.143 -10.526 54.737 1.00 69.81 327 ARG A O 1
ATOM 2543 N N . THR A 1 328 ? -27.153 -11.037 55.590 1.00 66.56 328 THR A N 1
ATOM 2544 C CA . THR A 1 328 ? -27.911 -10.681 54.381 1.00 66.56 328 THR A CA 1
ATOM 2545 C C . THR A 1 328 ? -27.923 -9.171 54.147 1.00 66.56 328 THR A C 1
ATOM 2547 O O . THR A 1 328 ? -27.721 -8.750 53.011 1.00 66.56 328 THR A O 1
ATOM 2550 N N . GLU A 1 329 ? -28.050 -8.355 55.198 1.00 68.62 329 GLU A N 1
ATOM 2551 C CA . GLU A 1 329 ? -27.902 -6.891 55.121 1.00 68.62 329 GLU A CA 1
ATOM 2552 C C . GLU A 1 329 ? -26.506 -6.470 54.628 1.00 68.62 329 GLU A C 1
ATOM 2554 O O . GLU A 1 329 ? -26.394 -5.593 53.773 1.00 68.62 329 GLU A O 1
ATOM 2559 N N . GLU A 1 330 ? -25.438 -7.112 55.121 1.00 72.19 330 GLU A N 1
ATOM 2560 C CA . GLU A 1 330 ? -24.060 -6.852 54.675 1.00 72.19 330 GLU A CA 1
ATOM 2561 C C . GLU A 1 330 ? -23.879 -7.170 53.178 1.00 72.19 330 GLU A C 1
ATOM 2563 O O . GLU A 1 330 ? -23.352 -6.344 52.433 1.00 72.19 330 GLU A O 1
ATOM 2568 N N . VAL A 1 331 ? -24.388 -8.317 52.709 1.00 70.69 331 VAL A N 1
ATOM 2569 C CA . VAL A 1 331 ? -24.332 -8.698 51.285 1.00 70.69 331 VAL A CA 1
ATOM 2570 C C . VAL A 1 331 ? -25.142 -7.738 50.409 1.00 70.69 331 VAL A C 1
ATOM 2572 O O . VAL A 1 331 ? -24.653 -7.329 49.358 1.00 70.69 331 VAL A O 1
ATOM 2575 N N . ALA A 1 332 ? -26.345 -7.342 50.835 1.00 65.62 332 ALA A N 1
ATOM 2576 C CA . ALA A 1 332 ? -27.174 -6.390 50.097 1.00 65.62 332 ALA A CA 1
ATOM 2577 C C . ALA A 1 332 ? -26.491 -5.016 49.984 1.00 65.62 332 ALA A C 1
ATOM 2579 O O . ALA A 1 332 ? -26.428 -4.445 48.896 1.00 65.62 332 ALA A O 1
ATOM 2580 N N . SER A 1 333 ? -25.897 -4.527 51.079 1.00 70.38 333 SER A N 1
ATOM 2581 C CA . SER A 1 333 ? -25.126 -3.278 51.093 1.00 70.38 333 SER A CA 1
ATOM 2582 C C . SER A 1 333 ? -23.926 -3.327 50.139 1.00 70.38 333 SER A C 1
ATOM 2584 O O . SER A 1 333 ? -23.619 -2.330 49.482 1.00 70.38 333 SER A O 1
ATOM 2586 N N . ASP A 1 334 ? -23.210 -4.449 50.067 1.00 72.81 334 ASP A N 1
ATOM 2587 C CA . ASP A 1 334 ? -22.064 -4.584 49.162 1.00 72.81 334 ASP A CA 1
ATOM 2588 C C . ASP A 1 334 ? -22.498 -4.648 47.687 1.00 72.81 334 ASP A C 1
ATOM 2590 O O . ASP A 1 334 ? -21.881 -4.001 46.838 1.00 72.81 334 ASP A O 1
ATOM 2594 N N . GLN A 1 335 ? -23.606 -5.330 47.381 1.00 72.00 335 GLN A N 1
ATOM 2595 C CA . GLN A 1 335 ? -24.195 -5.344 46.035 1.00 72.00 335 GLN A CA 1
ATOM 2596 C C . GLN A 1 335 ? -24.679 -3.954 45.601 1.00 72.00 335 GLN A C 1
ATOM 2598 O O . GLN A 1 335 ? -24.497 -3.558 44.448 1.00 72.00 335 GLN A O 1
ATOM 2603 N N . GLU A 1 336 ? -25.257 -3.182 46.523 1.00 74.38 336 GLU A N 1
ATOM 2604 C CA . GLU A 1 336 ? -25.726 -1.822 46.261 1.00 74.38 336 GLU A CA 1
ATOM 2605 C C . GLU A 1 336 ? -24.558 -0.870 45.949 1.00 74.38 336 GLU A C 1
ATOM 2607 O O . GLU A 1 336 ? -24.644 -0.060 45.021 1.00 74.38 336 GLU A O 1
ATOM 2612 N N . ARG A 1 337 ? -23.419 -1.030 46.640 1.00 78.94 337 ARG A N 1
ATOM 2613 C CA . ARG A 1 337 ? -22.173 -0.309 46.324 1.00 78.94 337 ARG A CA 1
ATOM 2614 C C . ARG A 1 337 ? -21.632 -0.664 44.942 1.00 78.94 337 ARG A C 1
ATOM 2616 O O . ARG A 1 337 ? -21.269 0.243 44.193 1.00 78.94 337 ARG A O 1
ATOM 2623 N N . GLU A 1 338 ? -21.595 -1.947 44.580 1.00 78.50 338 GLU A N 1
ATOM 2624 C CA . GLU A 1 338 ? -21.117 -2.382 43.258 1.00 78.50 338 GLU A CA 1
ATOM 2625 C C . GLU A 1 338 ? -22.022 -1.843 42.133 1.00 78.50 338 GLU A C 1
ATOM 2627 O O . GLU A 1 338 ? -21.536 -1.350 41.111 1.00 78.50 338 GLU A O 1
ATOM 2632 N N . MET A 1 339 ? -23.340 -1.824 42.357 1.00 72.12 339 MET A N 1
ATOM 2633 C CA . MET A 1 339 ? -24.320 -1.221 41.449 1.00 72.12 339 MET A CA 1
ATOM 2634 C C . MET A 1 339 ? -24.152 0.294 41.305 1.00 72.12 339 MET A C 1
ATOM 2636 O O . MET A 1 339 ? -24.213 0.815 40.188 1.00 72.12 339 MET A O 1
ATOM 2640 N N . GLN A 1 340 ? -23.924 1.018 42.403 1.00 78.69 340 GLN A N 1
ATOM 2641 C CA . GLN A 1 340 ? -23.633 2.454 42.353 1.00 78.69 340 GLN A CA 1
ATOM 2642 C C . GLN A 1 340 ? -22.333 2.737 41.594 1.00 78.69 340 GLN A C 1
ATOM 2644 O O . GLN A 1 340 ? -22.278 3.667 40.784 1.00 78.69 340 GLN A O 1
ATOM 2649 N N . GLN A 1 341 ? -21.306 1.910 41.795 1.00 85.25 341 GLN A N 1
ATOM 2650 C CA . GLN A 1 341 ? -20.041 2.040 41.084 1.00 85.25 341 GLN A CA 1
ATOM 2651 C C . GLN A 1 341 ? -20.226 1.833 39.573 1.00 85.25 341 GLN A C 1
ATOM 2653 O O . GLN A 1 341 ? -19.815 2.697 38.795 1.00 85.25 341 GLN A O 1
ATOM 2658 N N . LEU A 1 342 ? -20.921 0.767 39.158 1.00 76.44 342 LEU A N 1
ATOM 2659 C CA . LEU A 1 342 ? -21.255 0.497 37.753 1.00 76.44 342 LEU A CA 1
ATOM 2660 C C . LEU A 1 342 ? -22.066 1.631 37.110 1.00 76.44 342 LEU A C 1
ATOM 2662 O O . LEU A 1 342 ? -21.747 2.035 35.992 1.00 76.44 342 LEU A O 1
ATOM 2666 N N . ARG A 1 343 ? -23.061 2.192 37.813 1.00 80.00 343 ARG A N 1
ATOM 2667 C CA . ARG A 1 343 ? -23.822 3.362 37.332 1.00 80.00 343 ARG A CA 1
ATOM 2668 C C . ARG A 1 343 ? -22.914 4.563 37.082 1.00 80.00 343 ARG A C 1
ATOM 2670 O O . ARG A 1 343 ? -22.997 5.171 36.021 1.00 80.00 343 ARG A O 1
ATOM 2677 N N . SER A 1 344 ? -22.005 4.853 38.014 1.00 83.38 344 SER A N 1
ATOM 2678 C CA . SER A 1 344 ? -21.059 5.966 37.865 1.00 83.38 344 SER A CA 1
ATOM 2679 C C . SER A 1 344 ? -20.073 5.768 36.704 1.00 83.38 344 SER A C 1
ATOM 2681 O O . SER A 1 344 ? -19.594 6.737 36.117 1.00 83.38 344 SER A O 1
ATOM 2683 N N . GLU A 1 345 ? -19.722 4.521 36.375 1.00 83.75 345 GLU A N 1
ATOM 2684 C CA . GLU A 1 345 ? -18.881 4.206 35.216 1.00 83.75 345 GLU A CA 1
ATOM 2685 C C . GLU A 1 345 ? -19.644 4.378 33.900 1.00 83.75 345 GLU A C 1
ATOM 2687 O O . GLU A 1 345 ? -19.093 4.952 32.964 1.00 83.75 345 GLU A O 1
ATOM 2692 N N . ILE A 1 346 ? -20.907 3.940 33.842 1.00 81.44 346 ILE A N 1
ATOM 2693 C CA . ILE A 1 346 ? -21.774 4.123 32.668 1.00 81.44 346 ILE A CA 1
ATOM 2694 C C . ILE A 1 346 ? -21.979 5.613 32.382 1.00 81.44 346 ILE A C 1
ATOM 2696 O O . ILE A 1 346 ? -21.767 6.041 31.255 1.00 81.44 346 ILE A O 1
ATOM 2700 N N . GLU A 1 347 ? -22.290 6.420 33.398 1.00 83.06 347 GLU A N 1
ATOM 2701 C CA . GLU A 1 347 ? -22.514 7.863 33.234 1.00 83.06 347 GLU A CA 1
ATOM 2702 C C . GLU A 1 347 ? -21.260 8.592 32.704 1.00 83.06 347 GLU A C 1
ATOM 2704 O O . GLU A 1 347 ? -21.344 9.465 31.836 1.00 83.06 347 GLU A O 1
ATOM 2709 N N . ARG A 1 348 ? -20.059 8.188 33.151 1.00 85.31 348 ARG A N 1
ATOM 2710 C CA . ARG A 1 348 ? -18.793 8.697 32.588 1.00 85.31 348 ARG A CA 1
ATOM 2711 C C . ARG A 1 348 ? -18.604 8.288 31.125 1.00 85.31 348 ARG A C 1
ATOM 2713 O O . ARG A 1 348 ? -18.160 9.104 30.311 1.00 85.31 348 ARG A O 1
ATOM 2720 N N . ASP A 1 349 ? -18.911 7.042 30.779 1.00 77.75 349 ASP A N 1
ATOM 2721 C CA . ASP A 1 349 ? -18.792 6.562 29.402 1.00 77.75 349 ASP A CA 1
ATOM 2722 C C . ASP A 1 349 ? -19.822 7.223 28.461 1.00 77.75 349 ASP A C 1
ATOM 2724 O O . ASP A 1 349 ? -19.507 7.523 27.309 1.00 77.75 349 ASP A O 1
ATOM 2728 N N . GLU A 1 350 ? -21.032 7.506 28.940 1.00 79.19 350 GLU A N 1
ATOM 2729 C CA . GLU A 1 350 ? -22.060 8.246 28.195 1.00 79.19 350 GLU A CA 1
ATOM 2730 C C . GLU A 1 350 ? -21.621 9.695 27.956 1.00 79.19 350 GLU A C 1
ATOM 2732 O O . GLU A 1 350 ? -21.620 10.165 26.817 1.00 79.19 350 GLU A O 1
ATOM 2737 N N . SER A 1 351 ? -21.105 10.370 28.988 1.00 83.94 351 SER A N 1
ATOM 2738 C CA . SER A 1 351 ? -20.549 11.724 28.864 1.00 83.94 351 SER A CA 1
ATOM 2739 C C . SER A 1 351 ? -19.395 11.804 27.852 1.00 83.94 351 SER A C 1
ATOM 2741 O O . SER A 1 351 ? -19.311 12.732 27.040 1.00 83.94 351 SER A O 1
ATOM 2743 N N . THR A 1 352 ? -18.500 10.811 27.851 1.00 81.31 352 THR A N 1
ATOM 2744 C CA . THR A 1 352 ? -17.421 10.736 26.849 1.00 81.31 352 THR A CA 1
ATOM 2745 C C . THR A 1 352 ? -17.952 10.467 25.441 1.00 81.31 352 THR A C 1
ATOM 2747 O O . THR A 1 352 ? -17.402 11.011 24.481 1.00 81.31 352 THR A O 1
ATOM 2750 N N . THR A 1 353 ? -19.041 9.707 25.306 1.00 76.81 353 THR A N 1
ATOM 2751 C CA . THR A 1 353 ? -19.712 9.466 24.020 1.00 76.81 353 THR A CA 1
ATOM 2752 C C . THR A 1 353 ? -20.306 10.759 23.450 1.00 76.81 353 THR A C 1
ATOM 2754 O O . THR A 1 353 ? -20.021 11.093 22.300 1.00 76.81 353 THR A O 1
ATOM 2757 N N . GLU A 1 354 ? -21.012 11.555 24.259 1.00 80.75 354 GLU A N 1
ATOM 2758 C CA . GLU A 1 354 ? -21.535 12.866 23.832 1.00 80.75 354 GLU A CA 1
ATOM 2759 C C . GLU A 1 354 ? -20.420 13.835 23.405 1.00 80.75 354 GLU A C 1
ATOM 2761 O O . GLU A 1 354 ? -20.548 14.593 22.440 1.00 80.75 354 GLU A O 1
ATOM 2766 N N . SER A 1 355 ? -19.291 13.826 24.119 1.00 85.12 355 SER A N 1
ATOM 2767 C CA . SER A 1 355 ? -18.123 14.640 23.764 1.00 85.12 355 SER A CA 1
ATOM 2768 C C . SER A 1 355 ? -17.530 14.226 22.408 1.00 85.12 355 SER A C 1
ATOM 2770 O O . SER A 1 355 ? -17.201 15.073 21.566 1.00 85.12 355 SER A O 1
ATOM 2772 N N . LEU A 1 356 ? -17.441 12.917 22.147 1.00 78.62 356 LEU A N 1
ATOM 2773 C CA . LEU A 1 356 ? -17.001 12.384 20.856 1.00 78.62 356 LEU A CA 1
ATOM 2774 C C . LEU A 1 356 ? -17.959 12.774 19.718 1.00 78.62 356 LEU A C 1
ATOM 2776 O O . LEU A 1 356 ? -17.488 13.121 18.636 1.00 78.62 356 LEU A O 1
ATOM 2780 N N . GLU A 1 357 ? -19.269 12.805 19.960 1.00 77.25 357 GLU A N 1
ATOM 2781 C CA . GLU A 1 357 ? -20.269 13.252 18.978 1.00 77.25 357 GLU A CA 1
ATOM 2782 C C . GLU A 1 357 ? -20.098 14.722 18.595 1.00 77.25 357 GLU A C 1
ATOM 2784 O O . GLU A 1 357 ? -19.959 15.048 17.415 1.00 77.25 357 GLU A O 1
ATOM 2789 N N . ARG A 1 358 ? -19.993 15.614 19.586 1.00 81.81 358 ARG A N 1
ATOM 2790 C CA . ARG A 1 358 ? -19.783 17.052 19.331 1.00 81.81 358 ARG A CA 1
ATOM 2791 C C . ARG A 1 358 ? -18.491 17.319 18.561 1.00 81.81 358 ARG A C 1
ATOM 2793 O O . ARG A 1 358 ? -18.429 18.207 17.708 1.00 81.81 358 ARG A O 1
ATOM 2800 N N . THR A 1 359 ? -17.437 16.563 18.861 1.00 80.31 359 THR A N 1
ATOM 2801 C CA . THR A 1 359 ? -16.158 16.703 18.154 1.00 80.31 359 THR A CA 1
ATOM 2802 C C . THR A 1 359 ? -16.229 16.178 16.717 1.00 80.31 359 THR A C 1
ATOM 2804 O O . THR A 1 359 ? -15.647 16.808 15.835 1.00 80.31 359 THR A O 1
ATOM 2807 N N . LEU A 1 360 ? -16.982 15.103 16.455 1.00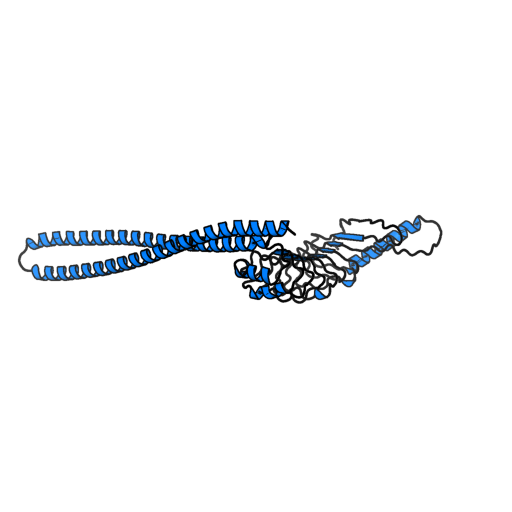 74.50 360 LEU A N 1
ATOM 2808 C CA . LEU A 1 360 ? -17.268 14.599 15.105 1.00 74.50 360 LEU A CA 1
ATOM 2809 C C . LEU A 1 360 ? -18.012 15.629 14.248 1.00 74.50 360 LEU A C 1
ATOM 2811 O O . LEU A 1 360 ? -17.577 15.906 13.130 1.00 74.50 360 LEU A O 1
ATOM 2815 N N . GLU A 1 361 ? -19.063 16.253 14.783 1.00 77.31 361 GLU A N 1
ATOM 2816 C CA . GLU A 1 361 ? -19.802 17.310 14.076 1.00 77.31 361 GLU A CA 1
ATOM 2817 C C . GLU A 1 361 ? -18.913 18.515 13.738 1.00 77.31 361 GLU A C 1
ATOM 2819 O O . GLU A 1 361 ? -18.986 19.081 12.644 1.00 77.31 361 GLU A O 1
ATOM 2824 N N . SER A 1 362 ? -18.044 18.914 14.671 1.00 79.56 362 SER A N 1
ATOM 2825 C CA . SER A 1 362 ? -17.077 19.996 14.454 1.00 79.56 362 SER A CA 1
ATOM 2826 C C . SER A 1 362 ? -16.084 19.655 13.336 1.00 79.56 362 SER A C 1
ATOM 2828 O O . SER A 1 362 ? -15.823 20.478 12.455 1.00 79.56 362 SER A O 1
ATOM 2830 N N . LEU A 1 363 ? -15.576 18.419 13.323 1.00 73.75 363 LEU A N 1
ATOM 2831 C CA . LEU A 1 363 ? -14.683 17.908 12.283 1.00 73.75 363 LEU A CA 1
ATOM 2832 C C . LEU A 1 363 ? -15.350 17.861 10.903 1.00 73.75 363 LEU A C 1
ATOM 2834 O O . LEU A 1 363 ? -14.716 18.258 9.926 1.00 73.75 363 LEU A O 1
ATOM 2838 N N . GLU A 1 364 ? -16.615 17.441 10.807 1.00 71.94 364 GLU A N 1
ATOM 2839 C CA . GLU A 1 364 ? -17.369 17.458 9.543 1.00 71.94 364 GLU A CA 1
ATOM 2840 C C . GLU A 1 364 ? -17.516 18.881 8.984 1.00 71.94 364 GLU A C 1
ATOM 2842 O O . GLU A 1 364 ? -17.299 19.107 7.790 1.00 71.94 364 GLU A O 1
ATOM 2847 N N . ARG A 1 365 ? -17.810 19.869 9.839 1.00 75.31 365 ARG A N 1
ATOM 2848 C CA . ARG A 1 365 ? -17.884 21.278 9.414 1.00 75.31 365 ARG A CA 1
ATOM 2849 C C . ARG A 1 365 ? -16.520 21.811 8.977 1.00 75.31 365 ARG A C 1
ATOM 2851 O O . ARG A 1 365 ? -16.417 22.455 7.931 1.00 75.31 365 ARG A O 1
ATOM 2858 N N . ALA A 1 366 ? -15.467 21.519 9.741 1.00 73.50 366 ALA A N 1
ATOM 2859 C CA . ALA A 1 366 ? -14.102 21.922 9.409 1.00 73.50 366 ALA A CA 1
ATOM 2860 C C . ALA A 1 366 ? -13.630 21.299 8.084 1.00 73.50 366 ALA A C 1
ATOM 2862 O O . ALA A 1 366 ? -12.992 21.977 7.278 1.00 73.50 366 ALA A O 1
ATOM 2863 N N . PHE A 1 367 ? -13.994 20.039 7.824 1.00 70.38 367 PHE A N 1
ATOM 2864 C CA . PHE A 1 367 ? -13.721 19.358 6.561 1.00 70.38 367 PHE A CA 1
ATOM 2865 C C . PHE A 1 367 ? -14.334 20.089 5.369 1.00 70.38 367 PHE A C 1
ATOM 2867 O O . PHE A 1 367 ? -13.627 20.378 4.403 1.00 70.38 367 PHE A O 1
ATOM 2874 N N . GLN A 1 368 ? -15.627 20.414 5.440 1.00 70.31 368 GLN A N 1
ATOM 2875 C CA . GLN A 1 368 ? -16.329 21.106 4.356 1.00 70.31 368 GLN A CA 1
ATOM 2876 C C . GLN A 1 368 ? -15.679 22.463 4.042 1.00 70.31 368 GLN A C 1
ATOM 2878 O O . GLN A 1 368 ? -15.480 22.800 2.873 1.00 70.31 368 GLN A O 1
ATOM 2883 N N . GLN A 1 369 ? -15.267 23.206 5.074 1.00 74.12 369 GLN A N 1
ATOM 2884 C CA . GLN A 1 369 ? -14.598 24.502 4.923 1.00 74.12 369 GLN A CA 1
ATOM 2885 C C . GLN A 1 369 ? -13.181 24.385 4.339 1.00 74.12 369 GLN A C 1
ATOM 2887 O O . GLN A 1 369 ? -12.846 25.088 3.384 1.00 74.12 369 GLN A O 1
ATOM 2892 N N . GLN A 1 370 ? -12.347 23.488 4.878 1.00 67.25 370 GLN A N 1
ATOM 2893 C CA . GLN A 1 370 ? -10.987 23.238 4.379 1.00 67.25 370 GLN A CA 1
ATOM 2894 C C . GLN A 1 370 ? -11.002 22.742 2.933 1.00 67.25 370 GLN A C 1
ATOM 2896 O O . GLN A 1 370 ? -10.220 23.214 2.105 1.00 67.25 370 GLN A O 1
ATOM 2901 N N . HIS A 1 371 ? -11.920 21.830 2.602 1.00 65.81 371 HIS A N 1
ATOM 2902 C CA . HIS A 1 371 ? -12.049 21.319 1.248 1.00 65.81 371 HIS A CA 1
ATOM 2903 C C . HIS A 1 371 ? -12.387 22.439 0.254 1.00 65.81 371 HIS A C 1
ATOM 2905 O O . HIS A 1 371 ? -11.706 22.558 -0.766 1.00 65.81 371 HIS A O 1
ATOM 2911 N N . ALA A 1 372 ? -13.357 23.299 0.582 1.00 68.06 372 ALA A N 1
ATOM 2912 C CA . ALA A 1 372 ? -13.704 24.457 -0.238 1.00 68.06 372 ALA A CA 1
ATOM 2913 C C . ALA A 1 372 ? -12.502 25.397 -0.446 1.00 68.06 372 ALA A C 1
ATOM 2915 O O . ALA A 1 372 ? -12.215 25.795 -1.575 1.00 68.06 372 ALA A O 1
ATOM 2916 N N . LEU A 1 373 ? -11.743 25.688 0.617 1.00 71.31 373 LEU A N 1
ATOM 2917 C CA . LEU A 1 373 ? -10.576 26.573 0.553 1.00 71.31 373 LEU A CA 1
ATOM 2918 C C . LEU A 1 373 ? -9.464 26.017 -0.350 1.00 71.31 373 LEU A C 1
ATOM 2920 O O . LEU A 1 373 ? -8.845 26.753 -1.119 1.00 71.31 373 LEU A O 1
ATOM 2924 N N . ILE A 1 374 ? -9.196 24.712 -0.262 1.00 60.50 374 ILE A N 1
ATOM 2925 C CA . ILE A 1 374 ? -8.154 24.064 -1.064 1.00 60.50 374 ILE A CA 1
ATOM 2926 C C . ILE A 1 374 ? -8.575 23.958 -2.533 1.00 60.50 374 ILE A C 1
ATOM 2928 O O . ILE A 1 374 ? -7.738 24.162 -3.413 1.00 60.50 374 ILE A O 1
ATOM 2932 N N . VAL A 1 375 ? -9.852 23.672 -2.807 1.00 59.75 375 VAL A N 1
ATOM 2933 C CA . VAL A 1 375 ? -10.397 23.688 -4.174 1.00 59.75 375 VAL A CA 1
ATOM 2934 C C . VAL A 1 375 ? -10.243 25.078 -4.788 1.00 59.75 375 VAL A C 1
ATOM 2936 O O . VAL A 1 375 ? -9.728 25.177 -5.898 1.00 59.75 375 VAL A O 1
ATOM 2939 N N . MET A 1 376 ? -10.574 26.145 -4.050 1.00 68.31 376 MET A N 1
ATOM 2940 C CA . MET A 1 376 ? -10.380 27.519 -4.530 1.00 68.31 376 MET A CA 1
ATOM 2941 C C . MET A 1 376 ? -8.905 27.830 -4.824 1.00 68.31 376 MET A C 1
ATOM 2943 O O . MET A 1 376 ? -8.579 28.222 -5.940 1.00 68.31 376 MET A O 1
ATOM 2947 N N . LYS A 1 377 ? -7.982 27.528 -3.900 1.00 66.38 377 LYS A N 1
ATOM 2948 C CA . LYS A 1 377 ? -6.536 27.758 -4.114 1.00 66.38 377 LYS A CA 1
ATOM 2949 C C . LYS A 1 377 ? -5.934 26.975 -5.285 1.00 66.38 377 LYS A C 1
ATOM 2951 O O . LYS A 1 377 ? -4.895 27.371 -5.808 1.00 66.38 377 LYS A O 1
ATOM 2956 N N . LYS A 1 378 ? -6.519 25.830 -5.650 1.00 56.94 378 LYS A N 1
ATOM 2957 C CA . LYS A 1 378 ? -6.079 25.023 -6.799 1.00 56.94 378 LYS A CA 1
ATOM 2958 C C . LYS A 1 378 ? -6.714 25.455 -8.119 1.00 56.94 378 LYS A C 1
ATOM 2960 O O . LYS A 1 378 ? -6.147 25.133 -9.149 1.00 56.94 378 LYS A O 1
ATOM 2965 N N . LEU A 1 379 ? -7.854 26.142 -8.091 1.00 57.28 379 LEU A N 1
ATOM 2966 C CA . LEU A 1 379 ? -8.459 26.759 -9.277 1.00 57.28 379 LEU A CA 1
ATOM 2967 C C . LEU A 1 379 ? -7.763 28.075 -9.660 1.00 57.28 379 LEU A C 1
ATOM 2969 O O . LEU A 1 379 ? -7.800 28.467 -10.819 1.00 57.28 379 LEU A O 1
ATOM 2973 N N . GLU A 1 380 ? -7.123 28.744 -8.699 1.00 62.31 380 GLU A N 1
ATOM 2974 C CA . GLU A 1 380 ? -6.383 30.002 -8.896 1.00 62.31 380 GLU A CA 1
ATOM 2975 C C . GLU A 1 380 ? -4.949 29.825 -9.442 1.00 62.31 380 GLU A C 1
ATOM 2977 O O . GLU A 1 380 ? -4.284 30.818 -9.740 1.00 62.31 380 GLU A O 1
ATOM 2982 N N . ARG A 1 381 ? -4.449 28.588 -9.558 1.00 45.06 381 ARG A N 1
ATOM 2983 C CA . ARG A 1 381 ? -3.119 28.244 -10.094 1.00 45.06 381 ARG A CA 1
ATOM 2984 C C . ARG A 1 381 ? -3.250 27.403 -11.348 1.00 45.06 381 ARG A C 1
ATOM 2986 O O . ARG A 1 381 ? -2.391 27.586 -12.239 1.00 45.06 381 ARG A O 1
#

Sequence (381 aa):
MPSCSSESVFEQQKKKGLTQLFRMKLSFRGKGLLSFDANAVAMEASELSLHERSTFGALAGGVAASSSSSRQLRIVGLDISYNKMHTFLGSRSLPFLEVLDASHNAFRSAMNFPVSITRLDISFNVIESLMGLDTLTQLQFLDASHNHVDSVGRLPGSLQVLNLSHNSLITTEGLGHLTKVTKLNLENNRLTTVAQTASLGSMKALRHLTIGDNPVAQNTKLILFLEAEIPKLTTLDGVPLSQAHASFTYRAQKLKQQQQANQVRARTAKMARFQADTEGRFDDVVEQELRTLNARVKELERLASGQYETEVKCRRDFAIAKQQLKRTEEVASDQEREMQQLRSEIERDESTTESLERTLESLERAFQQQHALIVMKKLER

Organism: Bodo saltans (NCBI:txid75058)